Protein AF-0000000081039135 (afdb_homodimer)

Organism: NCBI:txid2856

Nearest PDB structures (foldseek):
  7sly-assembly1_A  TM=3.233E-01  e=2.773E+00  Homo sapiens
  9izl-assembly2_B  TM=1.746E-01  e=1.656E+00  Homo sapiens
  4cyy-assembly1_A  TM=2.753E-01  e=6.930E+00  Homo sapiens
  4v96-assembly1_BA  TM=2.212E-01  e=9.371E-01  Lactococcus phage TP901-1
  7sly-assembly1_A  TM=3.232E-01  e=2.780E+00  Homo sapiens

Foldseek 3Di:
DDPDDDPCPDPPPPPPPCPDDPDDDPDDPPPPVVVVVVVVVVVVVVVVVVLQVQLQVLVQVLLVLLQVQWQEQCVGDPVSVVVNVVSVVSNLVSADPQQLPDDDAAKDWGSYDDDPDPQSQDDPDNFGFTWMKHDDPDFKIKIWTDDVQKIKIWIWGWADPGSFKIWIWTFWIFIGGNNHTPDIDGDTDTAMKGWRHWDWYADPVRDIDIDTDMDGDDDDDDDDDDD/DDDPDDDCPPPPPDDPPCPPPDDPPPDDPPPPVVVVVVVVVVVVVVVVVVLQVQLQVLVQVLLVLLVVQWQEQCPGDPVSVVVNVVSVVSNLVSADPQQLPDDDAAKDWGSYDDDPDPQSQDDPDNFGFTWMKHDDPDFKIKIWTDDVQKIKIWIWGWADPGSFKIWIWTFWIFIGGNNHTPDIDGDTDTAMKGWRHWDWYADPVRDIDIDTDMDGDDDDDDDDDDD

pLDDT: mean 77.23, std 25.92, range [17.48, 98.19]

Structure (mmCIF, N/CA/C/O backbone):
data_AF-0000000081039135-model_v1
#
loop_
_entity.id
_entity.type
_entity.pdbx_description
1 polymer 'Plastid lipid-associated protein/fibrillin conserved domain-containing protein'
#
loop_
_atom_site.group_PDB
_atom_site.id
_atom_site.type_symbol
_atom_site.label_atom_id
_atom_site.label_alt_id
_atom_site.label_comp_id
_atom_site.label_asym_id
_atom_site.label_entity_id
_atom_site.label_seq_id
_atom_site.pdbx_PDB_ins_code
_atom_site.Cartn_x
_atom_site.Cartn_y
_atom_site.Cartn_z
_atom_site.occupancy
_atom_site.B_iso_or_equiv
_atom_site.auth_seq_id
_atom_site.auth_comp_id
_atom_site.auth_asym_id
_atom_site.auth_atom_id
_atom_site.pdbx_PDB_model_num
ATOM 1 N N . MET A 1 1 ? 36.625 -35.875 -34.656 1 20.06 1 MET A N 1
ATOM 2 C CA . MET A 1 1 ? 35.5 -36.812 -34.562 1 20.06 1 MET A CA 1
ATOM 3 C C . MET A 1 1 ? 35.906 -38.062 -33.781 1 20.06 1 MET A C 1
ATOM 5 O O . MET A 1 1 ? 35.125 -39 -33.688 1 20.06 1 MET A O 1
ATOM 9 N N . LYS A 1 2 ? 37.125 -38.125 -33.375 1 20.66 2 LYS A N 1
ATOM 10 C CA . LYS A 1 2 ? 37.812 -39.406 -33.25 1 20.66 2 LYS A CA 1
ATOM 11 C C . LYS A 1 2 ? 37.281 -40.188 -32.031 1 20.66 2 LYS A C 1
ATOM 13 O O . LYS A 1 2 ? 37.094 -39.625 -30.969 1 20.66 2 LYS A O 1
ATOM 18 N N . VAL A 1 3 ? 36.812 -41.531 -32.281 1 19.81 3 VAL A N 1
ATOM 19 C CA . VAL A 1 3 ? 36 -42.625 -31.797 1 19.81 3 VAL A CA 1
ATOM 20 C C . VAL A 1 3 ? 36.719 -43.344 -30.688 1 19.81 3 VAL A C 1
ATOM 22 O O . VAL A 1 3 ? 37.406 -44.344 -30.938 1 19.81 3 VAL A O 1
ATOM 25 N N . LEU A 1 4 ? 37.625 -42.625 -29.938 1 20.42 4 LEU A N 1
ATOM 26 C CA . LEU A 1 4 ? 38.594 -43.562 -29.406 1 20.42 4 LEU A CA 1
ATOM 27 C C . LEU A 1 4 ? 37.906 -44.656 -28.578 1 20.42 4 LEU A C 1
ATOM 29 O O . LEU A 1 4 ? 36.906 -44.375 -27.891 1 20.42 4 LEU A O 1
ATOM 33 N N . PRO A 1 5 ? 38.406 -45.938 -28.562 1 18.02 5 PRO A N 1
ATOM 34 C CA . PRO A 1 5 ? 38.188 -47.375 -28.469 1 18.02 5 PRO A CA 1
ATOM 35 C C . PRO A 1 5 ? 37.875 -47.812 -27.047 1 18.02 5 PRO A C 1
ATOM 37 O O . PRO A 1 5 ? 38.094 -47.062 -26.094 1 18.02 5 PRO A O 1
ATOM 40 N N . ASN A 1 6 ? 37.562 -49.219 -26.859 1 18.06 6 ASN A N 1
ATOM 41 C CA . ASN A 1 6 ? 36.781 -50.344 -26.359 1 18.06 6 ASN A CA 1
ATOM 42 C C . ASN A 1 6 ? 37.344 -50.906 -25.078 1 18.06 6 ASN A C 1
ATOM 44 O O . ASN A 1 6 ? 37.031 -52.031 -24.672 1 18.06 6 ASN A O 1
ATOM 48 N N . LEU A 1 7 ? 38.375 -50.25 -24.453 1 18.14 7 LEU A N 1
ATOM 49 C CA . LEU A 1 7 ? 39.25 -51.156 -23.75 1 18.14 7 LEU A CA 1
ATOM 50 C C . LEU A 1 7 ? 38.5 -51.938 -22.672 1 18.14 7 LEU A C 1
ATOM 52 O O . LEU A 1 7 ? 37.844 -51.344 -21.828 1 18.14 7 LEU A O 1
ATOM 56 N N . PHE A 1 8 ? 38.312 -53.281 -22.797 1 17.94 8 PHE A N 1
ATOM 57 C CA . PHE A 1 8 ? 37.688 -54.531 -22.391 1 17.94 8 PHE A CA 1
ATOM 58 C C . PHE A 1 8 ? 38.094 -54.906 -20.984 1 17.94 8 PHE A C 1
ATOM 60 O O . PHE A 1 8 ? 39.031 -55.688 -20.797 1 17.94 8 PHE A O 1
ATOM 67 N N . ILE A 1 9 ? 38.562 -53.906 -20.172 1 19.7 9 ILE A N 1
ATOM 68 C CA . ILE A 1 9 ? 39.375 -54.531 -19.125 1 19.7 9 ILE A CA 1
ATOM 69 C C . ILE A 1 9 ? 38.531 -55.562 -18.375 1 19.7 9 ILE A C 1
ATOM 71 O O . ILE A 1 9 ? 37.438 -55.281 -17.891 1 19.7 9 ILE A O 1
ATOM 75 N N . LEU A 1 10 ? 38.781 -56.844 -18.719 1 17.48 10 LEU A N 1
ATOM 76 C CA . LEU A 1 10 ? 38.312 -58.156 -18.344 1 17.48 10 LEU A CA 1
ATOM 77 C C . LEU A 1 10 ? 38.312 -58.344 -16.828 1 17.48 10 LEU A C 1
ATOM 79 O O . LEU A 1 10 ? 39.344 -58.125 -16.172 1 17.48 10 LEU A O 1
ATOM 83 N N . PHE A 1 11 ? 37.125 -58.062 -16.203 1 18.5 11 PHE A N 1
ATOM 84 C CA . PHE A 1 11 ? 36.594 -58.125 -14.859 1 18.5 11 PHE A CA 1
ATOM 85 C C . PHE A 1 11 ? 36.781 -59.469 -14.227 1 18.5 11 PHE A C 1
ATOM 87 O O . PHE A 1 11 ? 36.188 -60.469 -14.688 1 18.5 11 PHE A O 1
ATOM 94 N N . ASN A 1 12 ? 38.125 -59.781 -14.18 1 19.05 12 ASN A N 1
ATOM 95 C CA . ASN A 1 12 ? 38.406 -61.125 -13.711 1 19.05 12 ASN A CA 1
ATOM 96 C C . ASN A 1 12 ? 37.625 -61.469 -12.453 1 19.05 12 ASN A C 1
ATOM 98 O O . ASN A 1 12 ? 37.531 -60.656 -11.531 1 19.05 12 ASN A O 1
ATOM 102 N N . LEU A 1 13 ? 36.812 -62.438 -12.547 1 19.42 13 LEU A N 1
ATOM 103 C CA . LEU A 1 13 ? 35.719 -63.125 -11.914 1 19.42 13 LEU A CA 1
ATOM 104 C C . LEU A 1 13 ? 36.156 -63.781 -10.602 1 19.42 13 LEU A C 1
ATOM 106 O O . LEU A 1 13 ? 36.469 -64.938 -10.57 1 19.42 13 LEU A O 1
ATOM 110 N N . GLY A 1 14 ? 37.156 -63.062 -9.953 1 19.91 14 GLY A N 1
ATOM 111 C CA . GLY A 1 14 ? 37.719 -63.969 -8.977 1 19.91 14 GLY A CA 1
ATOM 112 C C . GLY A 1 14 ? 36.688 -64.562 -8.047 1 19.91 14 GLY A C 1
ATOM 113 O O . GLY A 1 14 ? 35.688 -63.938 -7.73 1 19.91 14 GLY A O 1
ATOM 114 N N . LYS A 1 15 ? 36.75 -65.875 -7.938 1 20.61 15 LYS A N 1
ATOM 115 C CA . LYS A 1 15 ? 35.938 -67 -7.457 1 20.61 15 LYS A CA 1
ATOM 116 C C . LYS A 1 15 ? 35.688 -66.875 -5.957 1 20.61 15 LYS A C 1
ATOM 118 O O . LYS A 1 15 ? 36.594 -67 -5.156 1 20.61 15 LYS A O 1
ATOM 123 N N . GLN A 1 16 ? 35.031 -65.812 -5.516 1 19.19 16 GLN A N 1
ATOM 124 C CA . GLN A 1 16 ? 34.812 -65.5 -4.094 1 19.19 16 GLN A CA 1
ATOM 125 C C . GLN A 1 16 ? 34.062 -66.688 -3.43 1 19.19 16 GLN A C 1
ATOM 127 O O . GLN A 1 16 ? 33 -67.062 -3.895 1 19.19 16 GLN A O 1
ATOM 132 N N . GLU A 1 17 ? 34.906 -67.5 -2.826 1 21.61 17 GLU A N 1
ATOM 133 C CA . GLU A 1 17 ? 34.469 -68.688 -2.152 1 21.61 17 GLU A CA 1
ATOM 134 C C . GLU A 1 17 ? 33.375 -68.438 -1.144 1 21.61 17 GLU A C 1
ATOM 136 O O . GLU A 1 17 ? 33.438 -67.438 -0.37 1 21.61 17 GLU A O 1
ATOM 141 N N . HIS A 1 18 ? 32.188 -68.875 -1.372 1 19.92 18 HIS A N 1
ATOM 142 C CA . HIS A 1 18 ? 30.812 -68.75 -0.923 1 19.92 18 HIS A CA 1
ATOM 143 C C . HIS A 1 18 ? 30.641 -69.375 0.478 1 19.92 18 HIS A C 1
ATOM 145 O O . HIS A 1 18 ? 29.516 -69.438 0.978 1 19.92 18 HIS A O 1
ATOM 151 N N . SER A 1 19 ? 31.719 -69.062 1.342 1 21.77 19 SER A N 1
ATOM 152 C CA . SER A 1 19 ? 31.484 -69.938 2.475 1 21.77 19 SER A CA 1
ATOM 153 C C . SER A 1 19 ? 30.062 -69.75 3.014 1 21.77 19 SER A C 1
ATOM 155 O O . SER A 1 19 ? 29.547 -68.688 3.102 1 21.77 19 SER A O 1
ATOM 157 N N . LEU A 1 20 ? 29.484 -70.875 3.176 1 21.14 20 LEU A N 1
ATOM 158 C CA . LEU A 1 20 ? 28.078 -71.25 3.291 1 21.14 20 LEU A CA 1
ATOM 159 C C . LEU A 1 20 ? 27.453 -70.688 4.543 1 21.14 20 LEU A C 1
ATOM 161 O O . LEU A 1 20 ? 28.156 -70.25 5.473 1 21.14 20 LEU A O 1
ATOM 165 N N . PRO A 1 21 ? 26.219 -71.125 4.98 1 22.44 21 PRO A N 1
ATOM 166 C CA . PRO A 1 21 ? 24.844 -70.625 5.223 1 22.44 21 PRO A CA 1
ATOM 167 C C . PRO A 1 21 ? 24.531 -70.438 6.707 1 22.44 21 PRO A C 1
ATOM 169 O O . PRO A 1 21 ? 23.516 -69.875 7.066 1 22.44 21 PRO A O 1
ATOM 172 N N . PRO A 1 22 ? 25.547 -70.188 7.762 1 24.22 22 PRO A N 1
ATOM 173 C CA . PRO A 1 22 ? 24.875 -70.875 8.852 1 24.22 22 PRO A CA 1
ATOM 174 C C . PRO A 1 22 ? 23.484 -70.312 9.156 1 24.22 22 PRO A C 1
ATOM 176 O O . PRO A 1 22 ? 23.219 -69.188 8.938 1 24.22 22 PRO A O 1
ATOM 179 N N . SER A 1 23 ? 22.438 -71.188 9.383 1 19.12 23 SER A N 1
ATOM 180 C CA . SER A 1 23 ? 20.984 -71.125 9.312 1 19.12 23 SER A CA 1
ATOM 181 C C . SER A 1 23 ? 20.406 -70.188 10.398 1 19.12 23 SER A C 1
ATOM 183 O O . SER A 1 23 ? 19.609 -69.312 10.125 1 19.12 23 SER A O 1
ATOM 185 N N . TRP A 1 24 ? 20.25 -70.625 11.727 1 22.81 24 TRP A N 1
ATOM 186 C CA . TRP A 1 24 ? 18.875 -70.812 12.18 1 22.81 24 TRP A CA 1
ATOM 187 C C . TRP A 1 24 ? 18.281 -69.5 12.664 1 22.81 24 TRP A C 1
ATOM 189 O O . TRP A 1 24 ? 17.203 -69.062 12.211 1 22.81 24 TRP A O 1
ATOM 199 N N . ALA A 1 25 ? 17.922 -69.375 13.961 1 23.94 25 ALA A N 1
ATOM 200 C CA . ALA A 1 25 ? 16.625 -69.312 14.648 1 23.94 25 ALA A CA 1
ATOM 201 C C . ALA A 1 25 ? 16.297 -67.875 15.078 1 23.94 25 ALA A C 1
ATOM 203 O O . ALA A 1 25 ? 16.891 -67.375 16.016 1 23.94 25 ALA A O 1
ATOM 204 N N . VAL A 1 26 ? 16.406 -67 14.219 1 23.56 26 VAL A N 1
ATOM 205 C CA . VAL A 1 26 ? 16.281 -65.625 14.766 1 23.56 26 VAL A CA 1
ATOM 206 C C . VAL A 1 26 ? 14.883 -65.438 15.344 1 23.56 26 VAL A C 1
ATOM 208 O O . VAL A 1 26 ? 13.891 -65.875 14.734 1 23.56 26 VAL A O 1
ATOM 211 N N . SER A 1 27 ? 14.812 -65.125 16.625 1 25.84 27 SER A N 1
ATOM 212 C CA . SER A 1 27 ? 13.688 -64.875 17.531 1 25.84 27 SER A CA 1
ATOM 213 C C . SER A 1 27 ? 12.82 -63.688 17.047 1 25.84 27 SER A C 1
ATOM 215 O O . SER A 1 27 ? 13.328 -62.75 16.453 1 25.84 27 SER A O 1
ATOM 217 N N . SER A 1 28 ? 11.469 -63.906 16.875 1 25.23 28 SER A N 1
ATOM 218 C CA . SER A 1 28 ? 10.281 -63.25 16.344 1 25.23 28 SER A CA 1
ATOM 219 C C . SER A 1 28 ? 10 -61.938 17.078 1 25.23 28 SER A C 1
ATOM 221 O O . SER A 1 28 ? 8.945 -61.344 16.891 1 25.23 28 SER A O 1
ATOM 223 N N . ALA A 1 29 ? 10.727 -61.406 17.953 1 28.17 29 ALA A N 1
ATOM 224 C CA . ALA A 1 29 ? 10.109 -60.344 18.734 1 28.17 29 ALA A CA 1
ATOM 225 C C . ALA A 1 29 ? 9.836 -59.125 17.875 1 28.17 29 ALA A C 1
ATOM 227 O O . ALA A 1 29 ? 9.406 -58.062 18.375 1 28.17 29 ALA A O 1
ATOM 228 N N . THR A 1 30 ? 10.258 -59.156 16.641 1 26.17 30 THR A N 1
ATOM 229 C CA . THR A 1 30 ? 10.375 -57.844 16.016 1 26.17 30 THR A CA 1
ATOM 230 C C . THR A 1 30 ? 8.992 -57.281 15.703 1 26.17 30 THR A C 1
ATOM 232 O O . THR A 1 30 ? 8.883 -56.156 15.219 1 26.17 30 THR A O 1
ATOM 235 N N . SER A 1 31 ? 7.934 -58.062 15.789 1 29.36 31 SER A N 1
ATOM 236 C CA . SER A 1 31 ? 6.762 -57.594 15.07 1 29.36 31 SER A CA 1
ATOM 237 C C . SER A 1 31 ? 6.121 -56.406 15.789 1 29.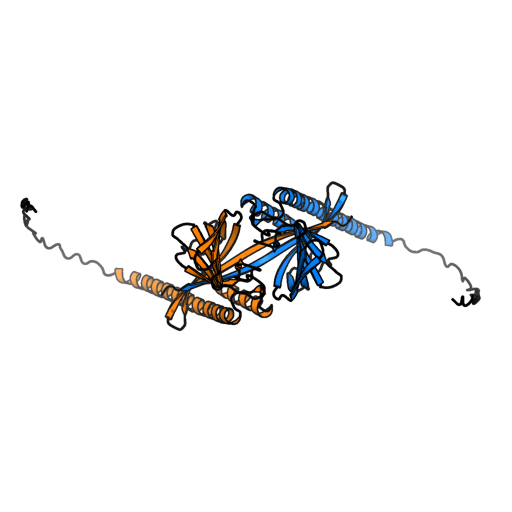36 31 SER A C 1
ATOM 239 O O . SER A 1 31 ? 5.285 -55.688 15.219 1 29.36 31 SER A O 1
ATOM 241 N N . LEU A 1 32 ? 6.285 -56.281 17.094 1 33.81 32 LEU A N 1
ATOM 242 C CA . LEU A 1 32 ? 5.32 -55.438 17.781 1 33.81 32 LEU A CA 1
ATOM 243 C C . LEU A 1 32 ? 5.566 -53.969 17.484 1 33.81 32 LEU A C 1
ATOM 245 O O . LEU A 1 32 ? 4.641 -53.156 17.516 1 33.81 32 LEU A O 1
ATOM 249 N N . ASN A 1 33 ? 6.828 -53.625 17.391 1 34.62 33 ASN A N 1
ATOM 250 C CA . ASN A 1 33 ? 7.09 -52.219 17.281 1 34.62 33 ASN A CA 1
ATOM 251 C C . ASN A 1 33 ? 6.633 -51.656 15.93 1 34.62 33 ASN A C 1
ATOM 253 O O . ASN A 1 33 ? 6.742 -50.469 15.672 1 34.62 33 ASN A O 1
ATOM 257 N N . LEU A 1 34 ? 6.344 -52.562 15 1 38.38 34 LEU A N 1
ATOM 258 C CA . LEU A 1 34 ? 6.023 -52.062 13.664 1 38.38 34 LEU A CA 1
ATOM 259 C C . LEU A 1 34 ? 4.609 -51.5 13.625 1 38.38 34 LEU A C 1
ATOM 261 O O . LEU A 1 34 ? 4.316 -50.625 12.812 1 38.38 34 LEU A O 1
ATOM 265 N N . ILE A 1 35 ? 3.789 -52 14.516 1 40.94 35 ILE A N 1
ATOM 266 C CA . ILE A 1 35 ? 2.408 -51.562 14.398 1 40.94 35 ILE A CA 1
ATOM 267 C C . ILE A 1 35 ? 2.301 -50.094 14.867 1 40.94 35 ILE A C 1
ATOM 269 O O . ILE A 1 35 ? 1.62 -49.281 14.242 1 40.94 35 ILE A O 1
ATOM 273 N N . ALA A 1 36 ? 3.02 -49.719 15.898 1 42.94 36 ALA A N 1
ATOM 274 C CA . ALA A 1 36 ? 2.879 -48.375 16.422 1 42.94 36 ALA A CA 1
ATOM 275 C C . ALA A 1 36 ? 3.426 -47.344 15.438 1 42.94 36 ALA A C 1
ATOM 277 O O . ALA A 1 36 ? 2.861 -46.25 15.281 1 42.94 36 ALA A O 1
ATOM 278 N N . THR A 1 37 ? 4.465 -47.781 14.727 1 45.81 37 THR A N 1
ATOM 279 C CA . THR A 1 37 ? 5.043 -46.844 13.781 1 45.81 37 THR A CA 1
ATOM 280 C C . THR A 1 37 ? 4.141 -46.688 12.562 1 45.81 37 THR A C 1
ATOM 282 O O . THR A 1 37 ? 4.039 -45.594 11.992 1 45.81 37 THR A O 1
ATOM 285 N N . THR A 1 38 ? 3.398 -47.781 12.211 1 44.91 38 THR A N 1
ATOM 286 C CA . THR A 1 38 ? 2.525 -47.656 11.055 1 44.91 38 THR A CA 1
ATOM 287 C C . THR A 1 38 ? 1.291 -46.844 11.391 1 44.91 38 THR A C 1
ATOM 289 O O . THR A 1 38 ? 0.826 -46.031 10.57 1 44.91 38 THR A O 1
ATOM 292 N N . LYS A 1 39 ? 0.964 -47 12.594 1 49.34 39 LYS A N 1
ATOM 293 C CA . LYS A 1 39 ? -0.221 -46.219 12.969 1 49.34 39 LYS A CA 1
ATOM 294 C C . LYS A 1 39 ? 0.104 -44.75 13.109 1 49.34 39 LYS A C 1
ATOM 296 O O . LYS A 1 39 ? -0.704 -43.875 12.734 1 49.34 39 LYS A O 1
ATOM 301 N N . LYS A 1 40 ? 1.193 -44.594 13.594 1 50.88 40 LYS A N 1
ATOM 302 C CA . LYS A 1 40 ? 1.616 -43.219 13.688 1 50.88 40 LYS A CA 1
ATOM 303 C C . LYS A 1 40 ? 1.839 -42.594 12.297 1 50.88 40 LYS A C 1
ATOM 305 O O . LYS A 1 40 ? 1.512 -41.438 12.062 1 50.88 40 LYS A O 1
ATOM 310 N N . ASN A 1 41 ? 2.305 -43.469 11.531 1 49.66 41 ASN A N 1
ATOM 311 C CA . ASN A 1 41 ? 2.471 -42.969 10.164 1 49.66 41 ASN A CA 1
ATOM 312 C C . ASN A 1 41 ? 1.124 -42.781 9.469 1 49.66 41 ASN A C 1
ATOM 314 O O . ASN A 1 41 ? 0.938 -41.844 8.711 1 49.66 41 ASN A O 1
ATOM 318 N N . ASP A 1 42 ? 0.264 -43.656 9.688 1 53.94 42 ASP A N 1
ATOM 319 C CA . ASP A 1 42 ? -1.067 -43.53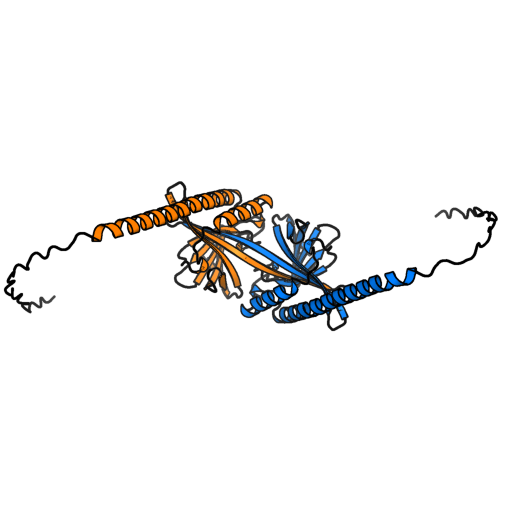1 9.102 1 53.94 42 ASP A CA 1
ATOM 320 C C . ASP A 1 42 ? -1.819 -42.344 9.695 1 53.94 42 ASP A C 1
ATOM 322 O O . ASP A 1 42 ? -2.51 -41.625 8.969 1 53.94 42 ASP A O 1
ATOM 326 N N . ALA A 1 43 ? -1.689 -42.156 11.039 1 51.56 43 ALA A N 1
ATOM 327 C CA . ALA A 1 43 ? -2.352 -41.031 11.695 1 51.56 43 ALA A CA 1
ATOM 328 C C . ALA A 1 43 ? -1.751 -39.719 11.234 1 51.56 43 ALA A C 1
ATOM 330 O O . ALA A 1 43 ? -2.477 -38.75 11 1 51.56 43 ALA A O 1
ATOM 331 N N . ALA A 1 44 ? -0.432 -39.625 11.117 1 51.75 44 ALA A N 1
ATOM 332 C CA . ALA A 1 44 ? 0.219 -38.438 10.578 1 51.75 44 ALA A CA 1
ATOM 333 C C . ALA A 1 44 ? -0.18 -38.188 9.125 1 51.75 44 ALA A C 1
ATOM 335 O O . ALA A 1 44 ? -0.411 -37.062 8.711 1 51.75 44 ALA A O 1
ATOM 336 N N . ALA A 1 45 ? -0.294 -39.281 8.406 1 53.81 45 ALA A N 1
ATOM 337 C CA . ALA A 1 45 ? -0.761 -39.156 7.027 1 53.81 45 ALA A CA 1
ATOM 338 C C . ALA A 1 45 ? -2.221 -38.719 6.98 1 53.81 45 ALA A C 1
ATOM 340 O O . ALA A 1 45 ? -2.59 -37.875 6.168 1 53.81 45 ALA A O 1
ATOM 341 N N . ALA A 1 46 ? -3.021 -39.281 7.816 1 50.88 46 ALA A N 1
ATOM 342 C CA . ALA A 1 46 ? -4.426 -38.875 7.883 1 50.88 46 ALA A CA 1
ATOM 343 C C . ALA A 1 46 ? -4.574 -37.438 8.336 1 50.88 46 ALA A C 1
ATOM 345 O O . ALA A 1 46 ? -5.402 -36.688 7.797 1 50.88 46 ALA A O 1
ATOM 346 N N . ALA A 1 47 ? -3.773 -37.031 9.305 1 48.81 47 ALA A N 1
ATOM 347 C CA . ALA A 1 47 ? -3.797 -35.656 9.773 1 48.81 47 ALA A CA 1
ATOM 348 C C . ALA A 1 47 ? -3.295 -34.688 8.688 1 48.81 47 ALA A C 1
ATOM 350 O O . ALA A 1 47 ? -3.842 -33.625 8.508 1 48.81 47 ALA A O 1
ATOM 351 N N . ALA A 1 48 ? -2.285 -35.094 8.016 1 56.88 48 ALA A N 1
ATOM 352 C CA . ALA A 1 48 ? -1.778 -34.312 6.902 1 56.88 48 ALA A CA 1
ATOM 353 C C . ALA A 1 48 ? -2.812 -34.219 5.785 1 56.88 48 ALA A C 1
ATOM 355 O O . ALA A 1 48 ? -2.996 -33.125 5.195 1 56.88 48 ALA A O 1
ATOM 356 N N . VAL A 1 49 ? -3.455 -35.375 5.512 1 55.41 49 VAL A N 1
ATOM 357 C CA . VAL A 1 49 ? -4.508 -35.375 4.5 1 55.41 49 VAL A CA 1
ATOM 358 C C . VAL A 1 49 ? -5.66 -34.469 4.949 1 55.41 49 VAL A C 1
ATOM 360 O O . VAL A 1 49 ? -6.199 -33.719 4.152 1 55.41 49 VAL A O 1
ATOM 363 N N . SER A 1 50 ? -5.996 -34.562 6.199 1 59.66 50 SER A N 1
ATOM 364 C CA . SER A 1 50 ? -7.062 -33.719 6.738 1 59.66 50 SER A CA 1
ATOM 365 C C . SER A 1 50 ? -6.699 -32.25 6.676 1 59.66 50 SER A C 1
ATOM 367 O O . SER A 1 50 ? -7.531 -31.406 6.32 1 59.66 50 SER A O 1
ATOM 369 N N . SER A 1 51 ? -5.477 -32 6.898 1 70.81 51 SER A N 1
ATOM 370 C CA . SER A 1 51 ? -5.027 -30.625 6.832 1 70.81 51 SER A CA 1
ATOM 371 C C . SER A 1 51 ? -5.012 -30.109 5.395 1 70.81 51 SER A C 1
ATOM 373 O O . SER A 1 51 ? -5.375 -28.969 5.133 1 70.81 51 SER A O 1
ATOM 375 N N . SER A 1 52 ? -4.832 -31.125 4.566 1 78.31 52 SER A N 1
ATOM 376 C CA . SER A 1 52 ? -4.801 -30.75 3.156 1 78.31 52 SER A CA 1
ATOM 377 C C . SER A 1 52 ? -6.207 -30.531 2.613 1 78.31 52 SER A C 1
ATOM 379 O O . SER A 1 52 ? -6.438 -29.625 1.812 1 78.31 52 SER A O 1
ATOM 381 N N . VAL A 1 53 ? -7.125 -31.359 3.133 1 81.38 53 VAL A N 1
ATOM 382 C CA . VAL A 1 53 ? -8.508 -31.234 2.676 1 81.38 53 VAL A CA 1
ATOM 383 C C . VAL A 1 53 ? -9.094 -29.922 3.195 1 81.38 53 VAL A C 1
ATOM 385 O O . VAL A 1 53 ? -9.758 -29.188 2.451 1 81.38 53 VAL A O 1
ATOM 388 N N . GLN A 1 54 ? -8.859 -29.688 4.418 1 87.06 54 GLN A N 1
ATOM 389 C CA . GLN A 1 54 ? -9.328 -28.422 4.996 1 87.06 54 GLN A CA 1
ATOM 390 C C . GLN A 1 54 ? -8.719 -27.234 4.277 1 87.06 54 GLN A C 1
ATOM 392 O O . GLN A 1 54 ? -9.406 -26.25 4 1 87.06 54 GLN A O 1
ATOM 397 N N . ARG A 1 55 ? -7.488 -27.328 3.967 1 90.69 55 ARG A N 1
ATOM 398 C CA . ARG A 1 55 ? -6.797 -26.266 3.25 1 90.69 55 ARG A CA 1
ATOM 399 C C . ARG A 1 55 ? -7.41 -26.047 1.874 1 90.69 55 ARG A C 1
ATOM 401 O O . ARG A 1 55 ? -7.707 -24.906 1.498 1 90.69 55 ARG A O 1
ATOM 408 N N . ASP A 1 56 ? -7.68 -27.094 1.295 1 91.94 56 ASP A N 1
ATOM 409 C CA . ASP A 1 56 ? -8.242 -27 -0.048 1 91.94 56 ASP A CA 1
ATOM 410 C C . ASP A 1 56 ? -9.617 -26.344 -0.019 1 91.94 56 ASP A C 1
ATOM 412 O O . ASP A 1 56 ? -9.938 -25.5 -0.872 1 91.94 56 ASP A O 1
ATOM 416 N N . GLU A 1 57 ? -10.336 -26.688 0.897 1 91.81 57 GLU A N 1
ATOM 417 C CA . GLU A 1 57 ? -11.68 -26.125 1 1 91.81 57 GLU A CA 1
ATOM 418 C C . GLU A 1 57 ? -11.641 -24.625 1.277 1 91.81 57 GLU A C 1
ATOM 420 O O . GLU A 1 57 ? -12.344 -23.844 0.628 1 91.81 57 GLU A O 1
ATOM 425 N N . LYS A 1 58 ? -10.859 -24.219 2.215 1 94.12 58 LYS A N 1
ATOM 426 C CA . LYS A 1 58 ? -10.766 -22.797 2.57 1 94.12 58 LYS A CA 1
ATOM 427 C C . LYS A 1 58 ? -10.227 -21.969 1.404 1 94.12 58 LYS A C 1
ATOM 429 O O . LYS A 1 58 ? -10.719 -20.875 1.136 1 94.12 58 LYS A O 1
ATOM 434 N N . ILE A 1 59 ? -9.297 -22.547 0.732 1 95.88 59 ILE A N 1
ATOM 435 C CA . ILE A 1 59 ? -8.695 -21.828 -0.384 1 95.88 59 ILE A CA 1
ATOM 436 C C . ILE A 1 59 ? -9.672 -21.781 -1.555 1 95.88 59 ILE A C 1
ATOM 438 O O . ILE A 1 59 ? -9.758 -20.766 -2.252 1 95.88 59 ILE A O 1
ATOM 442 N N . GLN A 1 60 ? -10.398 -22.828 -1.721 1 94.38 60 GLN A N 1
ATOM 443 C CA . GLN A 1 60 ? -11.398 -22.812 -2.785 1 94.38 60 GLN A CA 1
ATOM 444 C C . GLN A 1 60 ? -12.453 -21.734 -2.529 1 94.38 60 GLN A C 1
ATOM 446 O O . GLN A 1 60 ? -12.883 -21.047 -3.457 1 94.38 60 GLN A O 1
ATOM 451 N N . ASP A 1 61 ? -12.883 -21.594 -1.311 1 95.62 61 ASP A N 1
ATOM 452 C CA . ASP A 1 61 ? -13.812 -20.531 -0.957 1 95.62 61 ASP A CA 1
ATOM 453 C C . ASP A 1 61 ? -13.219 -19.156 -1.276 1 95.62 61 ASP A C 1
ATOM 455 O O . ASP A 1 61 ? -13.906 -18.281 -1.826 1 95.62 61 ASP A O 1
ATOM 459 N N . LEU A 1 62 ? -12.008 -19.031 -0.954 1 96.81 62 LEU A N 1
ATOM 460 C CA . LEU A 1 62 ? -11.32 -17.766 -1.206 1 96.81 62 LEU A CA 1
ATOM 461 C C . LEU A 1 62 ? -11.219 -17.484 -2.703 1 96.81 62 LEU A C 1
ATOM 463 O O . LEU A 1 62 ? -11.539 -16.391 -3.158 1 96.81 62 LEU A O 1
ATOM 467 N N . LEU A 1 63 ? -10.836 -18.531 -3.426 1 96.31 63 LEU A N 1
ATOM 468 C CA . LEU A 1 63 ? -10.648 -18.375 -4.863 1 96.31 63 LEU A CA 1
ATOM 469 C C . LEU A 1 63 ? -11.984 -18.078 -5.551 1 96.31 63 LEU A C 1
ATOM 471 O O . LEU A 1 63 ? -12.031 -17.297 -6.504 1 96.31 63 LEU A O 1
ATOM 475 N N . SER A 1 64 ? -13 -18.672 -5.043 1 95.56 64 SER A N 1
ATOM 476 C CA . SER A 1 64 ? -14.328 -18.375 -5.578 1 95.56 64 SER A CA 1
ATOM 477 C C . SER A 1 64 ? -14.711 -16.922 -5.348 1 95.56 64 SER A C 1
ATOM 479 O O . SER A 1 64 ? -15.227 -16.266 -6.254 1 95.56 64 SER A O 1
ATOM 481 N N . ALA A 1 65 ? -14.461 -16.438 -4.219 1 96.94 65 ALA A N 1
ATOM 482 C CA . ALA A 1 65 ? -14.766 -15.047 -3.904 1 96.94 65 ALA A CA 1
ATOM 483 C C . ALA A 1 65 ? -13.898 -14.102 -4.734 1 96.94 65 ALA A C 1
ATOM 485 O O . ALA A 1 65 ? -14.391 -13.086 -5.242 1 96.94 65 ALA A O 1
ATOM 486 N N . VAL A 1 66 ? -12.641 -14.391 -4.891 1 97.06 66 VAL A N 1
ATOM 487 C CA . VAL A 1 66 ? -11.711 -13.562 -5.648 1 97.06 66 VAL A CA 1
ATOM 488 C C . VAL A 1 66 ? -12.164 -13.469 -7.102 1 97.06 66 VAL A C 1
ATOM 490 O O . VAL A 1 66 ? -12.086 -12.406 -7.715 1 97.06 66 VAL A O 1
ATOM 493 N N . SER A 1 67 ? -12.633 -14.594 -7.586 1 95.5 67 SER A N 1
ATOM 494 C CA . SER A 1 67 ? -13.078 -14.617 -8.977 1 95.5 67 SER A CA 1
ATOM 495 C C . SER A 1 67 ? -14.273 -13.695 -9.188 1 95.5 67 SER A C 1
ATOM 497 O O . SER A 1 67 ? -14.453 -13.141 -10.273 1 95.5 67 SER A O 1
ATOM 499 N N . GLN A 1 68 ? -15.008 -13.43 -8.211 1 95.69 68 GLN A N 1
ATOM 500 C CA . GLN A 1 68 ? -16.172 -12.555 -8.297 1 95.69 68 GLN A CA 1
ATOM 501 C C . GLN A 1 68 ? -15.766 -11.086 -8.125 1 95.69 68 GLN A C 1
ATOM 503 O O . GLN A 1 68 ? -16.359 -10.203 -8.75 1 95.69 68 GLN A O 1
ATOM 508 N N . VAL A 1 69 ? -14.82 -10.891 -7.336 1 93.75 69 VAL A N 1
ATOM 509 C CA . VAL A 1 69 ? -14.414 -9.531 -7.004 1 93.75 69 VAL A CA 1
ATOM 510 C C . VAL A 1 69 ? -13.492 -8.984 -8.086 1 93.75 69 VAL A C 1
ATOM 512 O O . VAL A 1 69 ? -13.633 -7.836 -8.516 1 93.75 69 VAL A O 1
ATOM 515 N N . GLY A 1 70 ? -12.547 -9.758 -8.469 1 93.12 70 GLY A N 1
ATOM 516 C CA . GLY A 1 70 ? -11.602 -9.352 -9.492 1 93.12 70 GLY A CA 1
ATOM 517 C C . GLY A 1 70 ? -10.266 -8.898 -8.93 1 93.12 70 GLY A C 1
ATOM 518 O O . GLY A 1 70 ? -10.078 -8.891 -7.711 1 93.12 70 GLY A O 1
ATOM 519 N N . GLN A 1 71 ? -9.391 -8.469 -9.805 1 93.81 71 GLN A N 1
ATOM 520 C CA . GLN A 1 71 ? -7.973 -8.266 -9.508 1 93.81 71 GLN A CA 1
ATOM 521 C C . GLN A 1 71 ? -7.754 -6.977 -8.719 1 93.81 71 GLN A C 1
ATOM 523 O O . GLN A 1 71 ? -6.859 -6.906 -7.875 1 93.81 71 GLN A O 1
ATOM 528 N N . VAL A 1 72 ? -8.602 -6.008 -9 1 89.06 72 VAL A N 1
ATOM 529 C CA . VAL A 1 72 ? -8.336 -4.672 -8.469 1 89.06 72 VAL A CA 1
ATOM 530 C C . VAL A 1 72 ? -9.266 -4.395 -7.285 1 89.06 72 VAL A C 1
ATOM 532 O O . VAL A 1 72 ? -10.391 -3.932 -7.469 1 89.06 72 VAL A O 1
ATOM 535 N N . GLY A 1 73 ? -8.688 -4.465 -6.09 1 88.5 73 GLY A N 1
ATOM 536 C CA . GLY A 1 73 ? -9.453 -4.324 -4.867 1 88.5 73 GLY A CA 1
ATOM 537 C C . GLY A 1 73 ? -9.984 -2.922 -4.648 1 88.5 73 GLY A C 1
ATOM 538 O O . GLY A 1 73 ? -11.023 -2.736 -4.016 1 88.5 73 GLY A O 1
ATOM 539 N N . SER A 1 74 ? -9.258 -1.938 -5.18 1 80.06 74 SER A N 1
ATOM 540 C CA . SER A 1 74 ? -9.695 -0.558 -4.973 1 80.06 74 SER A CA 1
ATOM 541 C C . SER A 1 74 ? -10.984 -0.268 -5.723 1 80.06 74 SER A C 1
ATOM 543 O O . SER A 1 74 ? -11.641 0.745 -5.469 1 80.06 74 SER A O 1
ATOM 545 N N . LEU A 1 75 ? -11.344 -1.177 -6.652 1 81.31 75 LEU A N 1
ATOM 546 C CA . LEU A 1 75 ? -12.594 -1.029 -7.387 1 81.31 75 LEU A CA 1
ATOM 547 C C . LEU A 1 75 ? -13.703 -1.859 -6.746 1 81.31 75 LEU A C 1
ATOM 549 O O . LEU A 1 75 ? -14.867 -1.766 -7.145 1 81.31 75 LEU A O 1
ATOM 553 N N . ALA A 1 76 ? -13.383 -2.688 -5.734 1 84.75 76 ALA A N 1
ATOM 554 C CA . ALA A 1 76 ? -14.336 -3.541 -5.035 1 84.75 76 ALA A CA 1
ATOM 555 C C . ALA A 1 76 ? -15.07 -2.762 -3.947 1 84.75 76 ALA A C 1
ATOM 557 O O . ALA A 1 76 ? -14.586 -1.729 -3.477 1 84.75 76 ALA A O 1
ATOM 558 N N . THR A 1 77 ? -16.266 -3.271 -3.635 1 80.56 77 THR A N 1
ATOM 559 C CA . THR A 1 77 ? -16.984 -2.686 -2.51 1 80.56 77 THR A CA 1
ATOM 560 C C . THR A 1 77 ? -16.297 -3.021 -1.191 1 80.56 77 THR A C 1
ATOM 562 O O . THR A 1 77 ? -15.461 -3.932 -1.133 1 80.56 77 THR A O 1
ATOM 565 N N . GLU A 1 78 ? -16.625 -2.27 -0.198 1 77.06 78 GLU A N 1
ATOM 566 C CA . GLU A 1 78 ? -16.078 -2.535 1.13 1 77.06 78 GLU A CA 1
ATOM 567 C C . GLU A 1 78 ? -16.453 -3.932 1.612 1 77.06 78 GLU A C 1
ATOM 569 O O . GLU A 1 78 ? -15.641 -4.629 2.219 1 77.06 78 GLU A O 1
ATOM 574 N N . GLU A 1 79 ? -17.641 -4.262 1.369 1 82.56 79 GLU A N 1
ATOM 575 C CA . GLU A 1 79 ? -18.109 -5.582 1.786 1 82.56 79 GLU A CA 1
ATOM 576 C C . GLU A 1 79 ? -17.297 -6.688 1.113 1 82.56 79 GLU A C 1
ATOM 578 O O . GLU A 1 79 ? -16.922 -7.672 1.759 1 82.56 79 GLU A O 1
ATOM 583 N N . GLU A 1 80 ? -17.047 -6.492 -0.123 1 89.31 80 GLU A N 1
ATOM 584 C CA . GLU A 1 80 ? -16.266 -7.473 -0.869 1 89.31 80 GLU A CA 1
ATOM 585 C C . GLU A 1 80 ? -14.836 -7.559 -0.337 1 89.31 80 GLU A C 1
ATOM 587 O O . GLU A 1 80 ? -14.297 -8.656 -0.186 1 89.31 80 GLU A O 1
ATOM 592 N N . ARG A 1 81 ? -14.258 -6.441 -0.02 1 87.31 81 ARG A N 1
ATOM 593 C CA . ARG A 1 81 ? -12.898 -6.41 0.509 1 87.31 81 ARG A CA 1
ATOM 594 C C . ARG A 1 81 ? -12.82 -7.102 1.866 1 87.31 81 ARG A C 1
ATOM 596 O O . ARG A 1 81 ? -11.906 -7.887 2.119 1 87.31 81 ARG A O 1
ATOM 603 N N . LEU A 1 82 ? -13.742 -6.812 2.676 1 83.44 82 LEU A N 1
ATOM 604 C CA . LEU A 1 82 ? -13.781 -7.422 4 1 83.44 82 LEU A CA 1
ATOM 605 C C . LEU A 1 82 ? -13.984 -8.93 3.898 1 83.44 82 LEU A C 1
ATOM 607 O O . LEU A 1 82 ? -13.391 -9.688 4.664 1 83.44 82 LEU A O 1
ATOM 611 N N . LYS A 1 83 ? -14.828 -9.297 2.998 1 91.62 83 LYS A N 1
ATOM 612 C CA . LYS A 1 83 ? -15.055 -10.727 2.779 1 91.62 83 LYS A CA 1
ATOM 613 C C . LYS A 1 83 ? -13.75 -11.438 2.406 1 91.62 83 LYS A C 1
ATOM 615 O O . LYS A 1 83 ? -13.453 -12.508 2.934 1 91.62 83 LYS A O 1
ATOM 620 N N . LEU A 1 84 ? -12.977 -10.867 1.55 1 94.75 84 LEU A N 1
ATOM 621 C CA . LEU A 1 84 ? -11.711 -11.469 1.137 1 94.75 84 LEU A CA 1
ATOM 622 C C . LEU A 1 84 ? -10.719 -11.492 2.293 1 94.75 84 LEU A C 1
ATOM 624 O O . LEU A 1 84 ? -9.953 -12.453 2.441 1 94.75 84 LEU A O 1
ATOM 628 N N . GLU A 1 85 ? -10.742 -10.445 3.084 1 91.44 85 GLU A N 1
ATOM 629 C CA . GLU A 1 85 ? -9.883 -10.438 4.266 1 91.44 85 GLU A CA 1
ATOM 630 C C . GLU A 1 85 ? -10.25 -11.57 5.223 1 91.44 85 GLU A C 1
ATOM 632 O O . GLU A 1 85 ? -9.375 -12.273 5.727 1 91.44 85 GLU A O 1
ATOM 637 N N . ASP A 1 86 ? -11.461 -11.75 5.418 1 92.75 86 ASP A N 1
ATOM 638 C CA . ASP A 1 86 ? -11.922 -12.773 6.344 1 92.75 86 ASP A CA 1
ATOM 639 C C . ASP A 1 86 ? -11.594 -14.172 5.824 1 92.75 86 ASP A C 1
ATOM 641 O O . ASP A 1 86 ? -11.109 -15.023 6.578 1 92.75 86 ASP A O 1
ATOM 645 N N . LEU A 1 87 ? -11.93 -14.391 4.59 1 96.31 87 LEU A N 1
ATOM 646 C CA . LEU A 1 87 ? -11.617 -15.688 4 1 96.31 87 LEU A CA 1
ATOM 647 C C . LEU A 1 87 ? -10.117 -15.961 4.035 1 96.31 87 LEU A C 1
ATOM 649 O O . LEU A 1 87 ? -9.695 -17.094 4.246 1 96.31 87 LEU A O 1
ATOM 653 N N . SER A 1 88 ? -9.312 -14.922 3.873 1 96.5 88 SER A N 1
ATOM 654 C CA . SER A 1 88 ? -7.867 -15.078 3.949 1 96.5 88 SER A CA 1
ATOM 655 C C . SER A 1 88 ? -7.426 -15.477 5.355 1 96.5 88 SER A C 1
ATOM 657 O O . SER A 1 88 ? -6.57 -16.344 5.52 1 96.5 88 SER A O 1
ATOM 659 N N . LYS A 1 89 ? -7.992 -14.859 6.27 1 94.25 89 LYS A N 1
ATOM 660 C CA . LYS A 1 89 ? -7.652 -15.164 7.656 1 94.25 89 LYS A CA 1
ATOM 661 C C . LYS A 1 89 ? -7.895 -16.641 7.973 1 94.25 89 LYS A C 1
ATOM 663 O O . LYS A 1 89 ? -7.16 -17.234 8.758 1 94.25 89 LYS A O 1
ATOM 668 N N . LEU A 1 90 ? -8.898 -17.203 7.391 1 94.81 90 LEU A N 1
ATOM 669 C CA . LEU A 1 90 ? -9.234 -18.594 7.617 1 94.81 90 LEU A CA 1
ATOM 670 C C . LEU A 1 90 ? -8.211 -19.516 6.953 1 94.81 90 LEU A C 1
ATOM 672 O O . LEU A 1 90 ? -7.961 -20.625 7.43 1 94.81 90 LEU A O 1
ATOM 676 N N . ALA A 1 91 ? -7.598 -19.062 5.918 1 95.5 91 ALA A N 1
ATOM 677 C CA . ALA A 1 91 ? -6.633 -19.859 5.168 1 95.5 91 ALA A CA 1
ATOM 678 C C . ALA A 1 91 ? -5.242 -19.766 5.789 1 95.5 91 ALA A C 1
ATOM 680 O O . ALA A 1 91 ? -4.465 -20.734 5.734 1 95.5 91 ALA A O 1
ATOM 681 N N . ILE A 1 92 ? -4.906 -18.688 6.402 1 95.81 92 ILE A N 1
ATOM 682 C CA . ILE A 1 92 ? -3.553 -18.328 6.809 1 95.81 92 ILE A CA 1
ATOM 683 C C . ILE A 1 92 ? -3.01 -19.359 7.785 1 95.81 92 ILE A C 1
ATOM 685 O O . ILE A 1 92 ? -1.867 -19.812 7.652 1 95.81 92 ILE A O 1
ATOM 689 N N . PRO A 1 93 ? -3.828 -19.922 8.688 1 95.12 93 PRO A N 1
ATOM 690 C CA . PRO A 1 93 ? -3.277 -20.906 9.617 1 95.12 93 PRO A CA 1
ATOM 691 C C . PRO A 1 93 ? -2.932 -22.234 8.93 1 95.12 93 PRO A C 1
ATOM 693 O O . PRO A 1 93 ? -2.236 -23.062 9.508 1 95.12 93 PRO A O 1
ATOM 696 N N . LEU A 1 94 ? -3.297 -22.453 7.746 1 95.25 94 LEU A N 1
ATOM 697 C CA . LEU A 1 94 ? -3.092 -23.703 7.016 1 95.25 94 LEU A CA 1
ATOM 698 C C . LEU A 1 94 ? -1.878 -23.609 6.098 1 95.25 94 LEU A C 1
ATOM 700 O O . LEU A 1 94 ? -1.652 -24.484 5.266 1 95.25 94 LEU A O 1
ATOM 704 N N . SER A 1 95 ? -1.142 -22.516 6.23 1 95.94 95 SER A N 1
ATOM 705 C CA . SER A 1 95 ? 0.037 -22.234 5.414 1 95.94 95 SER A CA 1
ATOM 706 C C . SER A 1 95 ? 1.193 -23.156 5.781 1 95.94 95 SER A C 1
ATOM 708 O O . SER A 1 95 ? 1.177 -23.797 6.84 1 95.94 95 SER A O 1
ATOM 710 N N . ASP A 1 96 ? 2.131 -23.25 4.84 1 94.31 96 ASP A N 1
ATOM 711 C CA . ASP A 1 96 ? 3.459 -23.719 5.211 1 94.31 96 ASP A CA 1
ATOM 712 C C . ASP A 1 96 ? 3.975 -23 6.453 1 94.31 96 ASP A C 1
ATOM 714 O O . ASP A 1 96 ? 3.67 -21.828 6.668 1 94.31 96 ASP A O 1
ATOM 718 N N . SER A 1 97 ? 4.781 -23.656 7.285 1 94.19 97 SER A N 1
ATOM 719 C CA . SER A 1 97 ? 5.242 -23.094 8.555 1 94.19 97 SER A CA 1
ATOM 720 C C . SER A 1 97 ? 6.25 -21.984 8.328 1 94.19 97 SER A C 1
ATOM 722 O O . SER A 1 97 ? 6.43 -21.109 9.188 1 94.19 97 SER A O 1
ATOM 724 N N . ARG A 1 98 ? 6.945 -22.031 7.184 1 97.25 98 ARG A N 1
ATOM 725 C CA . ARG A 1 98 ? 7.891 -20.984 6.836 1 97.25 98 ARG A CA 1
ATOM 726 C C . ARG A 1 98 ? 7.633 -20.453 5.426 1 97.25 98 ARG A C 1
ATOM 728 O O . ARG A 1 98 ? 8.453 -20.641 4.527 1 97.25 98 ARG A O 1
ATOM 735 N N . PRO A 1 99 ? 6.578 -19.703 5.281 1 97.19 99 PRO A N 1
ATOM 736 C CA . PRO A 1 99 ? 6.086 -19.391 3.938 1 97.19 99 PRO A CA 1
ATOM 737 C C . PRO A 1 99 ? 7.062 -18.531 3.139 1 97.19 99 PRO A C 1
ATOM 739 O O . PRO A 1 99 ? 7.145 -18.672 1.915 1 97.19 99 PRO A O 1
ATOM 742 N N . ALA A 1 100 ? 7.848 -17.703 3.766 1 96.94 100 ALA A N 1
ATOM 743 C CA . ALA A 1 100 ? 8.766 -16.828 3.039 1 96.94 100 ALA A CA 1
ATOM 744 C C . ALA A 1 100 ? 9.961 -17.609 2.498 1 96.94 100 ALA A C 1
ATOM 746 O O . ALA A 1 100 ? 10.703 -17.125 1.648 1 96.94 100 ALA A O 1
ATOM 747 N N . GLN A 1 101 ? 10.109 -18.828 2.973 1 96.12 101 GLN A N 1
ATOM 748 C CA . GLN A 1 101 ? 11.281 -19.625 2.615 1 96.12 101 GLN A CA 1
ATOM 749 C C . GLN A 1 101 ? 10.969 -20.562 1.452 1 96.12 101 GLN A C 1
ATOM 751 O O . GLN A 1 101 ? 11.875 -21.172 0.887 1 96.12 101 GLN A O 1
ATOM 756 N N . VAL A 1 102 ? 9.727 -20.703 1.104 1 95 102 VAL A N 1
ATOM 757 C CA . VAL A 1 102 ? 9.352 -21.578 0.011 1 95 102 VAL A CA 1
ATOM 758 C C . VAL A 1 102 ? 9.898 -21.047 -1.308 1 95 102 VAL A C 1
ATOM 760 O O . VAL A 1 102 ? 9.648 -19.891 -1.662 1 95 102 VAL A O 1
ATOM 763 N N . PRO A 1 103 ? 10.617 -21.859 -2.01 1 93.75 103 PRO A N 1
ATOM 764 C CA . PRO A 1 103 ? 11.156 -21.391 -3.291 1 93.75 103 PRO A CA 1
ATOM 765 C C . PRO A 1 103 ? 10.062 -21.125 -4.32 1 93.75 103 PRO A C 1
ATOM 767 O O . PRO A 1 103 ? 9.07 -21.844 -4.379 1 93.75 103 PRO A O 1
ATOM 770 N N . LEU A 1 104 ? 10.273 -20.078 -5.039 1 95.94 104 LEU A N 1
ATOM 771 C CA . LEU A 1 104 ? 9.367 -19.719 -6.125 1 95.94 104 LEU A CA 1
ATOM 772 C C . LEU A 1 104 ? 10.062 -19.828 -7.477 1 95.94 104 LEU A C 1
ATOM 774 O O . LEU A 1 104 ? 11.242 -19.469 -7.602 1 95.94 104 LEU A O 1
ATOM 778 N N . LEU A 1 105 ? 9.352 -20.359 -8.375 1 94.94 105 LEU A N 1
ATOM 779 C CA . LEU A 1 105 ? 9.828 -20.469 -9.75 1 94.94 105 LEU A CA 1
ATOM 780 C C . LEU A 1 105 ? 8.695 -20.234 -10.742 1 94.94 105 LEU A C 1
ATOM 782 O O . LEU A 1 105 ? 7.555 -20.609 -10.492 1 94.94 105 LEU A O 1
ATOM 786 N N . GLY A 1 106 ? 9.102 -19.625 -11.812 1 96.06 106 GLY A N 1
ATOM 787 C CA . GLY A 1 106 ? 8.133 -19.484 -12.883 1 96.06 106 GLY A CA 1
ATOM 788 C C . GLY A 1 106 ? 7.152 -18.344 -12.656 1 96.06 106 GLY A C 1
ATOM 789 O O . GLY A 1 106 ? 7.473 -17.359 -11.977 1 96.06 106 GLY A O 1
ATOM 790 N N . GLU A 1 107 ? 5.996 -18.391 -13.352 1 97.25 107 GLU A N 1
ATOM 791 C CA . GLU A 1 107 ? 5.078 -17.25 -13.406 1 97.25 107 GLU A CA 1
ATOM 792 C C . GLU A 1 107 ? 3.951 -17.406 -12.391 1 97.25 107 GLU A C 1
ATOM 794 O O 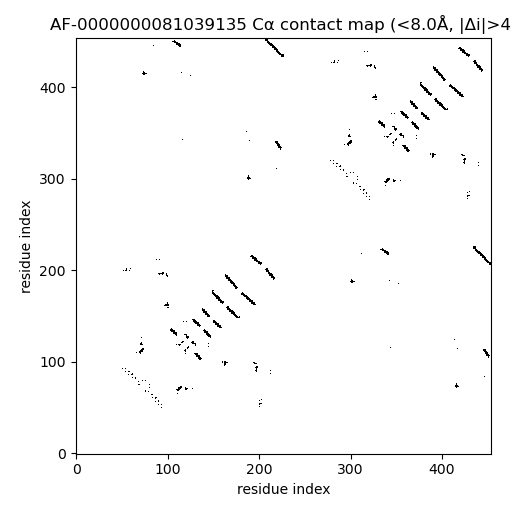. GLU A 1 107 ? 3.33 -18.469 -12.297 1 97.25 107 GLU A O 1
ATOM 799 N N . HIS A 1 108 ? 3.762 -16.438 -11.641 1 98 108 HIS A N 1
ATOM 800 C CA . HIS A 1 108 ? 2.643 -16.281 -10.719 1 98 108 HIS A CA 1
ATOM 801 C C . HIS A 1 108 ? 1.703 -15.164 -11.164 1 98 108 HIS A C 1
ATOM 803 O O . HIS A 1 108 ? 2.152 -14.07 -11.508 1 98 108 HIS A O 1
ATOM 809 N N . LYS A 1 109 ? 0.469 -15.453 -11.117 1 97.88 109 LYS A N 1
ATOM 810 C CA . LYS A 1 109 ? -0.533 -14.484 -11.539 1 97.88 109 LYS A CA 1
ATOM 811 C C . LYS A 1 109 ? -1.197 -13.812 -10.344 1 97.88 109 LYS A C 1
ATOM 813 O O . LYS A 1 109 ? -1.548 -14.484 -9.367 1 97.88 109 LYS A O 1
ATOM 818 N N . LEU A 1 110 ? -1.337 -12.523 -10.453 1 97.62 110 LEU A N 1
ATOM 819 C CA . LEU A 1 110 ? -2.102 -11.812 -9.438 1 97.62 110 LEU A CA 1
ATOM 820 C C . LEU A 1 110 ? -3.6 -12.031 -9.633 1 97.62 110 LEU A C 1
ATOM 822 O O . LEU A 1 110 ? -4.133 -11.781 -10.719 1 97.62 110 LEU A O 1
ATOM 826 N N . LEU A 1 111 ? -4.219 -12.461 -8.539 1 97.12 111 LEU A N 1
ATOM 827 C CA . LEU A 1 111 ? -5.66 -12.664 -8.586 1 97.12 111 LEU A CA 1
ATOM 828 C C . LEU A 1 111 ? -6.398 -11.477 -7.977 1 97.12 111 LEU A C 1
ATOM 830 O O . LEU A 1 111 ? -7.512 -11.148 -8.391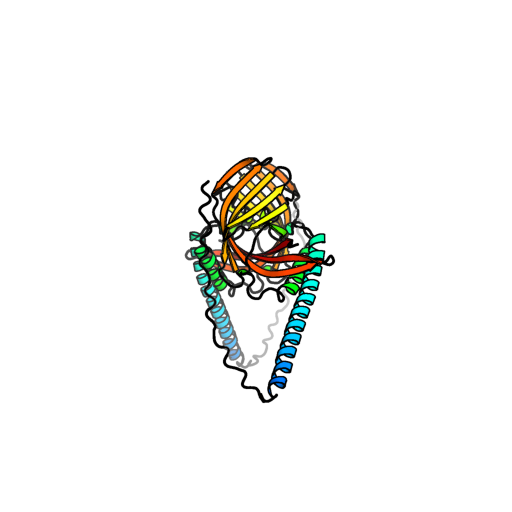 1 97.12 111 LEU A O 1
ATOM 834 N N . TYR A 1 112 ? -5.715 -10.938 -6.977 1 95.88 112 TYR A N 1
ATOM 835 C CA . TYR A 1 112 ? -6.332 -9.844 -6.238 1 95.88 112 TYR A CA 1
ATOM 836 C C . TYR A 1 112 ? -5.277 -9.008 -5.523 1 95.88 112 TYR A C 1
ATOM 838 O O . TYR A 1 112 ? -4.332 -9.555 -4.945 1 95.88 112 TYR A O 1
ATOM 846 N N . SER A 1 113 ? -5.469 -7.695 -5.535 1 93.06 113 SER A N 1
ATOM 847 C CA . SER A 1 113 ? -4.688 -6.805 -4.68 1 93.06 113 SER A CA 1
ATOM 848 C C . SER A 1 113 ? -5.543 -5.66 -4.148 1 93.06 113 SER A C 1
ATOM 850 O O . SER A 1 113 ? -6.273 -5.02 -4.906 1 93.06 113 SER A O 1
ATOM 852 N N . ALA A 1 114 ? -5.387 -5.453 -2.863 1 86.56 114 ALA A N 1
ATOM 853 C CA . ALA A 1 114 ? -6.078 -4.332 -2.238 1 86.56 114 ALA A CA 1
ATOM 854 C C . ALA A 1 114 ? -5.293 -3.035 -2.414 1 86.56 114 ALA A C 1
ATOM 856 O O . ALA A 1 114 ? -5.781 -1.954 -2.08 1 86.56 114 ALA A O 1
ATOM 857 N N . ALA A 1 115 ? -4.098 -3.092 -2.881 1 78.69 115 ALA A N 1
ATOM 858 C CA . ALA A 1 115 ? -3.264 -1.903 -3.051 1 78.69 115 ALA A CA 1
ATOM 859 C C . ALA A 1 115 ? -3.867 -0.955 -4.082 1 78.69 115 ALA A C 1
ATOM 861 O O . ALA A 1 115 ? -4.402 -1.396 -5.102 1 78.69 115 ALA A O 1
ATOM 862 N N . PRO A 1 116 ? -3.676 0.316 -3.754 1 68.38 116 PRO A N 1
ATOM 863 C CA . PRO A 1 116 ? -4.113 1.256 -4.789 1 68.38 116 PRO A CA 1
ATOM 864 C C . PRO A 1 116 ? -3.096 1.409 -5.918 1 68.38 116 PRO A C 1
ATOM 866 O O . PRO A 1 116 ? -1.91 1.127 -5.727 1 68.38 116 PRO A O 1
ATOM 869 N N . GLY A 1 117 ? -3.5 1.572 -7.246 1 65.75 117 GLY A N 1
ATOM 870 C CA . GLY A 1 117 ? -2.605 1.97 -8.32 1 65.75 117 GLY A CA 1
ATOM 871 C C . GLY A 1 117 ? -2.072 0.793 -9.117 1 65.75 117 GLY A C 1
ATOM 872 O O . GLY A 1 117 ? -2.775 -0.199 -9.32 1 65.75 117 GLY A O 1
ATOM 873 N N . GLY A 1 118 ? -0.831 0.916 -9.555 1 64.88 118 GLY A N 1
ATOM 874 C CA . GLY A 1 118 ? -0.269 0.031 -10.562 1 64.88 118 GLY A CA 1
ATOM 875 C C . GLY A 1 118 ? 0.034 -1.358 -10.031 1 64.88 118 GLY A C 1
ATOM 876 O O . GLY A 1 118 ? 0.033 -2.33 -10.797 1 64.88 118 GLY A O 1
ATOM 877 N N . SER A 1 119 ? 0.221 -1.467 -8.781 1 74.56 119 SER A N 1
ATOM 878 C CA . SER A 1 119 ? 0.554 -2.777 -8.234 1 74.56 119 SER A CA 1
ATOM 879 C C . SER A 1 119 ? -0.627 -3.736 -8.344 1 74.56 119 SER A C 1
ATOM 881 O O . SER A 1 119 ? -0.45 -4.957 -8.289 1 74.56 119 SER A O 1
ATOM 883 N N . SER A 1 120 ? -1.772 -3.145 -8.531 1 78.44 120 SER A N 1
ATOM 884 C CA . SER A 1 120 ? -2.973 -3.953 -8.719 1 78.44 120 SER A CA 1
ATOM 885 C C . SER A 1 120 ? -3.322 -4.094 -10.195 1 78.44 120 SER A C 1
ATOM 887 O O . SER A 1 120 ? -4.273 -4.789 -10.547 1 78.44 120 SER A O 1
ATOM 889 N N . GLY A 1 121 ? -2.541 -3.43 -11.008 1 81.25 121 GLY A N 1
ATOM 890 C CA . GLY A 1 121 ? -2.812 -3.455 -12.438 1 81.25 121 GLY A CA 1
ATOM 891 C C . GLY A 1 121 ? -3.674 -2.295 -12.898 1 81.25 121 GLY A C 1
ATOM 892 O O . GLY A 1 121 ? -4.008 -2.199 -14.086 1 81.25 121 GLY A O 1
ATOM 893 N N . ARG A 1 122 ? -4.02 -1.479 -11.914 1 75.31 122 ARG A N 1
ATOM 894 C CA . ARG A 1 122 ? -4.789 -0.306 -12.312 1 75.31 122 ARG A CA 1
ATOM 895 C C . ARG A 1 122 ? -3.898 0.725 -13 1 75.31 122 ARG A C 1
ATOM 897 O O . ARG A 1 122 ? -2.984 1.271 -12.375 1 75.31 122 ARG A O 1
ATOM 904 N N . LEU A 1 123 ? -4.047 0.956 -14.289 1 66.81 123 LEU A N 1
ATOM 905 C CA . LEU A 1 123 ? -3.191 1.826 -15.086 1 66.81 123 LEU A CA 1
ATOM 906 C C . LEU A 1 123 ? -3.793 3.223 -15.203 1 66.81 123 LEU A C 1
ATOM 908 O O . LEU A 1 123 ? -3.215 4.195 -14.711 1 66.81 123 LEU A O 1
ATOM 912 N N . PHE A 1 124 ? -4.836 3.377 -15.922 1 62.25 124 PHE A N 1
ATOM 913 C CA . PHE A 1 124 ? -5.504 4.664 -16.078 1 62.25 124 PHE A CA 1
ATOM 914 C C . PHE A 1 124 ? -7.016 4.508 -15.953 1 62.25 124 PHE A C 1
ATOM 916 O O . PHE A 1 124 ? -7.602 3.6 -16.547 1 62.25 124 PHE A O 1
ATOM 923 N N . GLY A 1 125 ? -7.539 5.348 -15.164 1 62.06 125 GLY A N 1
ATOM 924 C CA . GLY A 1 125 ? -8.977 5.215 -14.984 1 62.06 125 GLY A CA 1
ATOM 925 C C . GLY A 1 125 ? -9.398 3.822 -14.562 1 62.06 125 GLY A C 1
ATOM 926 O O . GLY A 1 125 ? -8.898 3.291 -13.562 1 62.06 125 GLY A O 1
ATOM 927 N N . ASN A 1 126 ? -10.211 3.209 -15.508 1 66.19 126 ASN A N 1
ATOM 928 C CA . ASN A 1 126 ? -10.711 1.869 -15.234 1 66.19 126 ASN A CA 1
ATOM 929 C C . ASN A 1 126 ? -9.977 0.811 -16.047 1 66.19 126 ASN A C 1
ATOM 931 O O . ASN A 1 126 ? -10.375 -0.356 -16.062 1 66.19 126 ASN A O 1
ATOM 935 N N . ALA A 1 127 ? -8.93 1.219 -16.641 1 76.62 127 ALA A N 1
ATOM 936 C CA . ALA A 1 127 ? -8.148 0.255 -17.406 1 76.62 127 ALA A CA 1
ATOM 937 C C . ALA A 1 127 ? -7.32 -0.639 -16.484 1 76.62 127 ALA A C 1
ATOM 939 O O . ALA A 1 127 ? -6.559 -0.145 -15.648 1 76.62 127 ALA A O 1
ATOM 940 N N . VAL A 1 128 ? -7.504 -1.949 -16.688 1 83 128 VAL A N 1
ATOM 941 C CA . VAL A 1 128 ? -6.832 -2.912 -15.82 1 83 128 VAL A CA 1
ATOM 942 C C . VAL A 1 128 ? -5.953 -3.836 -16.656 1 83 128 VAL A C 1
ATOM 944 O O . VAL A 1 128 ? -6.414 -4.426 -17.641 1 83 128 VAL A O 1
ATOM 947 N N . GLY A 1 129 ? -4.723 -3.846 -16.312 1 91 129 GLY A N 1
ATOM 948 C CA . GLY A 1 129 ? -3.818 -4.801 -16.938 1 91 129 GLY A CA 1
ATOM 949 C C . GLY A 1 129 ? -3.674 -6.09 -16.141 1 91 129 GLY A C 1
ATOM 950 O O . GLY A 1 129 ? -3.996 -6.129 -14.945 1 91 129 GLY A O 1
ATOM 951 N N . LYS A 1 130 ? -3.227 -7.094 -16.891 1 94.38 130 LYS A N 1
ATOM 952 C CA . LYS A 1 130 ? -2.891 -8.352 -16.234 1 94.38 130 LYS A CA 1
ATOM 953 C C . LYS A 1 130 ? -1.543 -8.258 -15.523 1 94.38 130 LYS A C 1
ATOM 955 O O . LYS A 1 130 ? -0.542 -7.875 -16.125 1 94.38 130 LYS A O 1
ATOM 960 N N . VAL A 1 131 ? -1.559 -8.617 -14.211 1 95.5 131 VAL A N 1
ATOM 961 C CA . VAL A 1 131 ? -0.34 -8.508 -13.414 1 95.5 131 VAL A CA 1
ATOM 962 C C . VAL A 1 131 ? 0.233 -9.906 -13.164 1 95.5 131 VAL A C 1
ATOM 964 O O . VAL A 1 131 ? -0.483 -10.805 -12.727 1 95.5 131 VAL A O 1
ATOM 967 N N . THR A 1 132 ? 1.528 -10.047 -13.477 1 96.94 132 THR A N 1
ATOM 968 C CA . THR A 1 132 ? 2.23 -11.297 -13.211 1 96.94 132 THR A CA 1
ATOM 969 C C . THR A 1 132 ? 3.572 -11.031 -12.531 1 96.94 132 THR A C 1
ATOM 971 O O . THR A 1 132 ? 4.094 -9.914 -12.602 1 96.94 132 THR A O 1
ATOM 974 N N . GLN A 1 133 ? 3.967 -12.031 -11.836 1 96.81 133 GLN A N 1
ATOM 975 C CA . GLN A 1 133 ? 5.32 -12.094 -11.297 1 96.81 133 GLN A CA 1
ATOM 976 C C . GLN A 1 133 ? 6.066 -13.312 -11.82 1 96.81 133 GLN A C 1
ATOM 978 O O . GLN A 1 133 ? 5.562 -14.438 -11.734 1 96.81 133 GLN A O 1
ATOM 983 N N . PHE A 1 134 ? 7.215 -13.086 -12.391 1 97.44 134 PHE A N 1
ATOM 984 C CA . PHE A 1 134 ? 8.023 -14.188 -12.891 1 97.44 134 PHE A CA 1
ATOM 985 C C . PHE A 1 134 ? 9.305 -14.336 -12.078 1 97.44 134 PHE A C 1
ATOM 987 O O . PHE A 1 134 ? 10.117 -13.414 -12.016 1 97.44 134 PHE A O 1
ATOM 994 N N . PHE A 1 135 ? 9.398 -15.477 -11.477 1 97.06 135 PHE A N 1
ATOM 995 C CA . PHE A 1 135 ? 10.562 -15.766 -10.656 1 97.06 135 PHE A CA 1
ATOM 996 C C . PHE A 1 135 ? 11.578 -16.609 -11.422 1 97.06 135 PHE A C 1
ATOM 998 O O . PHE A 1 135 ? 11.242 -17.688 -11.922 1 97.06 135 PHE A O 1
ATOM 1005 N N . GLU A 1 136 ? 12.742 -15.984 -11.469 1 89.25 136 GLU A N 1
ATOM 1006 C CA . GLU A 1 136 ? 13.883 -16.719 -12 1 89.25 136 GLU A CA 1
ATOM 1007 C C . GLU A 1 136 ? 14.609 -17.484 -10.898 1 89.25 136 GLU A C 1
ATOM 1009 O O . GLU A 1 136 ? 14.211 -17.422 -9.727 1 89.25 136 GLU A O 1
ATOM 1014 N N . GLU A 1 137 ? 15.602 -18.203 -11.312 1 82.88 137 GLU A N 1
ATOM 1015 C CA . GLU A 1 137 ? 16.453 -18.797 -10.297 1 82.88 137 GLU A CA 1
ATOM 1016 C C . GLU A 1 137 ? 17.188 -17.734 -9.477 1 82.88 137 GLU A C 1
ATOM 1018 O O . GLU A 1 137 ? 17.625 -16.734 -10.023 1 82.88 137 GLU A O 1
ATOM 1023 N N . GLY A 1 138 ? 17.062 -17.938 -8.203 1 82.94 138 GLY A N 1
ATOM 1024 C CA . GLY A 1 138 ? 17.734 -16.984 -7.328 1 82.94 138 GLY A CA 1
ATOM 1025 C C . GLY A 1 138 ? 16.781 -16 -6.68 1 82.94 138 GLY A C 1
ATOM 1026 O O . GLY A 1 138 ? 15.656 -16.359 -6.324 1 82.94 138 GLY A O 1
ATOM 1027 N N . GLU A 1 139 ? 17.266 -14.734 -6.512 1 92.75 139 GLU A N 1
ATOM 1028 C CA . GLU A 1 139 ? 16.547 -13.734 -5.734 1 92.75 139 GLU A CA 1
ATOM 1029 C C . GLU A 1 139 ? 15.859 -12.719 -6.641 1 92.75 139 GLU A C 1
ATOM 1031 O O . GLU A 1 139 ? 15.102 -11.867 -6.168 1 92.75 139 GLU A O 1
ATOM 1036 N N . ILE A 1 140 ? 16.109 -12.93 -7.938 1 95.19 140 ILE A N 1
ATOM 1037 C CA . ILE A 1 140 ? 15.609 -11.922 -8.867 1 95.19 140 ILE A CA 1
ATOM 1038 C C . ILE A 1 140 ? 14.258 -12.359 -9.422 1 95.19 140 ILE A C 1
ATOM 1040 O O . ILE A 1 140 ? 14.07 -13.523 -9.758 1 95.19 140 ILE A O 1
ATOM 1044 N N . PHE A 1 141 ? 13.328 -11.414 -9.492 1 96.88 141 PHE A N 1
ATOM 1045 C CA . PHE A 1 141 ? 12.047 -11.664 -10.141 1 96.88 141 PHE A CA 1
ATOM 1046 C C . PHE A 1 141 ? 11.547 -10.414 -10.852 1 96.88 141 PHE A C 1
ATOM 1048 O O . PHE A 1 141 ? 12.109 -9.328 -10.68 1 96.88 141 PHE A O 1
ATOM 1055 N N . CYS A 1 142 ? 10.562 -10.633 -11.719 1 96.19 142 CYS A N 1
ATOM 1056 C CA . CYS A 1 142 ? 10.016 -9.539 -12.516 1 96.19 142 CYS A CA 1
ATOM 1057 C C . CYS A 1 142 ? 8.508 -9.43 -12.328 1 96.19 142 CYS A C 1
ATOM 1059 O O . CYS A 1 142 ? 7.789 -10.414 -12.484 1 96.19 142 CYS A O 1
ATOM 1061 N N . ASN A 1 143 ? 8.078 -8.227 -11.867 1 94.06 143 ASN A N 1
ATOM 1062 C CA . ASN A 1 143 ? 6.66 -7.879 -11.914 1 94.06 143 ASN A CA 1
ATOM 1063 C C . ASN A 1 143 ? 6.281 -7.273 -13.266 1 94.06 143 ASN A C 1
ATOM 1065 O O . ASN A 1 143 ? 6.988 -6.402 -13.781 1 94.06 143 ASN A O 1
ATOM 1069 N N . ARG A 1 144 ? 5.191 -7.773 -13.742 1 93.62 144 ARG A N 1
ATOM 1070 C CA . ARG A 1 144 ? 4.762 -7.27 -15.047 1 93.62 144 ARG A CA 1
ATOM 1071 C C . ARG A 1 144 ? 3.275 -6.934 -15.039 1 93.62 144 ARG A C 1
ATOM 1073 O O . ARG A 1 144 ? 2.469 -7.676 -14.477 1 93.62 144 ARG A O 1
ATOM 1080 N N . VAL A 1 145 ? 2.971 -5.805 -15.664 1 93.06 145 VAL A N 1
ATOM 1081 C CA . VAL A 1 145 ? 1.595 -5.477 -16.016 1 93.06 145 VAL A CA 1
ATOM 1082 C C . VAL A 1 145 ? 1.46 -5.406 -17.547 1 93.06 145 VAL A C 1
ATOM 1084 O O . VAL A 1 145 ? 2.248 -4.73 -18.203 1 93.06 145 VAL A O 1
ATOM 1087 N N . LYS A 1 146 ? 0.519 -6.16 -18.047 1 92.94 146 LYS A N 1
ATOM 1088 C CA . LYS A 1 146 ? 0.265 -6.156 -19.484 1 92.94 146 LYS A CA 1
ATOM 1089 C C . LYS A 1 146 ? -1.145 -5.656 -19.781 1 92.94 146 LYS A C 1
ATOM 1091 O O . LYS A 1 146 ? -2.113 -6.098 -19.156 1 92.94 146 LYS A O 1
ATOM 1096 N N . PHE A 1 147 ? -1.227 -4.723 -20.734 1 91.25 147 PHE A N 1
ATOM 1097 C CA . PHE A 1 147 ? -2.48 -4.18 -21.234 1 91.25 147 PHE A CA 1
ATOM 1098 C C . PHE A 1 147 ? -2.383 -3.898 -22.734 1 91.25 147 PHE A C 1
ATOM 1100 O O . PHE A 1 147 ? -1.74 -2.932 -23.141 1 91.25 147 PHE A O 1
ATOM 1107 N N . GLY A 1 148 ? -3.154 -4.68 -23.5 1 91.75 148 GLY A N 1
ATOM 1108 C CA . GLY A 1 148 ? -2.949 -4.559 -24.938 1 91.75 148 GLY A CA 1
ATOM 1109 C C . GLY A 1 148 ? -1.493 -4.668 -25.344 1 91.75 148 GLY A C 1
ATOM 1110 O O . GLY A 1 148 ? -0.804 -5.613 -24.953 1 91.75 148 GLY A O 1
ATOM 1111 N N . PRO A 1 149 ? -1.07 -3.67 -26.156 1 91.5 149 PRO A N 1
ATOM 1112 C CA . PRO A 1 149 ? 0.325 -3.707 -26.594 1 91.5 149 PRO A CA 1
ATOM 1113 C C . PRO A 1 149 ? 1.295 -3.18 -25.547 1 91.5 149 PRO A C 1
ATOM 1115 O O . PRO A 1 149 ? 2.512 -3.287 -25.703 1 91.5 149 PRO A O 1
ATOM 1118 N N . LEU A 1 150 ? 0.765 -2.689 -24.5 1 89.12 150 LEU A N 1
ATOM 1119 C CA . LEU A 1 150 ? 1.584 -2.068 -23.453 1 89.12 150 LEU A CA 1
ATOM 1120 C C . LEU A 1 150 ? 2.006 -3.096 -22.406 1 89.12 150 LEU A C 1
ATOM 1122 O O . LEU A 1 150 ? 1.188 -3.9 -21.953 1 89.12 150 LEU A O 1
ATOM 1126 N N . GLN A 1 151 ? 3.309 -3.086 -22.109 1 92.44 151 GLN A N 1
ATOM 1127 C CA . GLN A 1 151 ? 3.832 -3.879 -21.016 1 92.44 151 GLN A CA 1
ATOM 1128 C C . GLN A 1 151 ? 4.777 -3.053 -20.141 1 92.44 151 GLN A C 1
ATOM 1130 O O . GLN A 1 151 ? 5.672 -2.381 -20.656 1 92.44 151 GLN A O 1
ATOM 1135 N N . ILE A 1 152 ? 4.531 -3.057 -18.844 1 88.25 152 ILE A N 1
ATOM 1136 C CA . ILE A 1 152 ? 5.434 -2.451 -17.875 1 88.25 152 ILE A CA 1
ATOM 1137 C C . ILE A 1 152 ? 6.023 -3.535 -16.984 1 88.25 152 ILE A C 1
ATOM 1139 O O . ILE A 1 152 ? 5.293 -4.363 -16.438 1 88.25 152 ILE A O 1
ATOM 1143 N N . ALA A 1 153 ? 7.348 -3.494 -16.922 1 92.25 153 ALA A N 1
ATOM 1144 C CA . ALA A 1 153 ? 8.031 -4.492 -16.094 1 92.25 153 ALA A CA 1
ATOM 1145 C C . ALA A 1 153 ? 8.875 -3.826 -15.016 1 92.25 153 ALA A C 1
ATOM 1147 O O . ALA A 1 153 ? 9.492 -2.787 -15.25 1 92.25 153 ALA A O 1
ATOM 1148 N N . LEU A 1 154 ? 8.828 -4.398 -13.867 1 90.69 154 LEU A N 1
ATOM 1149 C CA . LEU A 1 154 ? 9.68 -3.996 -12.742 1 90.69 154 LEU A CA 1
ATOM 1150 C C . LEU A 1 154 ? 10.539 -5.164 -12.266 1 90.69 154 LEU A C 1
ATOM 1152 O O . LEU A 1 154 ? 10.016 -6.137 -11.711 1 90.69 154 LEU A O 1
ATOM 1156 N N . ARG A 1 155 ? 11.789 -5.031 -12.562 1 93.69 155 ARG A N 1
ATOM 1157 C CA . ARG A 1 155 ? 12.758 -5.996 -12.039 1 93.69 155 ARG A CA 1
ATOM 1158 C C . ARG A 1 155 ? 13.094 -5.699 -10.586 1 93.69 155 ARG A C 1
ATOM 1160 O O . ARG A 1 155 ? 13.32 -4.543 -10.219 1 93.69 155 ARG A O 1
ATOM 1167 N N . ALA A 1 156 ? 13.094 -6.785 -9.789 1 93.69 156 ALA A N 1
ATOM 1168 C CA . ALA A 1 156 ? 13.305 -6.602 -8.359 1 93.69 156 ALA A CA 1
ATOM 1169 C C . ALA A 1 156 ? 14.07 -7.781 -7.762 1 93.69 156 ALA A C 1
ATOM 1171 O O . ALA A 1 156 ? 14.219 -8.82 -8.406 1 93.69 156 ALA A O 1
ATOM 1172 N N . LYS A 1 157 ? 14.625 -7.516 -6.598 1 94.25 157 LYS A N 1
ATOM 1173 C CA . LYS A 1 157 ? 15.328 -8.523 -5.805 1 94.25 157 LYS A CA 1
ATOM 1174 C C . LYS A 1 157 ? 14.586 -8.805 -4.5 1 94.25 157 LYS A C 1
ATOM 1176 O O . LYS A 1 157 ? 14.172 -7.879 -3.801 1 94.25 157 LYS A O 1
ATOM 1181 N N . ARG A 1 158 ? 14.391 -10.109 -4.25 1 95.31 158 ARG A N 1
ATOM 1182 C CA . ARG A 1 158 ? 13.75 -10.492 -2.998 1 95.31 158 ARG A CA 1
ATOM 1183 C C . ARG A 1 158 ? 14.75 -11.133 -2.039 1 95.31 158 ARG A C 1
ATOM 1185 O O . ARG A 1 158 ? 15.562 -11.961 -2.445 1 95.31 158 ARG A O 1
ATOM 1192 N N . GLU A 1 159 ? 14.695 -10.711 -0.801 1 93.5 159 GLU A N 1
ATOM 1193 C CA . GLU A 1 159 ? 15.5 -11.266 0.283 1 93.5 159 GLU A CA 1
ATOM 1194 C C . GLU A 1 159 ? 14.617 -11.727 1.44 1 93.5 159 GLU A C 1
ATOM 1196 O O . GLU A 1 159 ? 13.812 -10.961 1.957 1 93.5 159 GLU A O 1
ATOM 1201 N N . VAL A 1 160 ? 14.867 -13.023 1.831 1 94.38 160 VAL A N 1
ATOM 1202 C CA . VAL A 1 160 ? 14.125 -13.547 2.975 1 94.38 160 VAL A CA 1
ATOM 1203 C C . VAL A 1 160 ? 14.719 -13 4.27 1 94.38 160 VAL A C 1
ATOM 1205 O O . VAL A 1 160 ? 15.922 -13.156 4.527 1 94.38 160 VAL A O 1
ATOM 1208 N N . LYS A 1 161 ? 13.875 -12.367 5.078 1 91.12 161 LYS A N 1
ATOM 1209 C CA . LYS A 1 161 ? 14.352 -11.758 6.312 1 91.12 161 LYS A CA 1
ATOM 1210 C C . LYS A 1 161 ? 13.93 -12.57 7.531 1 91.12 161 LYS A C 1
ATOM 1212 O O . LYS A 1 161 ? 14.586 -12.523 8.578 1 91.12 161 LYS A O 1
ATOM 1217 N N . SER A 1 162 ? 12.852 -13.266 7.395 1 93.56 162 SER A N 1
ATOM 1218 C CA . SER A 1 162 ? 12.336 -14.164 8.422 1 93.56 162 SER A CA 1
ATOM 1219 C C . SER A 1 162 ? 11.484 -15.273 7.809 1 93.56 162 SER A C 1
ATOM 1221 O O . SER A 1 162 ? 11.461 -15.445 6.586 1 93.56 162 SER A O 1
ATOM 1223 N N . ASP A 1 163 ? 10.812 -16 8.695 1 95.38 163 ASP A N 1
ATOM 1224 C CA . ASP A 1 163 ? 9.953 -17.094 8.227 1 95.38 163 ASP A CA 1
ATOM 1225 C C . ASP A 1 163 ? 8.766 -16.547 7.438 1 95.38 163 ASP A C 1
ATOM 1227 O O . ASP A 1 163 ? 8.156 -17.281 6.648 1 95.38 163 ASP A O 1
ATOM 1231 N N . SER A 1 164 ? 8.461 -15.258 7.617 1 95.62 164 SER A N 1
ATOM 1232 C CA . SER A 1 164 ? 7.242 -14.781 6.977 1 95.62 164 SER A CA 1
ATOM 1233 C C . SER A 1 164 ? 7.465 -13.422 6.309 1 95.62 164 SER A C 1
ATOM 1235 O O . SE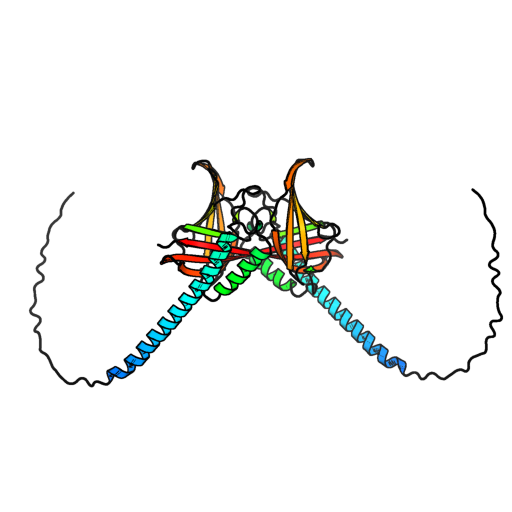R A 1 164 ? 6.531 -12.836 5.762 1 95.62 164 SER A O 1
ATOM 1237 N N . VAL A 1 165 ? 8.688 -12.922 6.348 1 91 165 VAL A N 1
ATOM 1238 C CA . VAL A 1 165 ? 8.914 -11.57 5.832 1 91 165 VAL A CA 1
ATOM 1239 C C . VAL A 1 165 ? 9.984 -11.609 4.742 1 91 165 VAL A C 1
ATOM 1241 O O . VAL A 1 165 ? 11.016 -12.258 4.902 1 91 165 VAL A O 1
ATOM 1244 N N . ILE A 1 166 ? 9.609 -10.898 3.715 1 93 166 ILE A N 1
ATOM 1245 C CA . ILE A 1 166 ? 10.602 -10.711 2.666 1 93 166 ILE A CA 1
ATOM 1246 C C . ILE A 1 166 ? 10.828 -9.219 2.439 1 93 166 ILE A C 1
ATOM 1248 O O . ILE A 1 166 ? 9.906 -8.414 2.586 1 93 166 ILE A O 1
ATOM 1252 N N . LYS A 1 167 ? 12 -8.93 2.08 1 88.81 167 LYS A N 1
ATOM 1253 C CA . LYS A 1 167 ? 12.367 -7.598 1.595 1 88.81 167 LYS A CA 1
ATOM 1254 C C . LYS A 1 167 ? 12.5 -7.586 0.075 1 88.81 167 LYS A C 1
ATOM 1256 O O . LYS A 1 167 ? 13.102 -8.492 -0.508 1 88.81 167 LYS A O 1
ATOM 1261 N N . VAL A 1 168 ? 11.898 -6.602 -0.514 1 90.25 168 VAL A N 1
ATOM 1262 C CA . VAL A 1 168 ? 11.961 -6.453 -1.964 1 90.25 168 VAL A CA 1
ATOM 1263 C C . VAL A 1 168 ? 12.648 -5.137 -2.32 1 90.25 168 VAL A C 1
ATOM 1265 O O . VAL A 1 168 ? 12.312 -4.082 -1.77 1 90.25 168 VAL A O 1
ATOM 1268 N N . SER A 1 169 ? 13.648 -5.195 -3.236 1 87.94 169 SER A N 1
ATOM 1269 C CA . SER A 1 169 ? 14.328 -4.023 -3.773 1 87.94 169 SER A CA 1
ATOM 1270 C C . SER A 1 169 ? 14.086 -3.885 -5.273 1 87.94 169 SER A C 1
ATOM 1272 O O . SER A 1 169 ? 14.289 -4.84 -6.027 1 87.94 169 SER A O 1
ATOM 1274 N N . PHE A 1 170 ? 13.656 -2.719 -5.645 1 88.06 170 PHE A N 1
ATOM 1275 C CA . PHE A 1 170 ? 13.414 -2.482 -7.062 1 88.06 170 PHE A CA 1
ATOM 1276 C C . PHE A 1 170 ? 14.711 -2.162 -7.789 1 88.06 170 PHE A C 1
ATOM 1278 O O . PHE A 1 170 ? 15.562 -1.435 -7.27 1 88.06 170 PHE A O 1
ATOM 1285 N N . LEU A 1 171 ? 14.859 -2.68 -8.914 1 89.31 171 LEU A N 1
ATOM 1286 C CA . LEU A 1 171 ? 16.125 -2.537 -9.641 1 89.31 171 LEU A CA 1
ATOM 1287 C C . LEU A 1 171 ? 15.922 -1.72 -10.914 1 89.31 171 LEU A C 1
ATOM 1289 O O . LEU A 1 171 ? 16.641 -0.745 -11.148 1 89.31 171 LEU A O 1
ATOM 1293 N N . GLU A 1 172 ? 14.938 -2.117 -11.664 1 91.06 172 GLU A N 1
ATOM 1294 C CA . GLU A 1 172 ? 14.781 -1.542 -13 1 91.06 172 GLU A CA 1
ATOM 1295 C C . GLU A 1 172 ? 13.328 -1.613 -13.461 1 91.06 172 GLU A C 1
ATOM 1297 O O . GLU A 1 172 ? 12.641 -2.605 -13.211 1 91.06 172 GLU A O 1
ATOM 1302 N N . THR A 1 173 ? 12.93 -0.528 -14.156 1 88 173 THR A N 1
ATOM 1303 C CA . THR A 1 173 ? 11.617 -0.542 -14.805 1 88 173 THR A CA 1
ATOM 1304 C C . THR A 1 173 ? 11.766 -0.47 -16.328 1 88 173 THR A C 1
ATOM 1306 O O . THR A 1 173 ? 12.648 0.224 -16.828 1 88 173 THR A O 1
ATOM 1309 N N . THR A 1 174 ? 10.969 -1.206 -16.984 1 92.19 174 THR A N 1
ATOM 1310 C CA . THR A 1 174 ? 10.945 -1.217 -18.453 1 92.19 174 THR A CA 1
ATOM 1311 C C . THR A 1 174 ? 9.516 -1.04 -18.969 1 92.19 174 THR A C 1
ATOM 1313 O O . THR A 1 174 ? 8.578 -1.625 -18.422 1 92.19 174 THR A O 1
ATOM 1316 N N . VAL A 1 175 ? 9.352 -0.18 -19.891 1 88.69 175 VAL A N 1
ATOM 1317 C CA . VAL A 1 175 ? 8.094 -0.015 -20.609 1 88.69 175 VAL A CA 1
ATOM 1318 C C . VAL A 1 175 ? 8.25 -0.482 -22.047 1 88.69 175 VAL A C 1
ATOM 1320 O O . VAL A 1 175 ? 9.188 -0.079 -22.75 1 88.69 175 VAL A O 1
ATOM 1323 N N . SER A 1 176 ? 7.402 -1.345 -22.453 1 93 176 SER A N 1
ATOM 1324 C CA . SER A 1 176 ? 7.438 -1.854 -23.828 1 93 176 SER A CA 1
ATOM 1325 C C . SER A 1 176 ? 6.105 -1.642 -24.531 1 93 176 SER A C 1
ATOM 1327 O O . SER A 1 176 ? 5.043 -1.743 -23.906 1 93 176 SER A O 1
ATOM 1329 N N . LEU A 1 177 ? 6.203 -1.324 -25.797 1 91.31 177 LEU A N 1
ATOM 1330 C CA . LEU A 1 177 ? 5.059 -1.203 -26.688 1 91.31 177 LEU A CA 1
ATOM 1331 C C . LEU A 1 177 ? 5.188 -2.152 -27.875 1 91.31 177 LEU A C 1
ATOM 1333 O O . LEU A 1 177 ? 6.195 -2.135 -28.578 1 91.31 177 LEU A O 1
ATOM 1337 N N . PHE A 1 178 ? 4.207 -2.957 -28.078 1 94 178 PHE A N 1
ATOM 1338 C CA . PHE A 1 178 ? 4.223 -3.941 -29.156 1 94 178 PHE A CA 1
ATOM 1339 C C . PHE A 1 178 ? 5.48 -4.797 -29.094 1 94 178 PHE A C 1
ATOM 1341 O O . PHE A 1 178 ? 6.098 -5.082 -30.125 1 94 178 PHE A O 1
ATOM 1348 N N . GLY A 1 179 ? 5.898 -5.113 -27.891 1 92.25 179 GLY A N 1
ATOM 1349 C CA . GLY A 1 179 ? 7.027 -6.008 -27.688 1 92.25 179 GLY A CA 1
ATOM 1350 C C . GLY A 1 179 ? 8.367 -5.312 -27.797 1 92.25 179 GLY A C 1
ATOM 1351 O O . GLY A 1 179 ? 9.414 -5.926 -27.578 1 92.25 179 GLY A O 1
ATOM 1352 N N . LYS A 1 180 ? 8.312 -4 -28.062 1 95.19 180 LYS A N 1
ATOM 1353 C CA . LYS A 1 180 ? 9.555 -3.236 -28.172 1 95.19 180 LYS A CA 1
ATOM 1354 C C . LYS A 1 180 ? 9.75 -2.33 -26.953 1 95.19 180 LYS A C 1
ATOM 1356 O O . LYS A 1 180 ? 8.844 -1.568 -26.594 1 95.19 180 LYS A O 1
ATOM 1361 N N . THR A 1 181 ? 10.945 -2.418 -26.422 1 93.19 181 THR A N 1
ATOM 1362 C CA . THR A 1 181 ? 11.258 -1.579 -25.281 1 93.19 181 THR A CA 1
ATOM 1363 C C . THR A 1 181 ? 11.344 -0.111 -25.688 1 93.19 181 THR A C 1
ATOM 1365 O O . THR A 1 181 ? 12.078 0.238 -26.609 1 93.19 181 THR A O 1
ATOM 1368 N N . VAL A 1 182 ? 10.617 0.755 -25.031 1 88.75 182 VAL A N 1
ATOM 1369 C CA . VAL A 1 182 ? 10.633 2.18 -25.344 1 88.75 182 VAL A CA 1
ATOM 1370 C C . VAL A 1 182 ? 11.289 2.955 -24.203 1 88.75 182 VAL A C 1
ATOM 1372 O O . VAL A 1 182 ? 11.836 4.043 -24.422 1 88.75 182 VAL A O 1
ATOM 1375 N N . VAL A 1 183 ? 11.203 2.43 -23 1 86.94 183 VAL A N 1
ATOM 1376 C CA . VAL A 1 183 ? 11.836 3.043 -21.844 1 86.94 183 VAL A CA 1
ATOM 1377 C C . VAL A 1 183 ? 12.477 1.962 -20.969 1 86.94 183 VAL A C 1
ATOM 1379 O O . VAL A 1 183 ? 11.898 0.894 -20.766 1 86.94 183 VAL A O 1
ATOM 1382 N N . GLN A 1 184 ? 13.695 2.098 -20.594 1 90.62 184 GLN A N 1
ATOM 1383 C CA . GLN A 1 184 ? 14.391 1.282 -19.609 1 90.62 184 GLN A CA 1
ATOM 1384 C C . GLN A 1 184 ? 15.195 2.152 -18.641 1 90.62 184 GLN A C 1
ATOM 1386 O O . GLN A 1 184 ? 16.094 2.889 -19.062 1 90.62 184 GLN A O 1
ATOM 1391 N N . LYS A 1 185 ? 14.867 2.078 -17.375 1 88 185 LYS A N 1
ATOM 1392 C CA . LYS A 1 185 ? 15.5 2.973 -16.406 1 88 185 LYS A CA 1
ATOM 1393 C C . LYS A 1 185 ? 15.75 2.26 -15.086 1 88 185 LYS A C 1
ATOM 1395 O O . LYS A 1 185 ? 14.906 1.496 -14.617 1 88 185 LYS A O 1
ATOM 1400 N N . GLU A 1 186 ? 16.938 2.521 -14.617 1 88.19 186 GLU A N 1
ATOM 1401 C CA . GLU A 1 186 ? 17.172 2.086 -13.242 1 88.19 186 GLU A CA 1
ATOM 1402 C C . GLU A 1 186 ? 16.266 2.844 -12.266 1 88.19 186 GLU A C 1
ATOM 1404 O O . GLU A 1 186 ? 16.016 4.039 -12.445 1 88.19 186 GLU A O 1
ATOM 1409 N N . VAL A 1 187 ? 15.688 1.995 -11.367 1 78.25 187 VAL A N 1
ATOM 1410 C CA . VAL A 1 187 ? 14.859 2.621 -10.344 1 78.25 187 VAL A CA 1
ATOM 1411 C C . VAL A 1 187 ? 15.344 2.201 -8.961 1 78.25 187 VAL A C 1
ATOM 1413 O O . VAL A 1 187 ? 16.266 1.385 -8.836 1 78.25 187 VAL A O 1
ATOM 1416 N N . GLY A 1 188 ? 14.992 2.867 -7.914 1 74.25 188 GLY A N 1
ATOM 1417 C CA . GLY A 1 188 ? 15.234 2.521 -6.523 1 74.25 188 GLY A CA 1
ATOM 1418 C C . GLY A 1 188 ? 13.961 2.312 -5.727 1 74.25 188 GLY A C 1
ATOM 1419 O O . GLY A 1 188 ? 12.867 2.27 -6.297 1 74.25 188 GLY A O 1
ATOM 1420 N N . GLY A 1 189 ? 14.203 1.904 -4.57 1 75.62 189 GLY A N 1
ATOM 1421 C CA . GLY A 1 189 ? 13.07 1.708 -3.678 1 75.62 189 GLY A CA 1
ATOM 1422 C C . GLY A 1 189 ? 12.789 0.247 -3.385 1 75.62 189 GLY A C 1
ATOM 1423 O O . GLY A 1 189 ? 13.656 -0.606 -3.557 1 75.62 189 GLY A O 1
ATOM 1424 N N . GLY A 1 190 ? 11.664 0.062 -2.727 1 80.56 190 GLY A N 1
ATOM 1425 C CA . GLY A 1 190 ? 11.25 -1.267 -2.303 1 80.56 190 GLY A CA 1
ATOM 1426 C C . GLY A 1 190 ? 10.375 -1.254 -1.067 1 80.56 190 GLY A C 1
ATOM 1427 O O . GLY A 1 190 ? 9.648 -0.285 -0.824 1 80.56 190 GLY A O 1
ATOM 1428 N N . GLY A 1 191 ? 10.336 -2.461 -0.487 1 79.25 191 GLY A N 1
ATOM 1429 C CA . GLY A 1 191 ? 9.531 -2.609 0.713 1 79.25 191 GLY A CA 1
ATOM 1430 C C . GLY A 1 191 ? 9.586 -4.008 1.301 1 79.25 191 GLY A C 1
ATOM 1431 O O . GLY A 1 191 ? 10.391 -4.836 0.869 1 79.25 191 GLY A O 1
ATOM 1432 N N . SER A 1 192 ? 8.836 -4.035 2.346 1 83.62 192 SER A N 1
ATOM 1433 C CA . SER A 1 192 ? 8.695 -5.324 3.014 1 83.62 192 SER A CA 1
ATOM 1434 C C . SER A 1 192 ? 7.316 -5.926 2.777 1 83.62 192 SER A C 1
ATOM 1436 O O . SER A 1 192 ? 6.309 -5.219 2.816 1 83.62 192 SER A O 1
ATOM 1438 N N . TRP A 1 193 ? 7.379 -7.188 2.498 1 90.31 193 TRP A N 1
ATOM 1439 C CA . TRP A 1 193 ? 6.145 -7.949 2.354 1 90.31 193 TRP A CA 1
ATOM 1440 C C . TRP A 1 193 ? 6.07 -9.07 3.383 1 90.31 193 TRP A C 1
ATOM 1442 O O . TRP A 1 193 ? 7.078 -9.719 3.68 1 90.31 193 TRP A O 1
ATOM 1452 N N . LYS A 1 194 ? 4.898 -9.211 3.877 1 91.12 194 LYS A N 1
ATOM 1453 C CA . LYS A 1 194 ? 4.609 -10.375 4.703 1 91.12 194 LYS A CA 1
ATOM 1454 C C . LYS A 1 194 ? 3.955 -11.484 3.883 1 91.12 194 LYS A C 1
ATOM 1456 O O . LYS A 1 194 ? 2.9 -11.273 3.279 1 91.12 194 LYS A O 1
ATOM 1461 N N . VAL A 1 195 ? 4.633 -12.594 3.902 1 96.81 195 VAL A N 1
ATOM 1462 C CA . VAL A 1 195 ? 4.043 -13.781 3.289 1 96.81 195 VAL A CA 1
ATOM 1463 C C . VAL A 1 195 ? 3.186 -14.516 4.316 1 96.81 195 VAL A C 1
ATOM 1465 O O . VAL A 1 195 ? 3.709 -15.234 5.172 1 96.81 195 VAL A O 1
ATOM 1468 N N . LYS A 1 196 ? 1.92 -14.453 4.098 1 96.81 196 LYS A N 1
ATOM 1469 C CA . LYS A 1 196 ? 0.994 -14.945 5.113 1 96.81 196 LYS A CA 1
ATOM 1470 C C . LYS A 1 196 ? 0.597 -16.391 4.844 1 96.81 196 LYS A C 1
ATOM 1472 O O . LYS A 1 196 ? 0.261 -17.125 5.77 1 96.81 196 LYS A O 1
ATOM 1477 N N . PHE A 1 197 ? 0.543 -16.75 3.611 1 97.94 197 PHE A N 1
ATOM 1478 C CA . PHE A 1 197 ? 0.155 -18.094 3.215 1 97.94 197 PHE A CA 1
ATOM 1479 C C . PHE A 1 197 ? 0.88 -18.516 1.94 1 97.94 197 PHE A C 1
ATOM 1481 O O . PHE A 1 197 ? 0.971 -17.734 0.988 1 97.94 197 PHE A O 1
ATOM 1488 N N . ILE A 1 198 ? 1.333 -19.656 1.958 1 97.75 198 ILE A N 1
ATOM 1489 C CA . ILE A 1 198 ? 1.728 -20.359 0.744 1 97.75 198 ILE A CA 1
ATOM 1490 C C . ILE A 1 198 ? 1.35 -21.828 0.859 1 97.75 198 ILE A C 1
ATOM 1492 O O . ILE A 1 198 ? 1.533 -22.453 1.912 1 97.75 198 ILE A O 1
ATOM 1496 N N . GLY A 1 199 ? 0.749 -22.344 -0.241 1 96.06 199 GLY A N 1
ATOM 1497 C CA . GLY A 1 199 ? 0.372 -23.75 -0.223 1 96.06 199 GLY A CA 1
ATOM 1498 C C . GLY A 1 199 ? -0.127 -24.25 -1.564 1 96.06 199 GLY A C 1
ATOM 1499 O O . GLY A 1 199 ? -0.69 -23.484 -2.35 1 96.06 199 GLY A O 1
ATOM 1500 N N . LYS A 1 200 ? 0.08 -25.516 -1.704 1 94.5 200 LYS A N 1
ATOM 1501 C CA . LYS A 1 200 ? -0.481 -26.188 -2.873 1 94.5 200 LYS A CA 1
ATOM 1502 C C . LYS A 1 200 ? -1.936 -26.594 -2.635 1 94.5 200 LYS A C 1
ATOM 1504 O O . LYS A 1 200 ? -2.287 -27.062 -1.55 1 94.5 200 LYS A O 1
ATOM 1509 N N . VAL A 1 201 ? -2.645 -26.281 -3.658 1 93.38 201 VAL A N 1
ATOM 1510 C CA . VAL A 1 201 ? -4.055 -26.641 -3.588 1 93.38 201 VAL A CA 1
ATOM 1511 C C . VAL A 1 201 ? -4.473 -27.344 -4.875 1 93.38 201 VAL A C 1
ATOM 1513 O O . VAL A 1 201 ? -3.939 -27.062 -5.949 1 93.38 201 VAL A O 1
ATOM 1516 N N . THR A 1 202 ? -5.316 -28.25 -4.703 1 91.31 202 THR A N 1
ATOM 1517 C CA . THR A 1 202 ? -5.91 -28.938 -5.84 1 91.31 202 THR A CA 1
ATOM 1518 C C . THR A 1 202 ? -7.352 -28.484 -6.051 1 91.31 202 THR A C 1
ATOM 1520 O O . THR A 1 202 ? -8.164 -28.516 -5.121 1 91.31 202 THR A O 1
ATOM 1523 N N . ASP A 1 203 ? -7.59 -28.031 -7.27 1 84.06 203 ASP A N 1
ATOM 1524 C CA . ASP A 1 203 ? -8.945 -27.547 -7.516 1 84.06 203 ASP A CA 1
ATOM 1525 C C . ASP A 1 203 ? -9.891 -28.703 -7.852 1 84.06 203 ASP A C 1
ATOM 1527 O O . ASP A 1 203 ? -9.5 -29.875 -7.773 1 84.06 203 ASP A O 1
ATOM 1531 N N . GLU A 1 204 ? -11.18 -28.328 -8.094 1 80.88 204 GLU A N 1
ATOM 1532 C CA . GLU A 1 204 ? -12.234 -29.312 -8.305 1 80.88 204 GLU A CA 1
ATOM 1533 C C . GLU A 1 204 ? -11.945 -30.172 -9.539 1 80.88 204 GLU A C 1
ATOM 1535 O O . GLU A 1 204 ? -12.43 -31.297 -9.648 1 80.88 204 GLU A O 1
ATOM 1540 N N . ASN A 1 205 ? -11.141 -29.75 -10.414 1 86.81 205 ASN A N 1
ATOM 1541 C CA . ASN A 1 205 ? -10.828 -30.469 -11.648 1 86.81 205 ASN A CA 1
ATOM 1542 C C . ASN A 1 205 ? -9.539 -31.266 -11.516 1 86.81 205 ASN A C 1
ATOM 1544 O O . ASN A 1 205 ? -9.039 -31.828 -12.5 1 86.81 205 ASN A O 1
ATOM 1548 N N . GLY A 1 206 ? -8.953 -31.219 -10.344 1 87.38 206 GLY A N 1
ATOM 1549 C CA . GLY A 1 206 ? -7.738 -31.984 -10.094 1 87.38 206 GLY A CA 1
ATOM 1550 C C . GLY A 1 206 ? -6.477 -31.234 -10.453 1 87.38 206 GLY A C 1
ATOM 1551 O O . GLY A 1 206 ? -5.379 -31.797 -10.43 1 87.38 206 GLY A O 1
ATOM 1552 N N . LYS A 1 207 ? -6.598 -30.047 -10.883 1 91.19 207 LYS A N 1
ATOM 1553 C CA . LYS A 1 207 ? -5.434 -29.219 -11.211 1 91.19 207 LYS A CA 1
ATOM 1554 C C . LYS A 1 207 ? -4.797 -28.641 -9.953 1 91.19 207 LYS A C 1
ATOM 1556 O O . LYS A 1 207 ? -5.5 -28.125 -9.078 1 91.19 207 LYS A O 1
ATOM 1561 N N . GLU A 1 208 ? -3.471 -28.734 -9.984 1 94.56 208 GLU A N 1
ATOM 1562 C CA . GLU A 1 208 ? -2.732 -28.234 -8.836 1 94.56 208 GLU A CA 1
ATOM 1563 C C . GLU A 1 208 ? -2.246 -26.797 -9.078 1 94.56 208 GLU A C 1
ATOM 1565 O O . GLU A 1 208 ? -1.82 -26.469 -10.18 1 94.56 208 GLU A O 1
ATOM 1570 N N . LYS A 1 209 ? -2.4 -26.062 -8.023 1 95.62 209 LYS A N 1
ATOM 1571 C CA . LYS A 1 209 ? -1.92 -24.672 -8.047 1 95.62 209 LYS A CA 1
ATOM 1572 C C . LYS A 1 209 ? -1.19 -24.328 -6.75 1 95.62 209 LYS A C 1
ATOM 1574 O O . LYS A 1 209 ? -1.48 -24.891 -5.695 1 95.62 209 LYS A O 1
ATOM 1579 N N . LEU A 1 210 ? -0.234 -23.5 -6.859 1 97.19 210 LEU A N 1
ATOM 1580 C CA . LEU A 1 210 ? 0.361 -22.844 -5.695 1 97.19 210 LEU A CA 1
ATOM 1581 C C . LEU A 1 210 ? -0.313 -21.516 -5.418 1 97.19 210 LEU A C 1
ATOM 1583 O O . LEU A 1 210 ? -0.418 -20.672 -6.309 1 97.19 210 LEU A O 1
ATOM 1587 N N . ILE A 1 211 ? -0.795 -21.375 -4.199 1 97.94 211 ILE A N 1
ATOM 1588 C CA . ILE A 1 211 ? -1.479 -20.141 -3.799 1 97.94 211 ILE A CA 1
ATOM 1589 C C . ILE A 1 211 ? -0.613 -19.375 -2.809 1 97.94 211 ILE A C 1
ATOM 1591 O O . ILE A 1 211 ? -0.017 -19.953 -1.902 1 97.94 211 ILE A O 1
ATOM 1595 N N . ARG A 1 212 ? -0.582 -18.062 -3.018 1 98.19 212 ARG A N 1
ATOM 1596 C CA . ARG A 1 212 ? 0.118 -17.172 -2.092 1 98.19 212 ARG A CA 1
ATOM 1597 C C . ARG A 1 212 ? -0.793 -16.047 -1.613 1 98.19 212 ARG A C 1
ATOM 1599 O O . ARG A 1 212 ? -1.559 -15.484 -2.4 1 98.19 212 ARG A O 1
ATOM 1606 N N . ILE A 1 213 ? -0.746 -15.766 -0.323 1 97.75 213 ILE A N 1
ATOM 1607 C CA . ILE A 1 213 ? -1.385 -14.602 0.286 1 97.75 213 ILE A CA 1
ATOM 1608 C C . ILE A 1 213 ? -0.331 -13.734 0.971 1 97.75 213 ILE A C 1
ATOM 1610 O O . ILE A 1 213 ? 0.418 -14.211 1.825 1 97.75 213 ILE A O 1
ATOM 1614 N N . MET A 1 214 ? -0.269 -12.484 0.561 1 96.06 214 MET A N 1
ATOM 1615 C CA . MET A 1 214 ? 0.732 -11.57 1.102 1 96.06 214 MET A CA 1
ATOM 1616 C C . MET A 1 214 ? 0.084 -10.273 1.582 1 96.06 214 MET A C 1
ATOM 1618 O O . MET A 1 214 ? -1.037 -9.953 1.187 1 96.06 214 MET A O 1
ATOM 1622 N N . GLU A 1 215 ? 0.803 -9.625 2.451 1 90.75 215 GLU A N 1
ATOM 1623 C CA . GLU A 1 215 ? 0.404 -8.305 2.936 1 90.75 215 GLU A CA 1
ATOM 1624 C C . GLU A 1 215 ? 1.576 -7.328 2.908 1 90.75 215 GLU A C 1
ATOM 1626 O O . GLU A 1 215 ? 2.717 -7.711 3.178 1 90.75 215 GLU A O 1
ATOM 1631 N N . THR A 1 216 ? 1.285 -6.145 2.492 1 84 216 THR A N 1
ATOM 1632 C CA . THR A 1 216 ? 2.271 -5.074 2.582 1 84 216 THR A CA 1
ATOM 1633 C C . THR A 1 216 ? 1.789 -3.971 3.516 1 84 216 THR A C 1
ATOM 1635 O O . THR A 1 216 ? 0.833 -3.258 3.201 1 84 216 THR A O 1
ATOM 1638 N N . PRO A 1 217 ? 2.324 -3.902 4.684 1 74.44 217 PRO A N 1
ATOM 1639 C CA . PRO A 1 217 ? 1.98 -2.748 5.512 1 74.44 217 PRO A CA 1
ATOM 1640 C C . PRO A 1 217 ? 2.607 -1.449 5.008 1 74.44 217 PRO A C 1
ATOM 1642 O O . PRO A 1 217 ? 3.734 -1.459 4.508 1 74.44 217 PRO A O 1
ATOM 1645 N N . SER A 1 218 ? 1.817 -0.344 4.953 1 82.31 218 SER A N 1
ATOM 1646 C CA . SER A 1 218 ? 2.402 0.941 4.586 1 82.31 218 SER A CA 1
ATOM 1647 C C . SER A 1 218 ? 2.162 1.988 5.668 1 82.31 218 SER A C 1
ATOM 1649 O O . SER A 1 218 ? 1.02 2.229 6.062 1 82.31 218 SER A O 1
ATOM 1651 N N . LEU A 1 219 ? 3.254 2.529 6.102 1 91.75 219 LEU A N 1
ATOM 1652 C CA . LEU A 1 219 ? 3.27 3.553 7.141 1 91.75 219 LEU A CA 1
ATOM 1653 C C . LEU A 1 219 ? 3.109 4.945 6.535 1 91.75 219 LEU A C 1
ATOM 1655 O O . LEU A 1 219 ? 3.717 5.254 5.508 1 91.75 219 LEU A O 1
ATOM 1659 N N . PHE A 1 220 ? 2.248 5.758 7.137 1 95.44 220 PHE A N 1
ATOM 1660 C CA . PHE A 1 220 ? 2.096 7.168 6.801 1 95.44 220 PHE A CA 1
ATOM 1661 C C . PHE A 1 220 ? 2.268 8.039 8.039 1 95.44 220 PHE A C 1
ATOM 1663 O O . PHE A 1 220 ? 1.689 7.758 9.086 1 95.44 220 PHE A O 1
ATOM 1670 N N . ILE A 1 221 ? 3.033 9.07 7.879 1 97.56 221 ILE A N 1
ATOM 1671 C CA . ILE A 1 221 ? 3.211 10.062 8.938 1 97.56 221 ILE A CA 1
ATOM 1672 C C . ILE A 1 221 ? 2.871 11.453 8.398 1 97.56 221 ILE A C 1
ATOM 1674 O O . ILE A 1 221 ? 3.445 11.898 7.402 1 97.56 221 ILE A O 1
ATOM 1678 N N . LEU A 1 222 ? 1.938 12.109 9.102 1 98.06 222 LEU A N 1
ATOM 1679 C CA . LEU A 1 222 ? 1.466 13.422 8.672 1 98.06 222 LEU A CA 1
ATOM 1680 C C . LEU A 1 222 ? 1.541 14.422 9.82 1 98.06 222 LEU A C 1
ATOM 1682 O O . LEU A 1 222 ? 1.506 14.039 10.992 1 98.06 222 LEU A O 1
ATOM 1686 N N . GLU A 1 223 ? 1.592 15.672 9.445 1 97.94 223 GLU A N 1
ATOM 1687 C CA . GLU A 1 223 ? 1.551 16.734 10.445 1 97.94 223 GLU A CA 1
ATOM 1688 C C . GLU A 1 223 ? 0.616 17.859 10.008 1 97.94 223 GLU A C 1
ATOM 1690 O O . GLU A 1 223 ? 0.413 18.078 8.812 1 97.94 223 GLU A O 1
ATOM 1695 N N . GLN A 1 224 ? 0.04 18.5 10.969 1 97.69 224 GLN A N 1
ATOM 1696 C CA . GLN A 1 224 ? -0.684 19.766 10.812 1 97.69 224 GLN A CA 1
ATOM 1697 C C . GLN A 1 224 ? -0.193 20.812 11.805 1 97.69 224 GLN A C 1
ATOM 1699 O O . GLN A 1 224 ? -0.385 20.672 13.016 1 97.69 224 GLN A O 1
ATOM 1704 N N . PRO A 1 225 ? 0.417 21.891 11.234 1 93.94 225 PRO A N 1
ATOM 1705 C CA . PRO A 1 225 ? 0.737 22.984 12.148 1 93.94 225 PRO A CA 1
ATOM 1706 C C . PRO A 1 225 ? -0.508 23.625 12.766 1 93.94 225 PRO A C 1
ATOM 1708 O O . PRO A 1 225 ? -1.489 23.875 12.055 1 93.94 225 PRO A O 1
ATOM 1711 N N . LEU A 1 226 ? -0.57 23.875 14.023 1 91.69 226 LEU A N 1
ATOM 1712 C CA . LEU A 1 226 ? -1.715 24.453 14.719 1 91.69 226 LEU A CA 1
ATOM 1713 C C . LEU A 1 226 ? -1.448 25.906 15.078 1 91.69 226 LEU A C 1
ATOM 1715 O O . LEU A 1 226 ? -2.385 26.688 15.242 1 91.69 226 LEU A O 1
ATOM 1719 N N . ASN A 1 227 ? -0.331 26.344 15.414 1 79.19 227 ASN A N 1
ATOM 1720 C CA . ASN A 1 227 ? 0.035 27.734 15.703 1 79.19 227 ASN A CA 1
ATOM 1721 C C . ASN A 1 227 ? 1.397 28.094 15.109 1 79.19 227 ASN A C 1
ATOM 1723 O O . ASN A 1 227 ? 2.23 27.203 14.891 1 79.19 227 ASN A O 1
ATOM 1727 N N . MET B 1 1 ? -37.25 57.031 10.82 1 20.53 1 MET B N 1
ATOM 1728 C CA . MET B 1 1 ? -36.25 57.25 11.859 1 20.53 1 MET B CA 1
ATOM 1729 C C . MET B 1 1 ? -36.844 57.062 13.25 1 20.53 1 MET B C 1
ATOM 1731 O O . MET B 1 1 ? -36.156 57.219 14.258 1 20.53 1 MET B O 1
ATOM 1735 N N . LYS B 1 2 ? -38.094 56.781 13.32 1 20.41 2 LYS B N 1
ATOM 1736 C CA . LYS B 1 2 ? -39 57.281 14.352 1 20.41 2 LYS B CA 1
ATOM 1737 C C . LYS B 1 2 ? -38.844 56.5 15.648 1 20.41 2 LYS B C 1
ATOM 1739 O O . LYS B 1 2 ? -38.594 55.312 15.625 1 20.41 2 LYS B O 1
ATOM 1744 N N . VAL B 1 3 ? -38.812 57.219 16.844 1 20.27 3 VAL B N 1
ATOM 1745 C CA . VAL B 1 3 ? -38.406 57.438 18.219 1 20.27 3 VAL B CA 1
ATOM 1746 C C . VAL B 1 3 ? -39.25 56.594 19.172 1 20.27 3 VAL B C 1
ATOM 1748 O O . VAL B 1 3 ? -39.125 56.719 20.391 1 20.27 3 VAL B O 1
ATOM 1751 N N . LEU B 1 4 ? -39.938 55.438 18.641 1 21.41 4 LEU B N 1
ATOM 1752 C CA . LEU B 1 4 ? -41.094 55.281 19.5 1 21.41 4 LEU B CA 1
ATOM 1753 C C . LEU B 1 4 ? -40.688 54.938 20.922 1 21.41 4 LEU B C 1
ATOM 1755 O O . LEU B 1 4 ? -39.844 54.062 21.141 1 21.41 4 LEU B O 1
ATOM 1759 N N . PRO B 1 5 ? -41.062 55.625 22.031 1 18.28 5 PRO B N 1
ATOM 1760 C CA . PRO B 1 5 ? -40.844 56.188 23.375 1 18.28 5 PRO B CA 1
ATOM 1761 C C . PRO B 1 5 ? -41.031 55.125 24.469 1 18.28 5 PRO B C 1
ATOM 1763 O O . PRO B 1 5 ? -40.281 55.125 25.453 1 18.28 5 PRO B O 1
ATOM 1766 N N . ASN B 1 6 ? -42.094 54.344 24.422 1 17.8 6 ASN B N 1
ATOM 1767 C CA . ASN B 1 6 ? -42.969 54.531 25.578 1 17.8 6 ASN B CA 1
ATOM 1768 C C . ASN B 1 6 ? -42.406 53.844 26.812 1 17.8 6 ASN B C 1
ATOM 1770 O O . ASN B 1 6 ? -42.312 54.438 27.875 1 17.8 6 ASN B O 1
ATOM 1774 N N . LEU B 1 7 ? -42.688 52.469 27.062 1 19.84 7 LEU B N 1
ATOM 1775 C CA . LEU B 1 7 ? -43.562 52.031 28.156 1 19.84 7 LEU B CA 1
ATOM 1776 C C . LEU B 1 7 ? -42.75 51.75 29.422 1 19.84 7 LEU B C 1
ATOM 1778 O O . LEU B 1 7 ? -41.75 51.062 29.375 1 19.84 7 LEU B O 1
ATOM 1782 N N . PHE B 1 8 ? -42.969 52.531 30.547 1 18.8 8 PHE B N 1
ATOM 1783 C CA . PHE B 1 8 ? -42.562 52.969 31.875 1 18.8 8 PHE B CA 1
ATOM 1784 C C . PHE B 1 8 ? -42.5 51.812 32.844 1 18.8 8 PHE B C 1
ATOM 1786 O O . PHE B 1 8 ? -43.531 51.219 33.188 1 18.8 8 PHE B O 1
ATOM 1793 N N . ILE B 1 9 ? -41.469 50.906 32.75 1 18.58 9 ILE B N 1
ATOM 1794 C CA . ILE B 1 9 ? -41.25 49.656 33.469 1 18.58 9 ILE B CA 1
ATOM 1795 C C . ILE B 1 9 ? -41.094 49.969 34.969 1 18.58 9 ILE B C 1
ATOM 1797 O O . ILE B 1 9 ? -40.031 50.5 35.406 1 18.58 9 ILE B O 1
ATOM 1801 N N . LEU B 1 10 ? -42.188 50.688 35.5 1 17.62 10 LEU B N 1
ATOM 1802 C CA . LEU B 1 10 ? -42 51.188 36.844 1 17.62 10 LEU B CA 1
ATOM 1803 C C . LEU B 1 10 ? -41.594 50.094 37.812 1 17.62 10 LEU B C 1
ATOM 1805 O O . LEU B 1 10 ? -42.188 49.031 37.844 1 17.62 10 LEU B O 1
ATOM 1809 N N . PHE B 1 11 ? -40.344 50.094 38.344 1 18.27 11 PHE B N 1
ATOM 1810 C CA . PHE B 1 11 ? -39.375 49.344 39.125 1 18.27 11 PHE B CA 1
ATOM 1811 C C . PHE B 1 11 ? -39.812 49.25 40.594 1 18.27 11 PHE B C 1
ATOM 1813 O O . PHE B 1 11 ? -39.562 50.156 41.375 1 18.27 11 PHE B O 1
ATOM 1820 N N . ASN B 1 12 ? -41.188 48.938 40.781 1 19.41 12 ASN B N 1
ATOM 1821 C CA . ASN B 1 12 ? -41.531 49.188 42.188 1 19.41 12 ASN B CA 1
ATOM 1822 C C . ASN B 1 12 ? -40.625 48.406 43.125 1 19.41 12 ASN B C 1
ATOM 1824 O O . ASN B 1 12 ? -40.406 47.219 42.938 1 19.41 12 ASN B O 1
ATOM 1828 N N . LEU B 1 13 ? -39.875 49.062 43.969 1 19.28 13 LEU B N 1
ATOM 1829 C CA . LEU B 1 13 ? -38.812 48.969 44.938 1 19.28 13 LEU B CA 1
ATOM 1830 C C . LEU B 1 13 ? -39.25 48.188 46.156 1 19.28 13 LEU B C 1
ATOM 1832 O O . LEU B 1 13 ? -39.938 48.75 47.031 1 19.28 13 LEU B O 1
ATOM 1836 N N . GLY B 1 14 ? -40.062 47.156 45.906 1 18.25 14 GLY B N 1
ATOM 1837 C CA . GLY B 1 14 ? -40.656 46.719 47.156 1 18.25 14 GLY B CA 1
ATOM 1838 C C . GLY B 1 14 ? -39.625 46.406 48.25 1 18.25 14 GLY B C 1
ATOM 1839 O O . GLY B 1 14 ? -38.469 46.188 47.938 1 18.25 14 GLY B O 1
ATOM 1840 N N . LYS B 1 15 ? -40.188 46.562 49.594 1 19.53 15 LYS B N 1
ATOM 1841 C CA . LYS B 1 15 ? -39.719 46.719 50.969 1 19.53 15 LYS B CA 1
ATOM 1842 C C . LYS B 1 15 ? -38.969 45.5 51.438 1 19.53 15 LYS B C 1
ATOM 1844 O O . LYS B 1 15 ? -39.5 44.375 51.406 1 19.53 15 LYS B O 1
ATOM 1849 N N . GLN B 1 16 ? -37.562 45.406 51.375 1 17.78 16 GLN B N 1
ATOM 1850 C CA . GLN B 1 16 ? -36.469 44.438 51.562 1 17.78 16 GLN B CA 1
ATOM 1851 C C . GLN B 1 16 ? -36.406 43.969 53.031 1 17.78 16 GLN B C 1
ATOM 1853 O O . GLN B 1 16 ? -35.469 44.312 53.75 1 17.78 16 GLN B O 1
ATOM 1858 N N . GLU B 1 17 ? -37.656 43.781 53.688 1 22.73 17 GLU B N 1
ATOM 1859 C CA . GLU B 1 17 ? -37.344 43.719 55.094 1 22.73 17 GLU B CA 1
ATOM 1860 C C . GLU B 1 17 ? -36.406 42.562 55.406 1 22.73 17 GLU B C 1
ATOM 1862 O O . GLU B 1 17 ? -36.5 41.5 54.844 1 22.73 17 GLU B O 1
ATOM 1867 N N . HIS B 1 18 ? -35.25 42.875 55.969 1 20.97 18 HIS B N 1
ATOM 1868 C CA . HIS B 1 18 ? -33.938 42.312 56.281 1 20.97 18 HIS B CA 1
ATOM 1869 C C . HIS B 1 18 ? -34.031 41.281 57.406 1 20.97 18 HIS B C 1
ATOM 1871 O O . HIS B 1 18 ? -33 40.812 57.906 1 20.97 18 HIS B O 1
ATOM 1877 N N . SER B 1 19 ? -35.188 40.562 57.5 1 23.31 19 SER B N 1
ATOM 1878 C CA . SER B 1 19 ? -35.156 39.906 58.812 1 23.31 19 SER B CA 1
ATOM 1879 C C . SER B 1 19 ? -33.938 39.031 58.969 1 23.31 19 SER B C 1
ATOM 1881 O O . SER B 1 19 ? -33.531 38.344 58.031 1 23.31 19 SER B O 1
ATOM 1883 N N . LEU B 1 20 ? -33.125 39.406 59.938 1 24.47 20 LEU B N 1
ATOM 1884 C CA . LEU B 1 20 ? -31.781 39 60.312 1 24.47 20 LEU B CA 1
ATOM 1885 C C . LEU B 1 20 ? -31.766 37.531 60.719 1 24.47 20 LEU B C 1
ATOM 1887 O O . LEU B 1 20 ? -32.5 37.094 61.594 1 24.47 20 LEU B O 1
ATOM 1891 N N . PRO B 1 21 ? -31.688 36.625 59.688 1 23.56 21 PRO B N 1
ATOM 1892 C CA . PRO B 1 21 ? -31.797 35.219 60.031 1 23.56 21 PRO B CA 1
ATOM 1893 C C . PRO B 1 21 ? -30.734 34.781 61.031 1 23.56 21 PRO B C 1
ATOM 1895 O O . PRO B 1 21 ? -29.672 35.406 61.125 1 23.56 21 PRO B O 1
ATOM 1898 N N . PRO B 1 22 ? -31.203 34.031 62.031 1 26.88 22 PRO B N 1
ATOM 1899 C CA . PRO B 1 22 ? -30.406 33.531 63.156 1 26.88 22 PRO B CA 1
ATOM 1900 C C . PRO B 1 22 ? -29.203 32.719 62.688 1 26.88 22 PRO B C 1
ATOM 1902 O O . PRO B 1 22 ? -29.203 32.156 61.594 1 26.88 22 PRO B O 1
ATOM 1905 N N . SER B 1 23 ? -27.984 32.969 63.25 1 22.55 23 SER B N 1
ATOM 1906 C CA . SER B 1 23 ? -26.594 32.625 63.031 1 22.55 23 SER B CA 1
ATOM 1907 C C . SER B 1 23 ? -26.391 31.109 63.188 1 22.55 23 SER B C 1
ATOM 1909 O O . SER B 1 23 ? -26.094 30.641 64.312 1 22.55 23 SER B O 1
ATOM 1911 N N . TRP B 1 24 ? -27.109 30.234 62.438 1 24.41 24 TRP B N 1
ATOM 1912 C CA . TRP B 1 24 ? -26.859 28.828 62.781 1 24.41 24 TRP B CA 1
ATOM 1913 C C . TRP B 1 24 ? -25.406 28.453 62.531 1 24.41 24 TRP B C 1
ATOM 1915 O O . TRP B 1 24 ? -24.812 28.891 61.531 1 24.41 24 TRP B O 1
ATOM 1925 N N . ALA B 1 25 ? -24.672 28.016 63.594 1 24.89 25 ALA B N 1
ATOM 1926 C CA . ALA B 1 25 ? -23.297 27.562 63.812 1 24.89 25 ALA B CA 1
ATOM 1927 C C . ALA B 1 25 ? -22.938 26.422 62.875 1 24.89 25 ALA B C 1
ATOM 1929 O O . ALA B 1 25 ? -23.516 25.328 62.938 1 24.89 25 ALA B O 1
ATOM 1930 N N . VAL B 1 26 ? -22.938 26.688 61.562 1 23.12 26 VAL B N 1
ATOM 1931 C CA . VAL B 1 26 ? -22.609 25.578 60.656 1 23.12 26 VAL B CA 1
ATOM 1932 C C . VAL B 1 26 ? -21.234 25.031 60.969 1 23.12 26 VAL B C 1
ATOM 1934 O O . VAL B 1 26 ? -20.266 25.797 61.125 1 23.12 26 VAL B O 1
ATOM 1937 N N . SER B 1 27 ? -21.172 23.781 61.406 1 26 27 SER B N 1
ATOM 1938 C CA . SER B 1 27 ? -20.031 22.938 61.781 1 26 27 SER B CA 1
ATOM 1939 C C . SER B 1 27 ? -19.109 22.719 60.594 1 26 27 SER B C 1
ATOM 1941 O O . SER B 1 27 ? -19.547 22.703 59.438 1 26 27 SER B O 1
ATOM 1943 N N . SER B 1 28 ? -17.719 22.953 60.719 1 25.08 28 SER B N 1
ATOM 1944 C CA . SER B 1 28 ? -16.484 23.031 59.969 1 25.08 28 SER B CA 1
ATOM 1945 C C . SER B 1 28 ? -16.156 21.703 59.281 1 25.08 28 SER B C 1
ATOM 1947 O O . SER B 1 28 ? -15.078 21.531 58.719 1 25.08 28 SER B O 1
ATOM 1949 N N . ALA B 1 29 ? -16.875 20.625 59.219 1 28.61 29 ALA B N 1
ATOM 1950 C CA . ALA B 1 29 ? -16.25 19.391 58.781 1 28.61 29 ALA B CA 1
ATOM 1951 C C . ALA B 1 29 ? -15.859 19.453 57.281 1 28.61 29 ALA B C 1
ATOM 1953 O O . ALA B 1 29 ? -15.383 18.469 56.719 1 28.61 29 ALA B O 1
ATOM 1954 N N . THR B 1 30 ? -16.234 20.5 56.594 1 27.02 30 THR B N 1
ATOM 1955 C CA . THR B 1 30 ? -16.188 20.328 55.156 1 27.02 30 THR B CA 1
ATOM 1956 C C . THR B 1 30 ? -14.742 20.328 54.656 1 27.02 30 THR B C 1
ATOM 1958 O O . THR B 1 30 ? -14.5 20.125 53.469 1 27.02 30 THR B O 1
ATOM 1961 N N . SER B 1 31 ? -13.719 20.625 55.469 1 30.84 31 SER B N 1
ATOM 1962 C CA . SER B 1 31 ? -12.453 20.938 54.812 1 30.84 31 SER B CA 1
ATOM 1963 C C . SER B 1 31 ? -11.781 19.688 54.281 1 30.84 31 SER B C 1
ATOM 1965 O O . SER B 1 31 ? -10.859 19.766 53.469 1 30.84 31 SER B O 1
ATOM 1967 N N . LEU B 1 3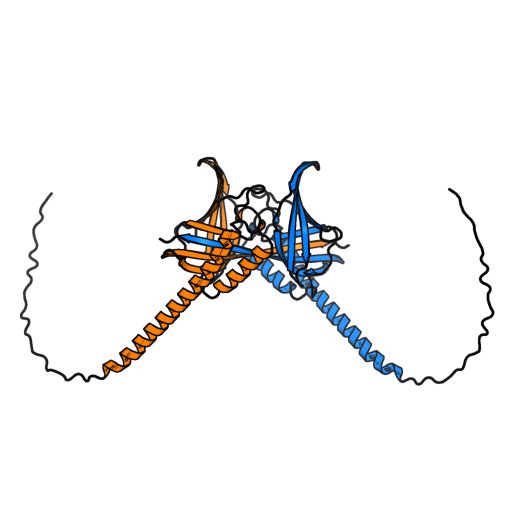2 ? -12.047 18.5 54.875 1 34.81 32 LEU B N 1
ATOM 1968 C CA . LEU B 1 32 ? -11.094 17.422 54.625 1 34.81 32 LEU B CA 1
ATOM 1969 C C . LEU B 1 32 ? -11.266 16.875 53.219 1 34.81 32 LEU B C 1
ATOM 1971 O O . LEU B 1 32 ? -10.297 16.422 52.594 1 34.81 32 LEU B O 1
ATOM 1975 N N . ASN B 1 33 ? -12.484 16.859 52.719 1 35.97 33 ASN B N 1
ATOM 1976 C CA . ASN B 1 33 ? -12.656 16.203 51.438 1 35.97 33 ASN B CA 1
ATOM 1977 C C . ASN B 1 33 ? -12.023 17 50.312 1 35.97 33 ASN B C 1
ATOM 1979 O O . ASN B 1 33 ? -11.977 16.547 49.156 1 35.97 33 ASN B O 1
ATOM 1983 N N . LEU B 1 34 ? -11.688 18.266 50.594 1 39.59 34 LEU B N 1
ATOM 1984 C CA . LEU B 1 34 ? -11.18 19.078 49.5 1 39.59 34 LEU B CA 1
ATOM 1985 C C . LEU B 1 34 ? -9.727 18.734 49.188 1 39.59 34 LEU B C 1
ATOM 1987 O O . LEU B 1 34 ? -9.297 18.844 48.031 1 39.59 34 LEU B O 1
ATOM 1991 N N . ILE B 1 35 ? -9.023 18.25 50.188 1 42.88 35 ILE B N 1
ATOM 1992 C CA . ILE B 1 35 ? -7.609 18.031 49.906 1 42.88 35 ILE B CA 1
ATOM 1993 C C . ILE B 1 35 ? -7.445 16.797 49.031 1 42.88 35 ILE B C 1
ATOM 1995 O O . ILE B 1 35 ? -6.637 16.797 48.094 1 42.88 35 ILE B O 1
ATOM 1999 N N . ALA B 1 36 ? -8.242 15.766 49.188 1 44.84 36 ALA B N 1
ATOM 2000 C CA . ALA B 1 36 ? -8.07 14.555 48.406 1 44.84 36 ALA B CA 1
ATOM 2001 C C . ALA B 1 36 ? -8.43 14.789 46.938 1 44.84 36 ALA B C 1
ATOM 2003 O O . ALA B 1 36 ? -7.77 14.273 46.031 1 44.84 36 ALA B O 1
ATOM 2004 N N . THR B 1 37 ? -9.391 15.68 46.688 1 46.78 37 THR B N 1
ATOM 2005 C CA . THR B 1 37 ? -9.781 15.953 45.312 1 46.78 37 THR B CA 1
ATOM 2006 C C . THR B 1 37 ? -8.734 16.797 44.625 1 46.78 37 THR B C 1
ATOM 2008 O O . THR B 1 37 ? -8.484 16.609 43.406 1 46.78 37 THR B O 1
ATOM 2011 N N . THR B 1 38 ? -8.039 17.688 45.406 1 47.06 38 THR B N 1
ATOM 2012 C CA . THR B 1 38 ? -7.027 18.516 44.75 1 47.06 38 THR B CA 1
ATOM 2013 C C . THR B 1 38 ? -5.781 17.688 44.406 1 47.06 38 THR B C 1
ATOM 2015 O O . THR B 1 38 ? -5.172 17.859 43.375 1 47.06 38 THR B O 1
ATOM 2018 N N . LYS B 1 39 ? -5.566 16.75 45.25 1 48.88 39 LYS B N 1
ATOM 2019 C CA . LYS B 1 39 ? -4.379 15.938 45 1 48.88 39 LYS B CA 1
ATOM 2020 C C . LYS B 1 39 ? -4.617 14.977 43.844 1 48.88 39 LYS B C 1
ATOM 2022 O O . LYS B 1 39 ? -3.727 14.75 43 1 48.88 39 LYS B O 1
ATOM 2027 N N . LYS B 1 40 ? -5.758 14.516 43.844 1 50.44 40 LYS B N 1
ATOM 2028 C CA . LYS B 1 40 ? -6.09 13.656 42.719 1 50.44 40 LYS B CA 1
ATOM 2029 C C . LYS B 1 40 ? -6.105 14.445 41.406 1 50.44 40 LYS B C 1
ATOM 2031 O O . LYS B 1 40 ? -5.664 13.945 40.375 1 50.44 40 LYS B O 1
ATOM 2036 N N . ASN B 1 41 ? -6.543 15.609 41.594 1 50.91 41 ASN B N 1
ATOM 2037 C CA . ASN B 1 41 ? -6.516 16.453 40.406 1 50.91 41 ASN B CA 1
ATOM 2038 C C . ASN B 1 41 ? -5.09 16.828 40.031 1 50.91 41 ASN B C 1
ATOM 2040 O O . ASN B 1 41 ? -4.758 16.875 38.844 1 50.91 41 ASN B O 1
ATOM 2044 N N . ASP B 1 42 ? -4.297 17.141 40.969 1 54.53 42 ASP B N 1
ATOM 2045 C CA . ASP B 1 42 ? -2.902 17.469 40.688 1 54.53 42 ASP B CA 1
ATOM 2046 C C . ASP B 1 42 ? -2.154 16.25 40.156 1 54.53 42 ASP B C 1
ATOM 2048 O O . ASP B 1 42 ? -1.337 16.375 39.219 1 54.53 42 ASP B O 1
ATOM 2052 N N . ALA B 1 43 ? -2.467 15.039 40.75 1 52.97 43 ALA B N 1
ATOM 2053 C CA . ALA B 1 43 ? -1.823 13.82 40.281 1 52.97 43 ALA B CA 1
ATOM 2054 C C . ALA B 1 43 ? -2.275 13.461 38.875 1 52.97 43 ALA B C 1
ATOM 2056 O O . ALA B 1 43 ? -1.464 13.055 38.031 1 52.97 43 ALA B O 1
ATOM 2057 N N . ALA B 1 44 ? -3.549 13.562 38.562 1 53.66 44 ALA B N 1
ATOM 2058 C CA . ALA B 1 44 ? -4.051 13.352 37.188 1 53.66 44 ALA B CA 1
ATOM 2059 C C . ALA B 1 44 ? -3.457 14.375 36.219 1 53.66 44 ALA B C 1
ATOM 2061 O O . ALA B 1 44 ? -3.102 14.039 35.094 1 53.66 44 ALA B O 1
ATOM 2062 N N . ALA B 1 45 ? -3.34 15.586 36.75 1 55.09 45 ALA B N 1
ATOM 2063 C CA . ALA B 1 45 ? -2.705 16.609 35.906 1 55.09 45 ALA B CA 1
ATOM 2064 C C . ALA B 1 45 ? -1.225 16.312 35.688 1 55.09 45 ALA B C 1
ATOM 2066 O O . ALA B 1 45 ? -0.704 16.453 34.594 1 55.09 45 ALA B O 1
ATOM 2067 N N . ALA B 1 46 ? -0.569 15.883 36.75 1 52.47 46 ALA B N 1
ATOM 2068 C CA . ALA B 1 46 ? 0.842 15.523 36.625 1 52.47 46 ALA B CA 1
ATOM 2069 C C . ALA B 1 46 ? 1.031 14.312 35.719 1 52.47 46 ALA B C 1
ATOM 2071 O O . ALA B 1 46 ? 1.97 14.266 34.938 1 52.47 46 ALA B O 1
ATOM 2072 N N . ALA B 1 47 ? 0.14 13.352 35.812 1 51.88 47 ALA B N 1
ATOM 2073 C CA . ALA B 1 47 ? 0.195 12.172 34.969 1 51.88 47 ALA B CA 1
ATOM 2074 C C . ALA B 1 47 ? -0.094 12.539 33.5 1 51.88 47 ALA B C 1
ATOM 2076 O O . ALA B 1 47 ? 0.542 12.016 32.594 1 51.88 47 ALA B O 1
ATOM 2077 N N . ALA B 1 48 ? -1.021 13.391 33.375 1 58.22 48 ALA B N 1
ATOM 2078 C CA . ALA B 1 48 ? -1.324 13.875 32 1 58.22 48 ALA B CA 1
ATOM 2079 C C . ALA B 1 48 ? -0.15 14.656 31.438 1 58.22 48 ALA B C 1
ATOM 2081 O O . ALA B 1 48 ? 0.175 14.508 30.25 1 58.22 48 ALA B O 1
ATOM 2082 N N . VAL B 1 49 ? 0.434 15.516 32.312 1 56.75 49 VAL B N 1
ATOM 2083 C CA . VAL B 1 49 ? 1.607 16.266 31.891 1 56.75 49 VAL B CA 1
ATOM 2084 C C . VAL B 1 49 ? 2.746 15.305 31.562 1 56.75 49 VAL B C 1
ATOM 2086 O O . VAL B 1 49 ? 3.432 15.469 30.547 1 56.75 49 VAL B O 1
ATOM 2089 N N . SER B 1 50 ? 2.896 14.297 32.375 1 60.34 50 SER B N 1
ATOM 2090 C CA . SER B 1 50 ? 3.941 13.305 32.125 1 60.34 50 SER B CA 1
ATOM 2091 C C . SER B 1 50 ? 3.682 12.531 30.844 1 60.34 50 SER B C 1
ATOM 2093 O O . SER B 1 50 ? 4.605 12.273 30.062 1 60.34 50 SER B O 1
ATOM 2095 N N . SER B 1 51 ? 2.473 12.281 30.609 1 71.12 51 SER B N 1
ATOM 2096 C CA . SER B 1 51 ? 2.125 11.562 29.375 1 71.12 51 SER B CA 1
ATOM 2097 C C . SER B 1 51 ? 2.332 12.445 28.156 1 71.12 51 SER B C 1
ATOM 2099 O O . SER B 1 51 ? 2.803 11.969 27.109 1 71.12 51 SER B O 1
ATOM 2101 N N . SER B 1 52 ? 2.189 13.727 28.5 1 78.88 52 SER B N 1
ATOM 2102 C CA . SER B 1 52 ? 2.373 14.656 27.391 1 78.88 52 SER B CA 1
ATOM 2103 C C . SER B 1 52 ? 3.852 14.867 27.078 1 78.88 52 SER B C 1
ATOM 2105 O O . SER B 1 52 ? 4.242 14.984 25.922 1 78.88 52 SER B O 1
ATOM 2107 N N . VAL B 1 53 ? 4.645 14.867 28.172 1 81.75 53 VAL B N 1
ATOM 2108 C CA . VAL B 1 53 ? 6.078 15.055 27.984 1 81.75 53 VAL B CA 1
ATOM 2109 C C . VAL B 1 53 ? 6.676 13.836 27.281 1 81.75 53 VAL B C 1
ATOM 2111 O O . VAL B 1 53 ? 7.484 13.977 26.359 1 81.75 53 VAL B O 1
ATOM 2114 N N . GLN B 1 54 ? 6.297 12.719 27.75 1 86.88 54 GLN B N 1
ATOM 2115 C CA . GLN B 1 54 ? 6.77 11.492 27.125 1 86.88 54 GLN B CA 1
ATOM 2116 C C . GLN B 1 54 ? 6.34 11.43 25.656 1 86.88 54 GLN B C 1
ATOM 2118 O O . GLN B 1 54 ? 7.125 11.039 24.797 1 86.88 54 GLN B O 1
ATOM 2123 N N . ARG B 1 55 ? 5.164 11.828 25.422 1 90.56 55 ARG B N 1
ATOM 2124 C CA . ARG B 1 55 ? 4.645 11.844 24.047 1 90.56 55 ARG B CA 1
ATOM 2125 C C . ARG B 1 55 ? 5.453 12.797 23.172 1 90.56 55 ARG B C 1
ATOM 2127 O O . ARG B 1 55 ? 5.871 12.43 22.078 1 90.56 55 ARG B O 1
ATOM 2134 N N . ASP B 1 56 ? 5.719 13.867 23.75 1 91.81 56 ASP B N 1
ATOM 2135 C CA . ASP B 1 56 ? 6.457 14.859 22.984 1 91.81 56 ASP B CA 1
ATOM 2136 C C . ASP B 1 56 ? 7.863 14.367 22.641 1 91.81 56 ASP B C 1
ATOM 2138 O O . ASP B 1 56 ? 8.344 14.562 21.531 1 91.81 56 ASP B O 1
ATOM 2142 N N . GLU B 1 57 ? 8.43 13.766 23.531 1 91.44 57 GLU B N 1
ATOM 2143 C CA . GLU B 1 57 ? 9.781 13.266 23.312 1 91.44 57 GLU B CA 1
ATOM 2144 C C . GLU B 1 57 ? 9.805 12.18 22.234 1 91.44 57 GLU B C 1
ATOM 2146 O O . GLU B 1 57 ? 10.641 12.211 21.328 1 91.44 57 GLU B O 1
ATOM 2151 N N . LYS B 1 58 ? 8.922 11.227 22.328 1 93.81 58 LYS B N 1
ATOM 2152 C CA . LYS B 1 58 ? 8.883 10.133 21.359 1 93.81 58 LYS B CA 1
ATOM 2153 C C . LYS B 1 58 ? 8.562 10.648 19.953 1 93.81 58 LYS B C 1
ATOM 2155 O O . LYS B 1 58 ? 9.164 10.203 18.969 1 93.81 58 LYS B O 1
ATOM 2160 N N . ILE B 1 59 ? 7.699 11.586 19.922 1 95.81 59 ILE B N 1
ATOM 2161 C CA . ILE B 1 59 ? 7.297 12.125 18.625 1 95.81 59 ILE B CA 1
ATOM 2162 C C . ILE B 1 59 ? 8.422 12.984 18.062 1 95.81 59 ILE B C 1
ATOM 2164 O O . ILE B 1 59 ? 8.672 12.961 16.844 1 95.81 59 ILE B O 1
ATOM 2168 N N . GLN B 1 60 ? 9.102 13.68 18.922 1 94.31 60 GLN B N 1
ATOM 2169 C CA . GLN B 1 60 ? 10.227 14.469 18.438 1 94.31 60 GLN B CA 1
ATOM 2170 C C . GLN B 1 60 ? 11.312 13.57 17.844 1 94.31 60 GLN B C 1
ATOM 2172 O O . GLN B 1 60 ? 11.906 13.906 16.812 1 94.31 60 GLN B O 1
ATOM 2177 N N . ASP B 1 61 ? 11.586 12.453 18.453 1 95.56 61 ASP B N 1
ATOM 2178 C CA . ASP B 1 61 ? 12.531 11.492 17.906 1 95.56 61 ASP B CA 1
ATOM 2179 C C . ASP B 1 61 ? 12.078 11.008 16.531 1 95.56 61 ASP B C 1
ATOM 2181 O O . ASP B 1 61 ? 12.891 10.906 15.602 1 95.56 61 ASP B O 1
ATOM 2185 N N . LEU B 1 62 ? 10.844 10.758 16.453 1 96.75 62 LEU B N 1
ATOM 2186 C CA . LEU B 1 62 ? 10.281 10.281 15.188 1 96.75 62 LEU B CA 1
ATOM 2187 C C . LEU B 1 62 ? 10.398 11.352 14.109 1 96.75 62 LEU B C 1
ATOM 2189 O O . LEU B 1 62 ? 10.844 11.07 12.992 1 96.75 62 LEU B O 1
ATOM 2193 N N . LEU B 1 63 ? 10.031 12.57 14.516 1 96.19 63 LEU B N 1
ATOM 2194 C CA . LEU B 1 63 ? 10.055 13.664 13.539 1 96.19 63 LEU B CA 1
ATOM 2195 C C . LEU B 1 63 ? 11.477 13.961 13.086 1 96.19 63 LEU B C 1
ATOM 2197 O O . LEU B 1 63 ? 11.711 14.281 11.922 1 96.19 63 LEU B O 1
ATOM 2201 N N . SER B 1 64 ? 12.383 13.805 13.969 1 95.5 64 SER B N 1
ATOM 2202 C CA . SER B 1 64 ? 13.789 13.984 13.609 1 95.5 64 SER B CA 1
ATOM 2203 C C . SER B 1 64 ? 14.234 12.93 12.602 1 95.5 64 SER B C 1
ATOM 2205 O O . SER B 1 64 ? 14.906 13.258 11.617 1 95.5 64 SER B O 1
ATOM 2207 N N . ALA B 1 65 ? 13.867 11.758 12.82 1 96.88 65 ALA B N 1
ATOM 2208 C CA . ALA B 1 65 ? 14.219 10.68 11.898 1 96.88 65 ALA B CA 1
ATOM 2209 C C . ALA B 1 65 ? 13.547 10.875 10.547 1 96.88 65 ALA B C 1
ATOM 2211 O O . ALA B 1 65 ? 14.172 10.68 9.5 1 96.88 65 ALA B O 1
ATOM 2212 N N . VAL B 1 66 ? 12.289 11.258 10.539 1 96.94 66 VAL B N 1
ATOM 2213 C CA . VAL B 1 66 ? 11.531 11.469 9.312 1 96.94 66 VAL B CA 1
ATOM 2214 C C . VAL B 1 66 ? 12.18 12.57 8.477 1 96.94 66 VAL B C 1
ATOM 2216 O O . VAL B 1 66 ? 12.258 12.461 7.25 1 96.94 66 VAL B O 1
ATOM 2219 N N . SER B 1 67 ? 12.625 13.57 9.18 1 95.5 67 SER B N 1
ATOM 2220 C CA . SER B 1 67 ? 13.25 14.688 8.484 1 95.5 67 SER B CA 1
ATOM 2221 C C . SER B 1 67 ? 14.523 14.25 7.762 1 95.5 67 SER B C 1
ATOM 2223 O O . SER B 1 67 ? 14.875 14.805 6.723 1 95.5 67 SER B O 1
ATOM 2225 N N . GLN B 1 68 ? 15.141 13.258 8.195 1 95.69 68 GLN B N 1
ATOM 2226 C CA . GLN B 1 68 ? 16.359 12.742 7.582 1 95.69 68 GLN B CA 1
ATOM 2227 C C . GLN B 1 68 ? 16.031 11.789 6.434 1 95.69 68 GLN B C 1
ATOM 2229 O O . GLN B 1 68 ? 16.766 11.75 5.434 1 95.69 68 GLN B O 1
ATOM 2234 N N . VAL B 1 69 ? 15.023 11.078 6.582 1 93.69 69 VAL B N 1
ATOM 2235 C CA . VAL B 1 69 ? 14.672 10.055 5.605 1 93.69 69 VAL B CA 1
ATOM 2236 C C . VAL B 1 69 ? 13.938 10.688 4.43 1 93.69 69 VAL B C 1
ATOM 2238 O O . VAL B 1 69 ? 14.211 10.367 3.27 1 93.69 69 VAL B O 1
ATOM 2241 N N . GLY B 1 70 ? 13 11.531 4.719 1 93.12 70 GLY B N 1
ATOM 2242 C CA . GLY B 1 70 ? 12.227 12.195 3.686 1 93.12 70 GLY B CA 1
ATOM 2243 C C . GLY B 1 70 ? 10.859 11.562 3.467 1 93.12 70 GLY B C 1
ATOM 2244 O O . GLY B 1 70 ? 10.516 10.578 4.121 1 93.12 70 GLY B O 1
ATOM 2245 N N . GLN B 1 71 ? 10.133 12.07 2.52 1 93.88 71 GLN B N 1
ATOM 2246 C CA . GLN B 1 71 ? 8.703 11.82 2.336 1 93.88 71 GLN B CA 1
ATOM 2247 C C . GLN B 1 71 ? 8.469 10.445 1.705 1 93.88 71 GLN B C 1
ATOM 2249 O O . GLN B 1 71 ? 7.473 9.789 1.999 1 93.88 71 GLN B O 1
ATOM 2254 N N . VAL B 1 72 ? 9.422 10.062 0.869 1 89.12 72 VAL B N 1
ATOM 2255 C CA . VAL B 1 72 ? 9.18 8.875 0.049 1 89.12 72 VAL B CA 1
ATOM 2256 C C . VAL B 1 72 ? 9.953 7.691 0.61 1 89.12 72 VAL B C 1
ATOM 2258 O O . VAL B 1 72 ? 11.125 7.496 0.277 1 89.12 72 VAL B O 1
ATOM 2261 N N . GLY B 1 73 ? 9.219 6.793 1.252 1 88.56 73 GLY B N 1
ATOM 2262 C CA . GLY B 1 73 ? 9.828 5.66 1.93 1 88.56 73 GLY B CA 1
ATOM 2263 C C . GLY B 1 73 ? 10.414 4.637 0.974 1 88.56 73 GLY B C 1
ATOM 2264 O O . GLY B 1 73 ? 11.367 3.934 1.315 1 88.56 73 GLY B O 1
ATOM 2265 N N . SER B 1 74 ? 9.828 4.551 -0.209 1 80.12 74 SER B N 1
ATOM 2266 C CA . SER B 1 74 ? 10.312 3.561 -1.163 1 80.12 74 SER B CA 1
ATOM 2267 C C . SER B 1 74 ? 11.719 3.912 -1.653 1 80.12 74 SER B C 1
ATOM 2269 O O . SER B 1 74 ? 12.398 3.076 -2.25 1 80.12 74 SER B O 1
ATOM 2271 N N . LEU B 1 75 ? 12.133 5.172 -1.404 1 81.19 75 LEU B N 1
ATOM 2272 C CA . LEU B 1 75 ? 13.484 5.598 -1.776 1 81.19 75 LEU B CA 1
ATOM 2273 C C . LEU B 1 75 ? 14.438 5.477 -0.592 1 81.19 75 LEU B C 1
ATOM 2275 O O . LEU B 1 75 ? 15.648 5.652 -0.745 1 81.19 75 LEU B O 1
ATOM 2279 N N . ALA B 1 76 ? 13.922 5.152 0.61 1 85.25 76 ALA B N 1
ATOM 2280 C CA . ALA B 1 76 ? 14.719 5.008 1.825 1 85.25 76 ALA B CA 1
ATOM 2281 C C . ALA B 1 76 ? 15.359 3.627 1.901 1 85.25 76 ALA B C 1
ATOM 2283 O O . ALA B 1 76 ? 14.883 2.68 1.271 1 85.25 76 ALA B O 1
ATOM 2284 N N . THR B 1 77 ? 16.469 3.598 2.643 1 80.81 77 THR B N 1
ATOM 2285 C CA . THR B 1 77 ? 17.078 2.297 2.891 1 80.81 77 THR B CA 1
ATOM 2286 C C . THR B 1 77 ? 16.203 1.457 3.818 1 80.81 77 THR B C 1
ATOM 2288 O O . THR B 1 77 ? 15.312 1.985 4.484 1 80.81 77 THR B O 1
ATOM 2291 N N . GLU B 1 78 ? 16.453 0.189 3.803 1 77.38 78 GLU B N 1
ATOM 2292 C CA . GLU B 1 78 ? 15.719 -0.707 4.695 1 77.38 78 GLU B CA 1
ATOM 2293 C C . GLU B 1 78 ? 15.93 -0.324 6.156 1 77.38 78 GLU B C 1
ATOM 2295 O O . GLU B 1 78 ? 14.992 -0.369 6.957 1 77.38 78 GLU B O 1
ATOM 2300 N N . GLU B 1 79 ? 17.109 -0.009 6.445 1 82.81 79 GLU B N 1
ATOM 2301 C CA . GLU B 1 79 ? 17.422 0.375 7.816 1 82.81 79 GLU B CA 1
ATOM 2302 C C . GLU B 1 79 ? 16.641 1.614 8.234 1 82.81 79 GLU B C 1
ATOM 2304 O O . GLU B 1 79 ? 16.109 1.675 9.352 1 82.81 79 GLU B O 1
ATOM 2309 N N . GLU B 1 80 ? 16.578 2.523 7.344 1 89.56 80 GLU B N 1
ATOM 2310 C CA . GLU B 1 80 ? 15.828 3.748 7.621 1 89.56 80 GLU B CA 1
ATOM 2311 C C . GLU B 1 80 ? 14.344 3.461 7.801 1 89.56 80 GLU B C 1
ATOM 2313 O O . GLU B 1 80 ? 13.703 4.008 8.703 1 89.56 80 GLU B O 1
ATOM 2318 N N . ARG B 1 81 ? 13.797 2.6 7 1 87.5 81 ARG B N 1
ATOM 2319 C CA . ARG B 1 81 ? 12.383 2.24 7.09 1 87.5 81 ARG B CA 1
ATOM 2320 C C . ARG B 1 81 ? 12.078 1.536 8.406 1 87.5 81 ARG B C 1
ATOM 2322 O O . ARG B 1 81 ? 11.086 1.844 9.07 1 87.5 81 ARG B O 1
ATOM 2329 N N . LEU B 1 82 ? 12.914 0.652 8.742 1 83.56 82 LEU B N 1
ATOM 2330 C CA . LEU B 1 82 ? 12.742 -0.08 9.992 1 83.56 82 LEU B CA 1
ATOM 2331 C C . LEU B 1 82 ? 12.844 0.856 11.188 1 83.56 82 LEU B C 1
ATOM 2333 O O . LEU B 1 82 ? 12.102 0.711 12.164 1 83.56 82 LEU B O 1
ATOM 2337 N N . LYS B 1 83 ? 13.781 1.734 11.109 1 91.56 83 LYS B N 1
ATOM 2338 C CA . LYS B 1 83 ? 13.93 2.719 12.18 1 91.56 83 LYS B CA 1
ATOM 2339 C C . LYS B 1 83 ? 12.648 3.52 12.375 1 91.56 83 LYS B C 1
ATOM 2341 O O . LYS B 1 83 ? 12.203 3.725 13.508 1 91.56 83 LYS B O 1
ATOM 2346 N N . LEU B 1 84 ? 12.023 3.951 11.328 1 94.69 84 LEU B N 1
ATOM 2347 C CA . LEU B 1 84 ? 10.789 4.723 11.422 1 94.69 84 LEU B CA 1
ATOM 2348 C C . LEU B 1 84 ? 9.648 3.863 11.961 1 94.69 84 LEU B C 1
ATOM 2350 O O . LEU B 1 84 ? 8.812 4.344 12.727 1 94.69 84 LEU B O 1
ATOM 2354 N N . GLU B 1 85 ? 9.641 2.615 11.562 1 91.38 85 GLU B N 1
ATOM 2355 C CA . GLU B 1 85 ? 8.633 1.706 12.109 1 91.38 85 GLU B CA 1
ATOM 2356 C C . GLU B 1 85 ? 8.797 1.549 13.617 1 91.38 85 GLU B C 1
ATOM 2358 O O . GLU B 1 85 ? 7.816 1.607 14.359 1 91.38 85 GLU B O 1
ATOM 2363 N N . ASP B 1 86 ? 9.961 1.401 14.023 1 92.62 86 ASP B N 1
ATOM 2364 C CA . ASP B 1 86 ? 10.227 1.205 15.445 1 92.62 86 ASP B CA 1
ATOM 2365 C C . ASP B 1 86 ? 9.875 2.455 16.25 1 92.62 86 ASP B C 1
ATOM 2367 O O . ASP B 1 86 ? 9.242 2.363 17.297 1 92.62 86 ASP B O 1
ATOM 2371 N N . LEU B 1 87 ? 10.352 3.559 15.773 1 96.19 87 LEU B N 1
ATOM 2372 C CA . LEU B 1 87 ? 10.039 4.809 16.469 1 96.19 87 LEU B CA 1
ATOM 2373 C C . LEU B 1 87 ? 8.531 5.043 16.516 1 96.19 87 LEU B C 1
ATOM 2375 O O . LEU B 1 87 ? 8.008 5.555 17.5 1 96.19 87 LEU B O 1
ATOM 2379 N N . SER B 1 88 ? 7.836 4.645 15.469 1 96.44 88 SER B N 1
ATOM 2380 C CA . SER B 1 88 ? 6.379 4.773 15.445 1 96.44 88 SER B CA 1
ATOM 2381 C C . SER B 1 88 ? 5.734 3.883 16.5 1 96.44 88 SER B C 1
ATOM 2383 O O . SER B 1 88 ? 4.801 4.305 17.188 1 96.44 88 SER B O 1
ATOM 2385 N N . LYS B 1 89 ? 6.223 2.748 16.594 1 94.12 89 LYS B N 1
ATOM 2386 C CA . LYS B 1 89 ? 5.684 1.814 17.578 1 94.12 89 LYS B CA 1
ATOM 2387 C C . LYS B 1 89 ? 5.781 2.387 18.984 1 94.12 89 LYS B C 1
ATOM 2389 O O . LYS B 1 89 ? 4.914 2.135 19.828 1 94.12 89 LYS B O 1
ATOM 2394 N N . LEU B 1 90 ? 6.812 3.104 19.25 1 94.62 90 LEU B N 1
ATOM 2395 C CA . LEU B 1 90 ? 7.02 3.697 20.562 1 94.62 90 LEU B CA 1
ATOM 2396 C C . LEU B 1 90 ? 6.035 4.836 20.812 1 94.62 90 LEU B C 1
ATOM 2398 O O . LEU B 1 90 ? 5.652 5.102 21.953 1 94.62 90 LEU B O 1
ATOM 2402 N N . ALA B 1 91 ? 5.582 5.473 19.781 1 95.44 91 ALA B N 1
ATOM 2403 C CA . ALA B 1 91 ? 4.672 6.609 19.891 1 95.44 91 ALA B CA 1
ATOM 2404 C C . ALA B 1 91 ? 3.221 6.148 19.969 1 95.44 91 ALA B C 1
ATOM 2406 O O . ALA B 1 91 ? 2.395 6.797 20.625 1 95.44 91 ALA B O 1
ATOM 2407 N N . ILE B 1 92 ? 2.889 5.051 19.391 1 95.81 92 ILE B N 1
ATOM 2408 C CA . ILE B 1 92 ? 1.521 4.609 19.141 1 95.81 92 ILE B CA 1
ATOM 2409 C C . ILE B 1 92 ? 0.783 4.449 20.469 1 95.81 92 ILE B C 1
ATOM 2411 O O . ILE B 1 92 ? -0.36 4.895 20.609 1 95.81 92 ILE B O 1
ATOM 2415 N N . PRO B 1 93 ? 1.441 3.98 21.547 1 95.06 93 PRO B N 1
ATOM 2416 C CA . PRO B 1 93 ? 0.708 3.832 22.797 1 95.06 93 PRO B CA 1
ATOM 2417 C C . PRO B 1 93 ? 0.365 5.172 23.453 1 95.06 93 PRO B C 1
ATOM 2419 O O . PRO B 1 93 ? -0.456 5.227 24.375 1 95.06 93 PRO B O 1
ATOM 2422 N N . LEU B 1 94 ? 0.868 6.242 23.016 1 95.06 94 LEU B N 1
ATOM 2423 C CA . LEU B 1 94 ? 0.676 7.566 23.594 1 95.06 94 LEU B CA 1
ATOM 2424 C C . LEU B 1 94 ? -0.396 8.344 22.844 1 95.06 94 LEU B C 1
ATOM 2426 O O . LEU B 1 94 ? -0.57 9.547 23.062 1 95.06 94 LEU B O 1
ATOM 2430 N N . SER B 1 95 ? -1.076 7.656 21.922 1 95.81 95 SER B N 1
ATOM 2431 C CA . SER B 1 95 ? -2.115 8.242 21.078 1 95.81 95 SER B CA 1
ATOM 2432 C C . SER B 1 95 ? -3.369 8.555 21.891 1 95.81 95 SER B C 1
ATOM 2434 O O . SER B 1 95 ? -3.535 8.055 23 1 95.81 95 SER B O 1
ATOM 2436 N N . ASP B 1 96 ? -4.168 9.438 21.297 1 94.31 96 ASP B N 1
ATOM 2437 C CA . ASP B 1 96 ? -5.562 9.508 21.719 1 94.31 96 ASP B CA 1
ATOM 2438 C C . ASP B 1 96 ? -6.188 8.109 21.766 1 94.31 96 ASP B C 1
ATOM 2440 O O . ASP B 1 96 ? -5.832 7.238 20.969 1 94.31 96 ASP B O 1
ATOM 2444 N N . SER B 1 97 ? -7.137 7.887 22.672 1 94 97 SER B N 1
ATOM 2445 C CA . SER B 1 97 ? -7.719 6.566 22.875 1 94 97 SER B CA 1
ATOM 2446 C C . SER B 1 97 ? -8.617 6.172 21.703 1 94 97 SER B C 1
ATOM 2448 O O . SER B 1 97 ? -8.844 4.984 21.469 1 94 97 SER B O 1
ATOM 2450 N N . ARG B 1 98 ? -9.156 7.172 21.016 1 97.12 98 ARG B N 1
ATOM 2451 C CA . ARG B 1 98 ? -9.977 6.918 19.844 1 97.12 98 ARG B CA 1
ATOM 2452 C C . ARG B 1 98 ? -9.5 7.742 18.656 1 97.12 98 ARG B C 1
ATOM 2454 O O . ARG B 1 98 ? -10.203 8.641 18.188 1 97.12 98 ARG B O 1
ATOM 2461 N N . PRO B 1 99 ? -8.406 7.344 18.094 1 97.25 99 PRO B N 1
ATOM 2462 C CA . PRO B 1 99 ? -7.715 8.227 17.141 1 97.25 99 PRO B CA 1
ATOM 2463 C C . PRO B 1 99 ? -8.516 8.453 15.859 1 97.25 99 PRO B C 1
ATOM 2465 O O . PRO B 1 99 ? -8.445 9.531 15.266 1 97.25 99 PRO B O 1
ATOM 2468 N N . ALA B 1 100 ? -9.32 7.52 15.43 1 96.88 100 ALA B N 1
ATOM 2469 C CA . ALA B 1 100 ? -10.078 7.672 14.188 1 96.88 100 ALA B CA 1
ATOM 2470 C C . ALA B 1 100 ? -11.234 8.648 14.367 1 96.88 100 ALA B C 1
ATOM 2472 O O . ALA B 1 100 ? -11.828 9.109 13.391 1 96.88 100 ALA B O 1
ATOM 2473 N N . GLN B 1 101 ? -11.531 8.977 15.609 1 96.12 101 GLN B N 1
ATOM 2474 C CA . GLN B 1 101 ? -12.695 9.812 15.898 1 96.12 101 GLN B CA 1
ATOM 2475 C C . GLN B 1 101 ? -12.297 11.273 16.047 1 96.12 101 GLN B C 1
ATOM 2477 O O . GLN B 1 101 ? -13.156 12.156 16.109 1 96.12 101 GLN B O 1
ATOM 2482 N N . VAL B 1 102 ? -11.031 11.547 16.125 1 95.06 102 VAL B N 1
ATOM 2483 C CA . VAL B 1 102 ? -10.57 12.922 16.281 1 95.06 102 VAL B CA 1
ATOM 2484 C C . VAL B 1 102 ? -10.898 13.727 15.023 1 95.06 102 VAL B C 1
ATOM 2486 O O . VAL B 1 102 ? -10.531 13.336 13.914 1 95.06 102 VAL B O 1
ATOM 2489 N N . PRO B 1 103 ? -11.586 14.828 15.211 1 93.75 103 PRO B N 1
ATOM 2490 C CA . PRO B 1 103 ? -11.914 15.641 14.039 1 93.75 103 PRO B CA 1
ATOM 2491 C C . PRO B 1 103 ? -10.68 16.25 13.375 1 93.75 103 PRO B C 1
ATOM 2493 O O . PRO B 1 103 ? -9.734 16.641 14.062 1 93.75 103 PRO B O 1
ATOM 2496 N N . LEU B 1 104 ? -10.719 16.25 12.094 1 95.94 104 LEU B N 1
ATOM 2497 C CA . LEU B 1 104 ? -9.656 16.859 11.297 1 95.94 104 LEU B CA 1
ATOM 2498 C C . LEU B 1 104 ? -10.18 18.062 10.531 1 95.94 104 LEU B C 1
ATOM 2500 O O . LEU B 1 104 ? -11.297 18.047 10.016 1 95.94 104 LEU B O 1
ATOM 2504 N N . LEU B 1 105 ? -9.391 19.062 10.562 1 94.81 105 LEU B N 1
ATOM 2505 C CA . LEU B 1 105 ? -9.695 20.281 9.82 1 94.81 105 LEU B CA 1
ATOM 2506 C C . LEU B 1 105 ? -8.43 20.875 9.211 1 94.81 105 LEU B C 1
ATOM 2508 O O . LEU B 1 105 ? -7.355 20.812 9.82 1 94.81 105 LEU B O 1
ATOM 2512 N N . GLY B 1 106 ? -8.633 21.422 8.047 1 96.06 106 GLY B N 1
ATOM 2513 C CA . GLY B 1 106 ? -7.523 22.141 7.457 1 96.06 106 GLY B CA 1
ATOM 2514 C C . GLY B 1 106 ? -6.512 21.234 6.781 1 96.06 106 GLY B C 1
ATOM 2515 O O . GLY B 1 106 ? -6.855 20.141 6.32 1 96.06 106 GLY B O 1
ATOM 2516 N N . GLU B 1 107 ? -5.281 21.766 6.578 1 97.25 107 GLU B N 1
ATOM 2517 C CA . GLU B 1 107 ? -4.289 21.094 5.742 1 97.25 107 GLU B CA 1
ATOM 2518 C C . GLU B 1 107 ? -3.32 20.266 6.586 1 97.25 107 GLU B C 1
ATOM 2520 O O . GLU B 1 107 ? -2.789 20.75 7.586 1 97.25 107 GLU B O 1
ATOM 2525 N N . HIS B 1 108 ? -3.172 19.062 6.242 1 97.94 108 HIS B N 1
ATOM 2526 C CA . HIS B 1 108 ? -2.18 18.141 6.785 1 97.94 108 HIS B CA 1
ATOM 2527 C C . HIS B 1 108 ? -1.113 17.812 5.75 1 97.94 108 HIS B C 1
ATOM 2529 O O . HIS B 1 108 ? -1.436 17.484 4.605 1 97.94 108 HIS B O 1
ATOM 2535 N N . LYS B 1 109 ? 0.081 17.859 6.176 1 97.88 109 LYS B N 1
ATOM 2536 C CA . LYS B 1 109 ? 1.196 17.578 5.273 1 97.88 109 LYS B CA 1
ATOM 2537 C C . LYS B 1 109 ? 1.745 16.172 5.492 1 97.88 109 LYS B C 1
ATOM 2539 O O . LYS B 1 109 ? 1.919 15.742 6.633 1 97.88 109 LYS B O 1
ATOM 2544 N N . LEU B 1 110 ? 1.984 15.516 4.395 1 97.62 110 LEU B N 1
ATOM 2545 C CA . LEU B 1 110 ? 2.654 14.227 4.488 1 97.62 110 LEU B CA 1
ATOM 2546 C C . LEU B 1 110 ? 4.145 14.406 4.754 1 97.62 110 LEU B C 1
ATOM 2548 O O . LEU B 1 110 ? 4.832 15.109 4.012 1 97.62 110 LEU B O 1
ATOM 2552 N N . LEU B 1 111 ? 4.582 13.719 5.809 1 97.12 111 LEU B N 1
ATOM 2553 C CA . LEU B 1 111 ? 6.004 13.766 6.137 1 97.12 111 LEU B CA 1
ATOM 2554 C C . LEU B 1 111 ? 6.727 12.531 5.602 1 97.12 111 LEU B C 1
ATOM 2556 O O . LEU B 1 111 ? 7.906 12.609 5.25 1 97.12 111 LEU B O 1
ATOM 2560 N N . TYR B 1 112 ? 5.953 11.453 5.645 1 96 112 TYR B N 1
ATOM 2561 C CA . TYR B 1 112 ? 6.539 10.18 5.246 1 96 112 TYR B CA 1
ATOM 2562 C C . TYR B 1 112 ? 5.461 9.188 4.828 1 96 112 TYR B C 1
ATOM 2564 O O . TYR B 1 112 ? 4.414 9.094 5.477 1 96 112 TYR B O 1
ATOM 2572 N N . SER B 1 113 ? 5.73 8.414 3.768 1 93.12 113 SER B N 1
ATOM 2573 C CA . SER B 1 113 ? 4.906 7.266 3.416 1 93.12 113 SER B CA 1
ATOM 2574 C C . SER B 1 113 ? 5.758 6.113 2.896 1 93.12 113 SER B C 1
ATOM 2576 O O . SER B 1 113 ? 6.621 6.309 2.039 1 93.12 113 SER B O 1
ATOM 2578 N N . ALA B 1 114 ? 5.453 4.961 3.428 1 86.56 114 ALA B N 1
ATOM 2579 C CA . ALA B 1 114 ? 6.129 3.756 2.951 1 86.56 114 ALA B CA 1
ATOM 2580 C C . ALA B 1 114 ? 5.449 3.203 1.703 1 86.56 114 ALA B C 1
ATOM 2582 O O . ALA B 1 114 ? 5.953 2.266 1.077 1 86.56 114 ALA B O 1
ATOM 2583 N N . ALA B 1 115 ? 4.324 3.705 1.338 1 78.88 115 ALA B N 1
ATOM 2584 C CA . ALA B 1 115 ? 3.594 3.217 0.171 1 78.88 115 ALA B CA 1
ATOM 2585 C C . ALA B 1 115 ? 4.379 3.469 -1.112 1 78.88 115 ALA B C 1
ATOM 2587 O O . ALA B 1 115 ? 5.016 4.516 -1.264 1 78.88 115 ALA B O 1
ATOM 2588 N N . PRO B 1 116 ? 4.227 2.49 -1.985 1 67.94 116 PRO B N 1
ATOM 2589 C CA . PRO B 1 116 ? 4.852 2.762 -3.281 1 67.94 116 PRO B CA 1
ATOM 2590 C C . PRO B 1 116 ? 4.004 3.668 -4.172 1 67.94 116 PRO B C 1
ATOM 2592 O O . PRO B 1 116 ? 2.789 3.76 -3.982 1 67.94 116 PRO B O 1
ATOM 2595 N N . GLY B 1 117 ? 4.605 4.621 -5.004 1 65.81 117 GLY B N 1
ATOM 2596 C CA . GLY B 1 117 ? 3.889 5.336 -6.051 1 65.81 117 GLY B CA 1
ATOM 2597 C C . GLY B 1 117 ? 3.396 6.699 -5.609 1 65.81 117 GLY B C 1
ATOM 2598 O O . GLY B 1 117 ? 4.051 7.375 -4.812 1 65.81 117 GLY B O 1
ATOM 2599 N N . GLY B 1 118 ? 2.238 7.07 -6.125 1 64.75 118 GLY B N 1
ATOM 2600 C CA . GLY B 1 118 ? 1.758 8.438 -6.051 1 64.75 118 GLY B CA 1
ATOM 2601 C C . GLY B 1 118 ? 1.3 8.836 -4.66 1 64.75 118 GLY B C 1
ATOM 2602 O O . GLY B 1 118 ? 1.335 10.016 -4.301 1 64.75 118 GLY B O 1
ATOM 2603 N N . SER B 1 119 ? 0.937 7.898 -3.889 1 74.62 119 SER B N 1
ATOM 2604 C CA . SER B 1 119 ? 0.45 8.234 -2.557 1 74.62 119 SER B CA 1
ATOM 2605 C C . SER B 1 119 ? 1.57 8.789 -1.682 1 74.62 119 SER B C 1
ATOM 2607 O O . SER B 1 119 ? 1.311 9.461 -0.683 1 74.62 119 SER B O 1
ATOM 2609 N N . SER B 1 120 ? 2.768 8.523 -2.119 1 79 120 SER B N 1
ATOM 2610 C CA . SER B 1 120 ? 3.93 9.047 -1.407 1 79 120 SER B CA 1
ATOM 2611 C C . SER B 1 120 ? 4.469 10.305 -2.082 1 79 120 SER B C 1
ATOM 2613 O O . SER B 1 120 ? 5.41 10.922 -1.586 1 79 120 SER B O 1
ATOM 2615 N N . GLY B 1 121 ? 3.838 10.641 -3.188 1 81.38 121 GLY B N 1
ATOM 2616 C CA . GLY B 1 121 ? 4.301 11.797 -3.938 1 81.38 121 GLY B CA 1
ATOM 2617 C C . GLY B 1 121 ? 5.293 11.445 -5.027 1 81.38 121 GLY B C 1
ATOM 2618 O O . GLY B 1 121 ? 5.789 12.328 -5.73 1 81.38 121 GLY B O 1
ATOM 2619 N N . ARG B 1 122 ? 5.566 10.148 -5.074 1 75.62 122 ARG B N 1
ATOM 2620 C CA . ARG B 1 122 ? 6.457 9.742 -6.156 1 75.62 122 ARG B CA 1
ATOM 2621 C C . ARG B 1 122 ? 5.738 9.766 -7.5 1 75.62 122 ARG B C 1
ATOM 2623 O O . ARG B 1 122 ? 4.781 9.016 -7.715 1 75.62 122 ARG B O 1
ATOM 2630 N N . LEU B 1 123 ? 6.078 10.68 -8.391 1 67.38 123 LEU B N 1
ATOM 2631 C CA . LEU B 1 123 ? 5.402 10.883 -9.672 1 67.38 123 LEU B CA 1
ATOM 2632 C C . LEU B 1 123 ? 6.113 10.133 -10.789 1 67.38 123 LEU B C 1
ATOM 2634 O O . LEU B 1 123 ? 5.578 9.164 -11.328 1 67.38 123 LEU B O 1
ATOM 2638 N N . PHE B 1 124 ? 7.18 10.594 -11.25 1 61.62 124 PHE B N 1
ATOM 2639 C CA . PHE B 1 124 ? 7.945 9.93 -12.297 1 61.62 124 PHE B CA 1
ATOM 2640 C C . PHE B 1 124 ? 9.414 9.812 -11.898 1 61.62 124 PHE B C 1
ATOM 2642 O O . PHE B 1 124 ? 10.008 10.773 -11.406 1 61.62 124 PHE B O 1
ATOM 2649 N N . GLY B 1 125 ? 9.891 8.656 -12.07 1 62 125 GLY B N 1
ATOM 2650 C CA . GLY B 1 125 ? 11.281 8.484 -11.672 1 62 125 GLY B CA 1
ATOM 2651 C C . GLY B 1 125 ? 11.547 8.898 -10.242 1 62 125 GLY B C 1
ATOM 2652 O O . GLY B 1 125 ? 10.883 8.422 -9.312 1 62 125 GLY B O 1
ATOM 2653 N N . ASN B 1 126 ? 12.43 9.945 -10.148 1 65.88 126 ASN B N 1
ATOM 2654 C CA . ASN B 1 126 ? 12.805 10.445 -8.828 1 65.88 126 ASN B CA 1
ATOM 2655 C C . ASN B 1 126 ? 12.125 11.773 -8.516 1 65.88 126 ASN B C 1
ATOM 2657 O O . ASN B 1 126 ? 12.445 12.422 -7.516 1 65.88 126 ASN B O 1
ATOM 2661 N N . ALA B 1 127 ? 11.211 12.086 -9.32 1 76.44 127 ALA B N 1
ATOM 2662 C CA . ALA B 1 127 ? 10.484 13.328 -9.062 1 76.44 127 ALA B CA 1
ATOM 2663 C C . ALA B 1 127 ? 9.492 13.156 -7.914 1 76.44 127 ALA B C 1
ATOM 2665 O O . ALA B 1 127 ? 8.664 12.234 -7.938 1 76.44 127 ALA B O 1
ATOM 2666 N N . VAL B 1 128 ? 9.617 14.062 -6.941 1 83.12 128 VAL B N 1
ATOM 2667 C CA . VAL B 1 128 ? 8.773 13.961 -5.754 1 83.12 128 VAL B CA 1
ATOM 2668 C C . VAL B 1 128 ? 7.957 15.242 -5.59 1 83.12 128 VAL B C 1
ATOM 2670 O O . VAL B 1 128 ? 8.5 16.344 -5.609 1 83.12 128 VAL B O 1
ATOM 2673 N N . GLY B 1 129 ? 6.703 15.047 -5.539 1 90.88 129 GLY B N 1
ATOM 2674 C CA . GLY B 1 129 ? 5.828 16.156 -5.227 1 90.88 129 GLY B CA 1
ATOM 2675 C C . GLY B 1 129 ? 5.496 16.266 -3.752 1 90.88 129 GLY B C 1
ATOM 2676 O O . GLY B 1 129 ? 5.645 15.297 -3.006 1 90.88 129 GLY B O 1
ATOM 2677 N N . LYS B 1 130 ? 5.074 17.5 -3.414 1 94.38 130 LYS B N 1
ATOM 2678 C CA . LYS B 1 130 ? 4.566 17.719 -2.062 1 94.38 130 LYS B CA 1
ATOM 2679 C C . LYS B 1 130 ? 3.148 17.172 -1.917 1 94.38 130 LYS B C 1
ATOM 2681 O O . LYS B 1 130 ? 2.268 17.5 -2.713 1 94.38 130 LYS B O 1
ATOM 2686 N N . VAL B 1 131 ? 2.953 16.312 -0.883 1 95.44 131 VAL B N 1
ATOM 2687 C CA . VAL B 1 131 ? 1.651 15.68 -0.682 1 95.44 131 VAL B CA 1
ATOM 2688 C C . VAL B 1 131 ? 0.954 16.312 0.521 1 95.44 131 VAL B C 1
ATOM 2690 O O . VAL B 1 131 ? 1.545 16.438 1.597 1 95.44 131 VAL B O 1
ATOM 2693 N N . THR B 1 132 ? -0.296 16.734 0.302 1 96.94 132 THR B N 1
ATOM 2694 C CA . THR B 1 132 ? -1.11 17.281 1.38 1 96.94 132 THR B CA 1
ATOM 2695 C C . THR B 1 132 ? -2.51 16.672 1.366 1 96.94 132 THR B C 1
ATOM 2697 O O . THR B 1 132 ? -2.943 16.125 0.35 1 96.94 132 THR B O 1
ATOM 2700 N N . GLN B 1 133 ? -3.064 16.703 2.516 1 96.75 133 GLN B N 1
ATOM 2701 C CA . GLN B 1 133 ? -4.48 16.391 2.691 1 96.75 133 GLN B CA 1
ATOM 2702 C C . GLN B 1 133 ? -5.23 17.578 3.297 1 96.75 133 GLN B C 1
ATOM 2704 O O . GLN B 1 133 ? -4.82 18.125 4.328 1 96.75 133 GLN B O 1
ATOM 2709 N N . PHE B 1 134 ? -6.266 18 2.641 1 97.44 134 PHE B N 1
ATOM 2710 C CA . PHE B 1 134 ? -7.07 19.094 3.15 1 97.44 134 PHE B CA 1
ATOM 2711 C C . PHE B 1 134 ? -8.453 18.609 3.561 1 97.44 134 PHE B C 1
ATOM 2713 O O . PHE B 1 134 ? -9.203 18.094 2.734 1 97.44 134 PHE B O 1
ATOM 2720 N N . PHE B 1 135 ? -8.695 18.797 4.812 1 97 135 PHE B N 1
ATOM 2721 C CA . PHE B 1 135 ? -9.984 18.375 5.359 1 97 135 PHE B CA 1
ATOM 2722 C C . PHE B 1 135 ? -10.938 19.547 5.477 1 97 135 PHE B C 1
ATOM 2724 O O . PHE B 1 135 ? -10.609 20.562 6.113 1 97 135 PHE B O 1
ATOM 2731 N N . GLU B 1 136 ? -12.031 19.312 4.809 1 89.12 136 GLU B N 1
ATOM 2732 C CA . GLU B 1 136 ? -13.148 20.25 4.965 1 89.12 136 GLU B CA 1
ATOM 2733 C C . GLU B 1 136 ? -14.055 19.828 6.113 1 89.12 136 GLU B C 1
ATOM 2735 O O . GLU B 1 136 ? -13.805 18.812 6.777 1 89.12 136 GLU B O 1
ATOM 2740 N N . GLU B 1 137 ? -15.031 20.625 6.316 1 82.69 137 GLU B N 1
ATOM 2741 C CA . GLU B 1 137 ? -16.047 20.203 7.277 1 82.69 137 GLU B CA 1
ATOM 2742 C C . GLU B 1 137 ? -16.797 18.969 6.777 1 82.69 137 GLU B C 1
ATOM 2744 O O . GLU B 1 137 ? -17.094 18.859 5.59 1 82.69 137 GLU B O 1
ATOM 2749 N N . GLY B 1 138 ? -16.859 18.047 7.676 1 82.94 138 GLY B N 1
ATOM 2750 C CA . GLY B 1 138 ? -17.578 16.828 7.309 1 82.94 138 GLY B CA 1
ATOM 2751 C C . GLY B 1 138 ? -16.656 15.664 6.984 1 82.94 138 GLY B C 1
ATOM 2752 O O . GLY B 1 138 ? -15.609 15.5 7.621 1 82.94 138 GLY B O 1
ATOM 2753 N N . GLU B 1 139 ? -17.078 14.844 5.98 1 92.69 139 GLU B N 1
ATOM 2754 C CA . GLU B 1 139 ? -16.406 13.578 5.691 1 92.69 139 GLU B CA 1
ATOM 2755 C C . GLU B 1 139 ? -15.539 13.688 4.441 1 92.69 139 GLU B C 1
ATOM 2757 O O . GLU B 1 139 ? -14.797 12.758 4.113 1 92.69 139 GLU B O 1
ATOM 2762 N N . ILE B 1 140 ? -15.633 14.883 3.852 1 95.19 140 ILE B N 1
ATOM 2763 C CA . ILE B 1 140 ? -14.945 15.031 2.574 1 95.19 140 ILE B CA 1
ATOM 2764 C C . ILE B 1 140 ? -13.562 15.641 2.797 1 95.19 140 ILE B C 1
ATOM 2766 O O . ILE B 1 140 ? -13.406 16.578 3.586 1 95.19 140 ILE B O 1
ATOM 2770 N N . PHE B 1 141 ? -12.57 15.094 2.104 1 96.81 141 PHE B N 1
ATOM 2771 C CA . PHE B 1 141 ? -11.234 15.68 2.109 1 96.81 141 PHE B CA 1
ATOM 2772 C C . PHE B 1 141 ? -10.555 15.5 0.755 1 96.81 141 PHE B C 1
ATOM 2774 O O . PHE B 1 141 ? -11.062 14.781 -0.108 1 96.81 141 PHE B O 1
ATOM 2781 N N . CYS B 1 142 ? -9.492 16.266 0.573 1 96.19 142 CYS B N 1
ATOM 2782 C CA . CYS B 1 142 ? -8.773 16.25 -0.695 1 96.19 142 CYS B CA 1
ATOM 2783 C C . CYS B 1 142 ? -7.301 15.922 -0.479 1 96.19 142 CYS B C 1
ATOM 2785 O O . CYS B 1 142 ? -6.633 16.562 0.33 1 96.19 142 CYS B O 1
ATOM 2787 N N . ASN B 1 143 ? -6.852 14.82 -1.147 1 93.88 143 ASN B N 1
ATOM 2788 C CA . ASN B 1 143 ? -5.418 14.562 -1.273 1 93.88 143 ASN B CA 1
ATOM 2789 C C . ASN B 1 143 ? -4.824 15.289 -2.477 1 93.88 143 ASN B C 1
ATOM 2791 O O . ASN B 1 143 ? -5.395 15.258 -3.57 1 93.88 143 ASN B O 1
ATOM 2795 N N . ARG B 1 144 ? -3.723 15.906 -2.193 1 93.62 144 ARG B N 1
ATOM 2796 C CA . ARG B 1 144 ? -3.092 16.641 -3.281 1 93.62 144 ARG B CA 1
ATOM 2797 C C . ARG B 1 144 ? -1.599 16.344 -3.355 1 93.62 144 ARG B C 1
ATOM 2799 O O . ARG B 1 144 ? -0.927 16.25 -2.324 1 93.62 144 ARG B O 1
ATOM 2806 N N . VAL B 1 145 ? -1.129 16.172 -4.59 1 93 145 VAL B N 1
ATOM 2807 C CA . VAL B 1 145 ? 0.301 16.172 -4.879 1 93 145 VAL B CA 1
ATOM 2808 C C . VAL B 1 145 ? 0.639 17.375 -5.777 1 93 145 VAL B C 1
ATOM 2810 O O . VAL B 1 145 ? -0.007 17.578 -6.805 1 93 145 VAL B O 1
ATOM 2813 N N . LYS B 1 146 ? 1.575 18.156 -5.32 1 93 146 LYS B N 1
ATOM 2814 C CA . LYS B 1 146 ? 2.016 19.312 -6.102 1 93 146 LYS B CA 1
ATOM 2815 C C . LYS B 1 146 ? 3.486 19.188 -6.492 1 93 146 LYS B C 1
ATOM 2817 O O . LYS B 1 146 ? 4.332 18.859 -5.652 1 93 146 LYS B O 1
ATOM 2822 N N . PHE B 1 147 ? 3.75 19.406 -7.781 1 91.19 147 PHE B N 1
ATOM 2823 C CA . PHE B 1 147 ? 5.094 19.406 -8.344 1 91.19 147 PHE B CA 1
ATOM 2824 C C . PHE B 1 147 ? 5.219 20.469 -9.43 1 91.19 147 PHE B C 1
ATOM 2826 O O . PHE B 1 147 ? 4.711 20.297 -10.539 1 91.19 147 PHE B O 1
ATOM 2833 N N . GLY B 1 148 ? 6.02 21.5 -9.102 1 91.56 148 GLY B N 1
ATOM 2834 C CA . GLY B 1 148 ? 6.016 22.609 -10.039 1 91.56 148 GLY B CA 1
ATOM 2835 C C . GLY B 1 148 ? 4.621 23.109 -10.367 1 91.56 148 GLY B C 1
ATOM 2836 O O . GLY B 1 148 ? 3.822 23.375 -9.469 1 91.56 148 GLY B O 1
ATOM 2837 N N . PRO B 1 149 ? 4.379 23.219 -11.703 1 91.5 149 PRO B N 1
ATOM 2838 C CA . PRO B 1 149 ? 3.057 23.688 -12.102 1 91.5 149 PRO B CA 1
ATOM 2839 C C . PRO B 1 149 ? 1.994 22.594 -12.062 1 91.5 149 PRO B C 1
ATOM 2841 O O . PRO B 1 149 ? 0.804 22.875 -12.219 1 91.5 149 PRO B O 1
ATOM 2844 N N . LEU B 1 150 ? 2.416 21.422 -11.812 1 88.94 150 LEU B N 1
ATOM 2845 C CA . LEU B 1 150 ? 1.51 20.281 -11.836 1 88.94 150 LEU B CA 1
ATOM 2846 C C . LEU B 1 150 ? 0.885 20.047 -10.469 1 88.94 150 LEU B C 1
ATOM 2848 O O . LEU B 1 150 ? 1.58 20.094 -9.445 1 88.94 150 LEU B O 1
ATOM 2852 N N . GLN B 1 151 ? -0.439 19.906 -10.477 1 92.5 151 GLN B N 1
ATOM 2853 C CA . GLN B 1 151 ? -1.159 19.5 -9.281 1 92.5 151 GLN B CA 1
ATOM 2854 C C . GLN B 1 151 ? -2.146 18.375 -9.586 1 92.5 151 GLN B C 1
ATOM 2856 O O . GLN B 1 151 ? -2.922 18.469 -10.539 1 92.5 151 GLN B O 1
ATOM 2861 N N . ILE B 1 152 ? -2.064 17.312 -8.828 1 88.25 152 ILE B N 1
ATOM 2862 C CA . ILE B 1 152 ? -3.041 16.234 -8.891 1 88.25 152 ILE B CA 1
ATOM 2863 C C . ILE B 1 152 ? -3.82 16.172 -7.578 1 88.25 152 ILE B C 1
ATOM 2865 O O . ILE B 1 152 ? -3.229 16.141 -6.496 1 88.25 152 ILE B O 1
ATOM 2869 N N . ALA B 1 153 ? -5.133 16.172 -7.754 1 92.25 153 ALA B N 1
ATOM 2870 C CA . ALA B 1 153 ? -5.988 16.125 -6.57 1 92.25 153 ALA B CA 1
ATOM 2871 C C . ALA B 1 153 ? -6.918 14.922 -6.609 1 92.25 153 ALA B C 1
ATOM 2873 O O . ALA B 1 153 ? -7.422 14.555 -7.672 1 92.25 153 ALA B O 1
ATOM 2874 N N . LEU B 1 154 ? -7.078 14.312 -5.492 1 90.69 154 LEU B N 1
ATOM 2875 C CA . LEU B 1 154 ? -8.031 13.219 -5.301 1 90.69 154 LEU B CA 1
ATOM 2876 C C . LEU B 1 154 ? -9.023 13.562 -4.191 1 90.69 154 LEU B C 1
ATOM 2878 O O . LEU B 1 154 ? -8.648 13.625 -3.018 1 90.69 154 LEU B O 1
ATOM 2882 N N . ARG B 1 155 ? -10.203 13.805 -4.617 1 93.69 155 ARG B N 1
ATOM 2883 C CA . ARG B 1 155 ? -11.289 14 -3.668 1 93.69 155 ARG B CA 1
ATOM 2884 C C . ARG B 1 155 ? -11.797 12.664 -3.135 1 93.69 155 ARG B C 1
ATOM 2886 O O . ARG B 1 155 ? -11.984 11.719 -3.898 1 93.69 155 ARG B O 1
ATOM 2893 N N . ALA B 1 156 ? -11.984 12.641 -1.808 1 93.62 156 ALA B N 1
ATOM 2894 C CA . ALA B 1 156 ? -12.367 11.383 -1.174 1 93.62 156 ALA B CA 1
ATOM 2895 C C . ALA B 1 156 ? -13.289 11.625 0.019 1 93.62 156 ALA B C 1
ATOM 2897 O O . ALA B 1 156 ? -13.43 12.758 0.482 1 93.62 156 ALA B O 1
ATOM 2898 N N . LYS B 1 157 ? -13.961 10.57 0.403 1 94.12 157 LYS B N 1
ATOM 2899 C CA . LYS B 1 157 ? -14.828 10.555 1.578 1 94.12 157 LYS B CA 1
ATOM 2900 C C . LYS B 1 157 ? -14.289 9.602 2.643 1 94.12 157 LYS B C 1
ATOM 2902 O O . LYS B 1 157 ? -13.906 8.469 2.338 1 94.12 157 LYS B O 1
ATOM 2907 N N . ARG B 1 158 ? -14.219 10.141 3.855 1 95.19 158 ARG B N 1
ATOM 2908 C CA . ARG B 1 158 ? -13.766 9.305 4.961 1 95.19 158 ARG B CA 1
ATOM 2909 C C . ARG B 1 158 ? -14.93 8.961 5.891 1 95.19 158 ARG B C 1
ATOM 2911 O O . ARG B 1 158 ? -15.727 9.828 6.246 1 95.19 158 ARG B O 1
ATOM 2918 N N . GLU B 1 159 ? -15.016 7.707 6.254 1 93.44 159 GLU B N 1
ATOM 2919 C CA . GLU B 1 159 ? -15.992 7.203 7.215 1 93.44 159 GLU B CA 1
ATOM 2920 C C . GLU B 1 159 ? -15.305 6.461 8.359 1 93.44 159 GLU B C 1
ATOM 2922 O O . GLU B 1 159 ? -14.516 5.539 8.125 1 93.44 159 GLU B O 1
ATOM 2927 N N . VAL B 1 160 ? -15.68 6.902 9.594 1 94.25 160 VAL B N 1
ATOM 2928 C CA . VAL B 1 160 ? -15.141 6.219 10.766 1 94.25 160 VAL B CA 1
ATOM 2929 C C . VAL B 1 160 ? -15.859 4.887 10.969 1 94.25 160 VAL B C 1
ATOM 2931 O O . VAL B 1 160 ? -17.078 4.848 11.086 1 94.25 160 VAL B O 1
ATOM 2934 N N . LYS B 1 161 ? -15.086 3.812 11.023 1 90.94 161 LYS B N 1
ATOM 2935 C CA . LYS B 1 161 ? -15.672 2.482 11.156 1 90.94 161 LYS B CA 1
ATOM 2936 C C . LYS B 1 161 ? -15.469 1.933 12.57 1 90.94 161 LYS B C 1
ATOM 2938 O O . LYS B 1 161 ? -16.25 1.101 13.031 1 90.94 161 LYS B O 1
ATOM 2943 N N . SER B 1 162 ? -14.438 2.365 13.203 1 93.38 162 SER B N 1
ATOM 2944 C CA . SER B 1 162 ? -14.117 2.008 14.578 1 93.38 162 SER B CA 1
ATOM 2945 C C . SER B 1 162 ? -13.273 3.088 15.25 1 93.38 162 SER B C 1
ATOM 2947 O O . SER B 1 162 ? -13.102 4.176 14.703 1 93.38 162 SER B O 1
ATOM 2949 N N . ASP B 1 163 ? -12.781 2.734 16.438 1 95.31 163 ASP B N 1
ATOM 2950 C CA . ASP B 1 163 ? -11.945 3.682 17.172 1 95.31 163 ASP B CA 1
ATOM 2951 C C . ASP B 1 163 ? -10.625 3.932 16.453 1 95.31 163 ASP B C 1
ATOM 2953 O O . ASP B 1 163 ? -9.969 4.945 16.672 1 95.31 163 ASP B O 1
ATOM 2957 N N . SER B 1 164 ? -10.266 3.01 15.531 1 95.5 164 SER B N 1
ATOM 2958 C CA . SER B 1 164 ? -8.938 3.174 14.938 1 95.5 164 SER B CA 1
ATOM 2959 C C . SER B 1 164 ? -8.984 2.957 13.43 1 95.5 164 SER B C 1
ATOM 2961 O O . SER B 1 164 ? -7.945 3.008 12.758 1 95.5 164 SER B O 1
ATOM 2963 N N . VAL B 1 165 ? -10.156 2.723 12.859 1 90.88 165 VAL B N 1
ATOM 2964 C CA . VAL B 1 165 ? -10.219 2.387 11.445 1 90.88 165 VAL B CA 1
ATOM 2965 C C . VAL B 1 165 ? -11.141 3.365 10.719 1 90.88 165 VAL B C 1
ATOM 2967 O O . VAL B 1 165 ? -12.227 3.676 11.211 1 90.88 165 VAL B O 1
ATOM 2970 N N . ILE B 1 166 ? -10.586 3.781 9.625 1 93 166 ILE B N 1
ATOM 2971 C CA . ILE B 1 166 ? -11.43 4.59 8.75 1 93 166 ILE B CA 1
ATOM 2972 C C . ILE B 1 166 ? -11.516 3.928 7.375 1 93 166 ILE B C 1
ATOM 2974 O O . ILE B 1 166 ? -10.57 3.281 6.926 1 93 166 ILE B O 1
ATOM 2978 N N . LYS B 1 167 ? -12.602 4.137 6.781 1 88.56 167 LYS B N 1
ATOM 2979 C CA . LYS B 1 167 ? -12.812 3.791 5.379 1 88.56 167 LYS B CA 1
ATOM 2980 C C . LYS B 1 167 ? -12.75 5.031 4.492 1 88.56 167 LYS B C 1
ATOM 2982 O O . LYS B 1 167 ? -13.328 6.066 4.82 1 88.56 167 LYS B O 1
ATOM 2987 N N . VAL B 1 168 ? -12.008 4.91 3.42 1 90.31 168 VAL B N 1
ATOM 2988 C CA . VAL B 1 168 ? -11.875 6.012 2.471 1 90.31 168 VAL B CA 1
ATOM 2989 C C . VAL B 1 168 ? -12.422 5.59 1.108 1 90.31 168 VAL B C 1
ATOM 2991 O O . VAL B 1 168 ? -12.086 4.512 0.606 1 90.31 168 VAL B O 1
ATOM 2994 N N . SER B 1 169 ? -13.297 6.438 0.522 1 87.94 169 SER B N 1
ATOM 2995 C CA . SER B 1 169 ? -13.82 6.25 -0.829 1 87.94 169 SER B CA 1
ATOM 2996 C C . SER B 1 169 ? -13.375 7.379 -1.753 1 87.94 169 SER B C 1
ATOM 2998 O O . SER B 1 169 ? -13.523 8.555 -1.42 1 87.94 169 SER B O 1
ATOM 3000 N N . PHE B 1 170 ? -12.812 6.977 -2.854 1 88.12 170 PHE B N 1
ATOM 3001 C CA . PHE B 1 170 ? -12.359 7.984 -3.809 1 88.12 170 PHE B CA 1
ATOM 3002 C C . PHE B 1 170 ? -13.531 8.484 -4.652 1 88.12 170 PHE B C 1
ATOM 3004 O O . PHE B 1 170 ? -14.383 7.699 -5.07 1 88.12 170 PHE B O 1
ATOM 3011 N N . LEU B 1 171 ? -13.57 9.711 -4.883 1 89.44 171 LEU B N 1
ATOM 3012 C CA . LEU B 1 171 ? -14.703 10.312 -5.574 1 89.44 171 LEU B CA 1
ATOM 3013 C C . LEU B 1 171 ? -14.281 10.859 -6.934 1 89.44 171 LEU B C 1
ATOM 3015 O O . LEU B 1 171 ? -14.898 10.547 -7.957 1 89.44 171 LEU B O 1
ATOM 3019 N N . GLU B 1 172 ? -13.242 11.633 -6.914 1 91.06 172 GLU B N 1
ATOM 3020 C CA . GLU B 1 172 ? -12.867 12.367 -8.117 1 91.06 172 GLU B CA 1
ATOM 3021 C C . GLU B 1 172 ? -11.375 12.695 -8.125 1 91.06 172 GLU B C 1
ATOM 3023 O O . GLU B 1 172 ? -10.797 13.008 -7.086 1 91.06 172 GLU B O 1
ATOM 3028 N N . THR B 1 173 ? -10.805 12.602 -9.352 1 88.12 173 THR B N 1
ATOM 3029 C CA . THR B 1 173 ? -9.43 13.047 -9.531 1 88.12 173 THR B CA 1
ATOM 3030 C C . THR B 1 173 ? -9.367 14.258 -10.469 1 88.12 173 THR B C 1
ATOM 3032 O O . THR B 1 173 ? -10.125 14.328 -11.438 1 88.12 173 THR B O 1
ATOM 3035 N N . THR B 1 174 ? -8.547 15.172 -10.148 1 92.25 174 THR B N 1
ATOM 3036 C CA . THR B 1 174 ? -8.328 16.359 -10.961 1 92.25 174 THR B CA 1
ATOM 3037 C C . THR B 1 174 ? -6.84 16.578 -11.203 1 92.25 174 THR B C 1
ATOM 3039 O O . THR B 1 174 ? -6.023 16.422 -10.297 1 92.25 174 THR B O 1
ATOM 3042 N N . VAL B 1 175 ? -6.492 16.828 -12.406 1 88.75 175 VAL B N 1
ATOM 3043 C CA . VAL B 1 175 ? -5.137 17.234 -12.773 1 88.75 175 VAL B CA 1
ATOM 3044 C C . VAL B 1 175 ? -5.141 18.688 -13.234 1 88.75 175 VAL B C 1
ATOM 3046 O O . VAL B 1 175 ? -5.953 19.078 -14.078 1 88.75 175 VAL B O 1
ATOM 3049 N N . SER B 1 176 ? -4.312 19.453 -12.648 1 93.12 176 SER B N 1
ATOM 3050 C CA . SER B 1 176 ? -4.207 20.875 -13.016 1 93.12 176 SER B CA 1
ATOM 3051 C C . SER B 1 176 ? -2.781 21.234 -13.406 1 93.12 176 SER B C 1
ATOM 3053 O O . SER B 1 176 ? -1.82 20.719 -12.836 1 93.12 176 SER B O 1
ATOM 3055 N N . LEU B 1 177 ? -2.682 22.078 -14.375 1 91.38 177 LEU B N 1
ATOM 3056 C CA . LEU B 1 177 ? -1.42 22.656 -14.828 1 91.38 177 LEU B CA 1
ATOM 3057 C C . LEU B 1 177 ? -1.458 24.188 -14.734 1 91.38 177 LEU B C 1
ATOM 3059 O O . LEU B 1 177 ? -2.361 24.828 -15.289 1 91.38 177 LEU B O 1
ATOM 3063 N N . PHE B 1 178 ? -0.531 24.75 -14.062 1 93.88 178 PHE B N 1
ATOM 3064 C CA . PHE B 1 178 ? -0.47 26.188 -13.875 1 93.88 178 PHE B CA 1
ATOM 3065 C C . PHE B 1 178 ? -1.786 26.719 -13.32 1 93.88 178 PHE B C 1
ATOM 3067 O O . PHE B 1 178 ? -2.277 27.766 -13.75 1 93.88 178 PHE B O 1
ATOM 3074 N N . GLY B 1 179 ? -2.373 25.953 -12.438 1 92.38 179 GLY B N 1
ATOM 3075 C CA . GLY B 1 179 ? -3.578 26.375 -11.75 1 92.38 179 GLY B CA 1
ATOM 3076 C C . GLY B 1 179 ? -4.844 26.141 -12.555 1 92.38 179 GLY B C 1
ATOM 3077 O O . GLY B 1 179 ? -5.949 26.375 -12.07 1 92.38 179 GLY B O 1
ATOM 3078 N N . LYS B 1 180 ? -4.66 25.594 -13.773 1 95.19 180 LYS B N 1
ATOM 3079 C CA . LYS B 1 180 ? -5.812 25.328 -14.625 1 95.19 180 LYS B CA 1
ATOM 3080 C C . LYS B 1 180 ? -6.105 23.828 -14.695 1 95.19 180 LYS B C 1
ATOM 3082 O O . LYS B 1 180 ? -5.215 23.031 -14.992 1 95.19 180 LYS B O 1
ATOM 3087 N N . THR B 1 181 ? -7.363 23.547 -14.5 1 93.19 181 THR B N 1
ATOM 3088 C CA . THR B 1 181 ? -7.77 22.141 -14.57 1 93.19 181 THR B CA 1
ATOM 3089 C C . THR B 1 181 ? -7.699 21.625 -16 1 93.19 181 THR B C 1
ATOM 3091 O O . THR B 1 181 ? -8.289 22.234 -16.906 1 93.19 181 THR B O 1
ATOM 3094 N N . VAL B 1 182 ? -7.004 20.562 -16.234 1 88.75 182 VAL B N 1
ATOM 3095 C CA . VAL B 1 182 ? -6.879 20 -17.578 1 88.75 182 VAL B CA 1
ATOM 3096 C C . VAL B 1 182 ? -7.625 18.672 -17.656 1 88.75 182 VAL B C 1
ATOM 3098 O O . VAL B 1 182 ? -8.055 18.25 -18.734 1 88.75 182 VAL B O 1
ATOM 3101 N N . VAL B 1 183 ? -7.742 17.984 -16.531 1 86.81 183 VAL B N 1
ATOM 3102 C CA . VAL B 1 183 ? -8.477 16.719 -16.453 1 86.81 183 VAL B CA 1
ATOM 3103 C C . VAL B 1 183 ? -9.305 16.688 -15.172 1 86.81 183 VAL B C 1
ATOM 3105 O O . VAL B 1 183 ? -8.828 17.094 -14.109 1 86.81 183 VAL B O 1
ATOM 3108 N N . GLN B 1 184 ? -10.562 16.375 -15.234 1 90.81 184 GLN B N 1
ATOM 3109 C CA . GLN B 1 184 ? -11.43 16.078 -14.102 1 90.81 184 GLN B CA 1
ATOM 3110 C C . GLN B 1 184 ? -12.289 14.844 -14.367 1 90.81 184 GLN B C 1
ATOM 3112 O O . GLN B 1 184 ? -13.062 14.82 -15.32 1 90.81 184 GLN B O 1
ATOM 3117 N N . LYS B 1 185 ? -12.133 13.852 -13.555 1 88.12 185 LYS B N 1
ATOM 3118 C CA . LYS B 1 185 ? -12.82 12.594 -13.82 1 88.12 185 LYS B CA 1
ATOM 3119 C C . LYS B 1 185 ? -13.289 11.938 -12.523 1 88.12 185 LYS B C 1
ATOM 3121 O O . LYS B 1 185 ? -12.57 11.945 -11.523 1 88.12 185 LYS B O 1
ATOM 3126 N N . GLU B 1 186 ? -14.5 11.4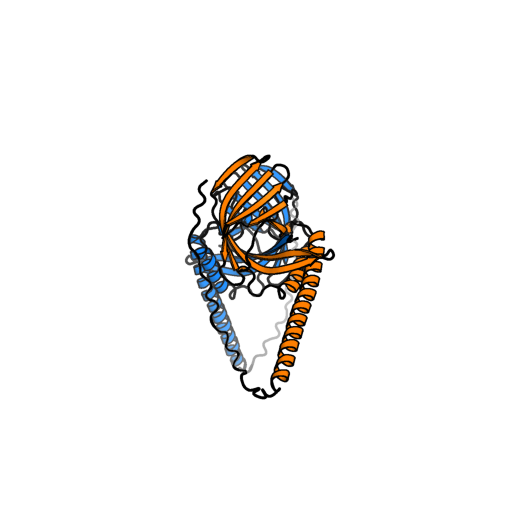84 -12.625 1 88.12 186 GLU B N 1
ATOM 3127 C CA . GLU B 1 186 ? -14.93 10.633 -11.523 1 88.12 186 GLU B CA 1
ATOM 3128 C C . GLU B 1 186 ? -14.117 9.344 -11.469 1 88.12 186 GLU B C 1
ATOM 3130 O O . GLU B 1 186 ? -13.766 8.781 -12.516 1 88.12 186 GLU B O 1
ATOM 3135 N N . VAL B 1 187 ? -13.734 9.055 -10.203 1 78.31 187 VAL B N 1
ATOM 3136 C CA . VAL B 1 187 ? -12.992 7.809 -10.023 1 78.31 187 VAL B CA 1
ATOM 3137 C C . VAL B 1 187 ? -13.688 6.945 -8.977 1 78.31 187 VAL B C 1
ATOM 3139 O O . VAL B 1 187 ? -14.664 7.375 -8.352 1 78.31 187 VAL B O 1
ATOM 3142 N N . GLY B 1 188 ? -13.422 5.695 -8.891 1 73.94 188 GLY B N 1
ATOM 3143 C CA . GLY B 1 188 ? -13.875 4.77 -7.867 1 73.94 188 GLY B CA 1
ATOM 3144 C C . GLY B 1 188 ? -12.734 4.16 -7.074 1 73.94 188 GLY B C 1
ATOM 3145 O O . GLY B 1 188 ? -11.578 4.57 -7.215 1 73.94 188 GLY B O 1
ATOM 3146 N N . GLY B 1 189 ? -13.164 3.461 -6.109 1 75.38 189 GLY B N 1
ATOM 3147 C CA . GLY B 1 189 ? -12.172 2.77 -5.293 1 75.38 189 GLY B CA 1
ATOM 3148 C C . GLY B 1 189 ? -12.039 3.355 -3.9 1 75.38 189 GLY B C 1
ATOM 3149 O O . GLY B 1 189 ? -12.938 4.051 -3.422 1 75.38 189 GLY B O 1
ATOM 3150 N N . GLY B 1 190 ? -11.031 2.875 -3.229 1 80.56 190 GLY B N 1
ATOM 3151 C CA . GLY B 1 190 ? -10.766 3.266 -1.853 1 80.56 190 GLY B CA 1
ATOM 3152 C C . GLY B 1 190 ? -10.047 2.195 -1.054 1 80.56 190 GLY B C 1
ATOM 3153 O O . GLY B 1 190 ? -9.281 1.406 -1.611 1 80.56 190 GLY B O 1
ATOM 3154 N N . GLY B 1 191 ? -10.195 2.396 0.262 1 79.31 191 GLY B N 1
ATOM 3155 C CA . GLY B 1 191 ? -9.555 1.452 1.163 1 79.31 191 GLY B CA 1
ATOM 3156 C C . GLY B 1 191 ? -9.781 1.777 2.627 1 79.31 191 GLY B C 1
ATOM 3157 O O . GLY B 1 191 ? -10.586 2.652 2.959 1 79.31 191 GLY B O 1
ATOM 3158 N N . SER B 1 192 ? -9.164 0.906 3.35 1 83.56 192 SER B N 1
ATOM 3159 C CA . SER B 1 192 ? -9.203 1.095 4.797 1 83.56 192 SER B CA 1
ATOM 3160 C C . SER B 1 192 ? -7.848 1.546 5.332 1 83.56 192 SER B C 1
ATOM 3162 O O . SER B 1 192 ? -6.805 1.04 4.906 1 83.56 192 SER B O 1
ATOM 3164 N N . TRP B 1 193 ? -7.961 2.49 6.203 1 90.44 193 TRP B N 1
ATOM 3165 C CA . TRP B 1 193 ? -6.77 2.959 6.906 1 90.44 193 TRP B CA 1
ATOM 3166 C C . TRP B 1 193 ? -6.91 2.756 8.406 1 90.44 193 TRP B C 1
ATOM 3168 O O . TRP B 1 193 ? -7.992 2.945 8.969 1 90.44 193 TRP B O 1
ATOM 3178 N N . LYS B 1 194 ? -5.836 2.355 8.953 1 91.19 194 LYS B N 1
ATOM 3179 C CA . LYS B 1 194 ? -5.738 2.324 10.406 1 91.19 194 LYS B CA 1
ATOM 3180 C C . LYS B 1 194 ? -5.059 3.582 10.945 1 91.19 194 LYS B C 1
ATOM 3182 O O . LYS B 1 194 ? -3.92 3.881 10.57 1 91.19 194 LYS B O 1
ATOM 3187 N N . VAL B 1 195 ? -5.812 4.258 11.766 1 96.81 195 VAL B N 1
ATOM 3188 C CA . VAL B 1 195 ? -5.227 5.395 12.469 1 96.81 195 VAL B CA 1
ATOM 3189 C C . VAL B 1 195 ? -4.559 4.918 13.758 1 96.81 195 VAL B C 1
ATOM 3191 O O . VAL B 1 195 ? -5.234 4.672 14.758 1 96.81 195 VAL B O 1
ATOM 3194 N N . LYS B 1 196 ? -3.27 4.961 13.742 1 96.69 196 LYS B N 1
ATOM 3195 C CA . LYS B 1 196 ? -2.514 4.348 14.836 1 96.69 196 LYS B CA 1
ATOM 3196 C C . LYS B 1 196 ? -2.189 5.375 15.922 1 96.69 196 LYS B C 1
ATOM 3198 O O . LYS B 1 196 ? -2.033 5.02 17.094 1 96.69 196 LYS B O 1
ATOM 3203 N N . PHE B 1 197 ? -2.016 6.578 15.508 1 97.94 197 PHE B N 1
ATOM 3204 C CA . PHE B 1 197 ? -1.672 7.652 16.438 1 97.94 197 PHE B CA 1
ATOM 3205 C C . PHE B 1 197 ? -2.25 8.977 15.961 1 97.94 197 PHE B C 1
ATOM 3207 O O . PHE B 1 197 ? -2.166 9.312 14.781 1 97.94 197 PHE B O 1
ATOM 3214 N N . ILE B 1 198 ? -2.762 9.664 16.859 1 97.75 198 ILE B N 1
ATOM 3215 C CA . ILE B 1 198 ? -3.041 11.086 16.688 1 97.75 198 ILE B CA 1
ATOM 3216 C C . ILE B 1 198 ? -2.791 11.82 18.016 1 97.75 198 ILE B C 1
ATOM 3218 O O . ILE B 1 198 ? -3.162 11.328 19.078 1 97.75 198 ILE B O 1
ATOM 3222 N N . GLY B 1 199 ? -2.09 12.969 17.891 1 96.06 199 GLY B N 1
ATOM 3223 C CA . GLY B 1 199 ? -1.818 13.742 19.094 1 96.06 199 GLY B CA 1
ATOM 3224 C C . GLY B 1 199 ? -1.184 15.086 18.812 1 96.06 199 GLY B C 1
ATOM 3225 O O . GLY B 1 199 ? -0.476 15.25 17.812 1 96.06 199 GLY B O 1
ATOM 3226 N N . LYS B 1 200 ? -1.462 15.953 19.734 1 94.38 200 LYS B N 1
ATOM 3227 C CA . LYS B 1 200 ? -0.797 17.25 19.703 1 94.38 200 LYS B CA 1
ATOM 3228 C C . LYS B 1 200 ? 0.583 17.172 20.344 1 94.38 200 LYS B C 1
ATOM 3230 O O . LYS B 1 200 ? 0.755 16.547 21.391 1 94.38 200 LYS B O 1
ATOM 3235 N N . VAL B 1 201 ? 1.439 17.781 19.625 1 93.25 201 VAL B N 1
ATOM 3236 C CA . VAL B 1 201 ? 2.805 17.828 20.141 1 93.25 201 VAL B CA 1
ATOM 3237 C C . VAL B 1 201 ? 3.346 19.25 20.031 1 93.25 201 VAL B C 1
ATOM 3239 O O . VAL B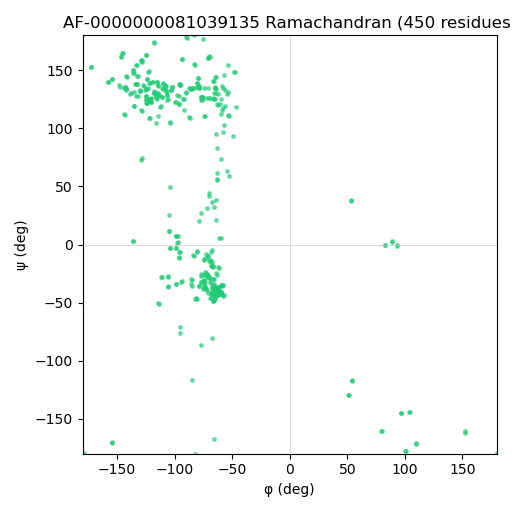 1 201 ? 2.982 20 19.125 1 93.25 201 VAL B O 1
ATOM 3242 N N . THR B 1 202 ? 4.098 19.578 20.969 1 91.25 202 THR B N 1
ATOM 3243 C CA . THR B 1 202 ? 4.793 20.859 20.969 1 91.25 202 THR B CA 1
ATOM 3244 C C . THR B 1 202 ? 6.277 20.656 20.672 1 91.25 202 THR B C 1
ATOM 3246 O O . THR B 1 202 ? 6.953 19.859 21.328 1 91.25 202 THR B O 1
ATOM 3249 N N . ASP B 1 203 ? 6.707 21.359 19.641 1 84 203 ASP B N 1
ATOM 3250 C CA . ASP B 1 203 ? 8.109 21.188 19.281 1 84 203 ASP B CA 1
ATOM 3251 C C . ASP B 1 203 ? 9.016 22.047 20.156 1 84 203 ASP B C 1
ATOM 3253 O O . ASP B 1 203 ? 8.547 22.688 21.094 1 84 203 ASP B O 1
ATOM 3257 N N . GLU B 1 204 ? 10.336 21.938 19.875 1 80.69 204 GLU B N 1
ATOM 3258 C CA . GLU B 1 204 ? 11.344 22.609 20.703 1 80.69 204 GLU B CA 1
ATOM 3259 C C . GLU B 1 204 ? 11.172 24.125 20.656 1 80.69 204 GLU B C 1
ATOM 3261 O O . GLU B 1 204 ? 11.594 24.828 21.578 1 80.69 204 GLU B O 1
ATOM 3266 N N . ASN B 1 205 ? 10.516 24.656 19.719 1 86.88 205 ASN B N 1
ATOM 3267 C CA . ASN B 1 205 ? 10.328 26.094 19.578 1 86.88 205 ASN B CA 1
ATOM 3268 C C . ASN B 1 205 ? 8.977 26.547 20.141 1 86.88 205 ASN B C 1
ATOM 3270 O O . ASN B 1 205 ? 8.594 27.703 19.984 1 86.88 205 ASN B O 1
ATOM 3274 N N . GLY B 1 206 ? 8.25 25.609 20.672 1 87.38 206 GLY B N 1
ATOM 3275 C CA . GLY B 1 206 ? 6.969 25.938 21.281 1 87.38 206 GLY B CA 1
ATOM 3276 C C . GLY B 1 206 ? 5.812 25.891 20.297 1 87.38 206 GLY B C 1
ATOM 3277 O O . GLY B 1 206 ? 4.691 26.266 20.641 1 87.38 206 GLY B O 1
ATOM 3278 N N . LYS B 1 207 ? 6.062 25.531 19.109 1 91.06 207 LYS B N 1
ATOM 3279 C CA . LYS B 1 207 ? 5.008 25.422 18.109 1 91.06 207 LYS B CA 1
ATOM 3280 C C . LYS B 1 207 ? 4.246 24.109 18.25 1 91.06 207 LYS B C 1
ATOM 3282 O O . LYS B 1 207 ? 4.855 23.047 18.422 1 91.06 207 LYS B O 1
ATOM 3287 N N . GLU B 1 208 ? 2.938 24.297 18.156 1 94.5 208 GLU B N 1
ATOM 3288 C CA . GLU B 1 208 ? 2.086 23.109 18.297 1 94.5 208 GLU B CA 1
ATOM 3289 C C . GLU B 1 208 ? 1.729 22.531 16.938 1 94.5 208 GLU B C 1
ATOM 3291 O O . GLU B 1 208 ? 1.478 23.266 15.977 1 94.5 208 GLU B O 1
ATOM 3296 N N . LYS B 1 209 ? 1.795 21.234 16.938 1 95.56 209 LYS B N 1
ATOM 3297 C CA . LYS B 1 209 ? 1.413 20.484 15.742 1 95.56 209 LYS B CA 1
ATOM 3298 C C . LYS B 1 209 ? 0.544 19.281 16.094 1 95.56 209 LYS B C 1
ATOM 3300 O O . LYS B 1 209 ? 0.656 18.734 17.188 1 95.56 209 LYS B O 1
ATOM 3305 N N . LEU B 1 210 ? -0.331 18.969 15.219 1 97.25 210 LEU B N 1
ATOM 3306 C CA . LEU B 1 210 ? -1.027 17.688 15.273 1 97.25 210 LEU B CA 1
ATOM 3307 C C . LEU B 1 210 ? -0.304 16.641 14.43 1 97.25 210 LEU B C 1
ATOM 3309 O O . LEU B 1 210 ? -0.022 16.875 13.25 1 97.25 210 LEU B O 1
ATOM 3313 N N . ILE B 1 211 ? 0.02 15.539 15.062 1 97.94 211 ILE B N 1
ATOM 3314 C CA . ILE B 1 211 ? 0.728 14.461 14.375 1 97.94 211 ILE B CA 1
ATOM 3315 C C . ILE B 1 211 ? -0.204 13.266 14.195 1 97.94 211 ILE B C 1
ATOM 3317 O O . ILE B 1 211 ? -0.949 12.906 15.109 1 97.94 211 ILE B O 1
ATOM 3321 N N . ARG B 1 212 ? -0.115 12.664 13.008 1 98.19 212 ARG B N 1
ATOM 3322 C CA . ARG B 1 212 ? -0.868 11.445 12.719 1 98.19 212 ARG B CA 1
ATOM 3323 C C . ARG B 1 212 ? 0.046 10.352 12.188 1 98.19 212 ARG B C 1
ATOM 3325 O O . ARG B 1 212 ? 0.941 10.617 11.383 1 98.19 212 ARG B O 1
ATOM 3332 N N . ILE B 1 213 ? -0.158 9.141 12.672 1 97.75 213 ILE B N 1
ATOM 3333 C CA . ILE B 1 213 ? 0.47 7.93 12.148 1 97.75 213 ILE B CA 1
ATOM 3334 C C . ILE B 1 213 ? -0.605 6.945 11.688 1 97.75 213 ILE B C 1
ATOM 3336 O O . ILE B 1 213 ? -1.489 6.574 12.461 1 97.75 213 ILE B O 1
ATOM 3340 N N . MET B 1 214 ? -0.517 6.574 10.43 1 96.06 214 MET B N 1
ATOM 3341 C CA . MET B 1 214 ? -1.517 5.676 9.859 1 96.06 214 MET B CA 1
ATOM 3342 C C . MET B 1 214 ? -0.852 4.496 9.164 1 96.06 214 MET B C 1
ATOM 3344 O O . MET B 1 214 ? 0.334 4.551 8.828 1 96.06 214 MET B O 1
ATOM 3348 N N . GLU B 1 215 ? -1.639 3.461 9.016 1 90.88 215 GLU B N 1
ATOM 3349 C CA . GLU B 1 215 ? -1.215 2.281 8.266 1 90.88 215 GLU B CA 1
ATOM 3350 C C . GLU B 1 215 ? -2.307 1.814 7.309 1 90.88 215 GLU B C 1
ATOM 3352 O O . GLU B 1 215 ? -3.494 1.883 7.629 1 90.88 215 GLU B O 1
ATOM 3357 N N . THR B 1 216 ? -1.875 1.459 6.148 1 84.31 216 THR B N 1
ATOM 3358 C CA . THR B 1 216 ? -2.791 0.82 5.211 1 84.31 216 THR B CA 1
ATOM 3359 C C . THR B 1 216 ? -2.367 -0.62 4.938 1 84.31 216 THR B C 1
ATOM 3361 O O . THR B 1 216 ? -1.275 -0.862 4.418 1 84.31 216 THR B O 1
ATOM 3364 N N . PRO B 1 217 ? -3.131 -1.547 5.41 1 74.12 217 PRO B N 1
ATOM 3365 C CA . PRO B 1 217 ? -2.826 -2.92 4.996 1 74.12 217 PRO B CA 1
ATOM 3366 C C . PRO B 1 217 ? -3.238 -3.205 3.555 1 74.12 217 PRO B C 1
ATOM 3368 O O . PRO B 1 217 ? -4.25 -2.682 3.082 1 74.12 217 PRO B O 1
ATOM 3371 N N . SER B 1 218 ? -2.354 -3.871 2.762 1 81.94 218 SER B N 1
ATOM 3372 C CA . SER B 1 218 ? -2.771 -4.281 1.423 1 81.94 218 SER B CA 1
ATOM 3373 C C . SER B 1 218 ? -2.607 -5.781 1.228 1 81.94 218 SER B C 1
ATOM 3375 O O . SER B 1 218 ? -1.515 -6.324 1.415 1 81.94 218 SER B O 1
ATOM 3377 N N . LEU B 1 219 ? -3.723 -6.371 0.922 1 91.69 219 LEU B N 1
ATOM 3378 C CA . LEU B 1 219 ? -3.807 -7.805 0.673 1 91.69 219 LEU B CA 1
ATOM 3379 C C . LEU B 1 219 ? -3.471 -8.125 -0.78 1 91.69 219 LEU B C 1
ATOM 3381 O O . LEU B 1 219 ? -3.91 -7.422 -1.692 1 91.69 219 LEU B O 1
ATOM 3385 N N . PHE B 1 220 ? -2.643 -9.141 -0.996 1 95.44 220 PHE B N 1
ATOM 3386 C CA . PHE B 1 220 ? -2.344 -9.68 -2.316 1 95.44 220 PHE B CA 1
ATOM 3387 C C . PHE B 1 220 ? -2.611 -11.18 -2.357 1 95.44 220 PHE B C 1
ATOM 3389 O O . PHE B 1 220 ? -2.189 -11.922 -1.464 1 95.44 220 PHE B O 1
ATOM 3396 N N . ILE B 1 221 ? -3.279 -11.594 -3.375 1 97.56 221 ILE B N 1
ATOM 3397 C CA . ILE B 1 221 ? -3.525 -13.016 -3.613 1 97.56 221 ILE B CA 1
ATOM 3398 C C . ILE B 1 221 ? -3.025 -13.398 -5.004 1 97.56 221 ILE B C 1
ATOM 3400 O O . ILE B 1 221 ? -3.434 -12.805 -6.004 1 97.56 221 ILE B O 1
ATOM 3404 N N . LEU B 1 222 ? -2.148 -14.422 -5.031 1 98.06 222 LEU B N 1
ATOM 3405 C CA . LEU B 1 222 ? -1.538 -14.859 -6.281 1 98.06 222 LEU B CA 1
ATOM 3406 C C . LEU B 1 222 ? -1.693 -16.359 -6.465 1 98.06 222 LEU B C 1
ATOM 3408 O O . LEU B 1 222 ? -1.844 -17.094 -5.484 1 98.06 222 LEU B O 1
ATOM 3412 N N . GLU B 1 223 ? -1.607 -16.766 -7.68 1 97.94 223 GLU B N 1
ATOM 3413 C CA . GLU B 1 223 ? -1.621 -18.188 -7.984 1 97.94 223 GLU B CA 1
ATOM 3414 C C . GLU B 1 223 ? -0.56 -18.547 -9.023 1 97.94 223 GLU B C 1
ATOM 3416 O O . GLU B 1 223 ? -0.185 -17.703 -9.844 1 97.94 223 GLU B O 1
ATOM 3421 N N . GLN B 1 224 ? -0.08 -19.734 -8.938 1 97.75 224 GLN B N 1
ATOM 3422 C CA . GLN B 1 224 ? 0.741 -20.375 -9.961 1 97.75 224 GLN B CA 1
ATOM 3423 C C . GLN B 1 224 ? 0.197 -21.75 -10.312 1 97.75 224 GLN B C 1
ATOM 3425 O O . GLN B 1 224 ? 0.217 -22.672 -9.492 1 97.75 224 GLN B O 1
ATOM 3430 N N . PRO B 1 225 ? -0.241 -21.875 -11.586 1 94 225 PRO B N 1
ATOM 3431 C CA . PRO B 1 225 ? -0.599 -23.234 -12 1 94 225 PRO B CA 1
ATOM 3432 C C . PRO B 1 225 ? 0.597 -24.172 -12.008 1 94 225 PRO B C 1
ATOM 3434 O O . PRO B 1 225 ? 1.678 -23.812 -12.477 1 94 225 PRO B O 1
ATOM 3437 N N . LEU B 1 226 ? 0.508 -25.344 -11.5 1 91.88 226 LEU B N 1
ATOM 3438 C CA . LEU B 1 226 ? 1.591 -26.328 -11.43 1 91.88 226 LEU B CA 1
ATOM 3439 C C . LEU B 1 226 ? 1.383 -27.438 -12.453 1 91.88 226 LEU B C 1
ATOM 3441 O O . LEU B 1 226 ? 2.342 -28.094 -12.867 1 91.88 226 LEU B O 1
ATOM 3445 N N . ASN B 1 227 ? 0.272 -27.906 -12.773 1 79.44 227 ASN B N 1
ATOM 3446 C CA . ASN B 1 227 ? -0.026 -28.906 -13.789 1 79.44 227 ASN B CA 1
ATOM 3447 C C . ASN B 1 227 ? -1.263 -28.531 -14.602 1 79.44 227 ASN B C 1
ATOM 3449 O O . ASN B 1 227 ? -2.117 -27.781 -14.133 1 79.44 227 ASN B O 1
#

Solvent-accessible surface area (backbone atoms only — not comparable to full-atom values): 24046 Å² total; per-residue (Å²): 133,85,77,80,85,78,83,68,79,77,74,73,72,74,80,72,76,69,79,76,72,86,78,81,82,78,80,75,77,70,62,65,68,53,53,60,54,48,46,48,47,49,50,51,48,48,49,51,48,49,50,47,51,53,39,29,51,41,45,49,55,37,51,56,52,39,69,72,62,37,36,42,36,18,71,40,54,69,68,57,50,49,50,52,52,52,39,45,60,68,36,34,81,63,27,50,93,41,34,38,67,59,87,65,70,46,62,31,38,57,45,28,15,40,39,74,49,62,87,24,12,36,72,53,90,88,42,68,26,54,38,36,36,38,30,40,88,80,48,41,32,35,39,34,33,38,46,89,53,37,35,41,35,38,35,31,38,51,42,71,74,46,52,34,29,31,36,37,35,38,46,31,38,35,36,26,50,74,86,37,78,77,43,78,42,81,46,71,26,45,47,57,37,35,36,54,25,27,44,77,34,58,47,98,84,67,40,35,28,40,38,36,34,35,37,35,74,20,48,35,32,33,39,22,81,71,101,136,82,74,87,77,77,89,77,79,76,75,79,76,72,85,75,79,68,76,79,72,81,83,75,82,75,81,75,76,72,63,63,69,54,55,60,52,50,48,50,47,49,48,51,46,48,50,50,49,48,52,47,51,54,39,30,51,41,46,49,54,38,51,54,51,37,67,71,62,39,34,43,36,20,71,38,53,70,67,57,51,49,49,53,51,52,41,45,59,68,35,32,81,62,27,50,92,40,33,37,68,58,86,65,68,46,64,31,36,56,45,28,17,40,40,75,50,63,89,25,13,36,73,55,90,88,41,68,27,54,37,34,36,37,29,40,86,77,45,41,34,36,40,34,34,39,44,89,55,36,33,40,35,38,34,30,37,52,42,71,76,45,52,35,29,31,37,39,36,38,46,31,38,35,35,24,50,74,86,38,77,77,43,78,42,81,45,73,27,45,49,55,36,34,37,54,24,30,45,79,33,58,48,97,85,67,40,35,29,38,40,37,34,33,35,34,74,22,50,34,34,34,37,24,80,71,100

Sequence (454 aa):
MKVLPNLFILFNLGKQEHSLPPSWAVSSATSLNLIATTKKNDAAAAAAVSSSVQRDEKIQDLLSAVSQVGQVGSLATEEERLKLEDLSKLAIPLSDSRPAQVPLLGEHKLLYSAAPGGSSGRLFGNAVGKVTQFFEEGEIFCNRVKFGPLQIALRAKREVKSDSVIKVSFLETTVSLFGKTVVQKEVGGGGSWKVKFIGKVTDENGKEKLIRIMETPSLFILEQPLNMKVLPNLFILFNLGKQEHSLPPSWAVSSATSLNLIATTKKNDAAAAAAVSSSVQRDEKIQDLLSAVSQVGQVGSLATEEERLKLEDLSKLAIPLSDSRPAQVPLLGEHKLLYSAAPGGSSGRLFGNAVGKVTQFFEEGEIFCNRVKFGPLQIALRAKREVKSDSVIKVSFLETTVSLFGKTVVQKEVGGGGSWKVKFIGKVTDENGKEKLIRIMETPSLFILEQPLN

Radius of gyration: 34.44 Å; Cα contacts (8 Å, |Δi|>4): 851; chains: 2; bounding box: 83×129×98 Å

Secondary structure (DSSP, 8-state):
---------------------------SGGGHHHHHHHHHHHHHHHHHHHHHHHHHHHHHHHHHHHHHH-SBGGGS-HHHHHHHHHHHHHHGGGS-SSGGGS---EEEEEEEE-SSGGGGTB-STT-B-EEEEEE-SSSEEEEEEEETTEEEEEEEEEEE-SSSEEEEEEEEEEEEETTEEEEEEE---EEEEEEEEEEEEE-TTS-EEEEEEEEEEEEEEEEEE--/---------------------------SGGGHHHHHHHHHHHHHHHHHHHHHHHHHHHHHHHHHHHHHH-SBGGGS-HHHHHHHHHHHHHHGGGS-SSGGGS---EEEEEEEE-S-GGGGTB-STT-B-EEEEEE-SSSEEEEEEEETTEEEEEEEEEEE-SSSEEEEEEEEEEEEETTEEEEEEE---EEEEEEEEEEEEE-TTS-EEEEEEEEEEEEEEEEEE--